Protein AF-0000000084923701 (afdb_homodimer)

InterPro domains:
  IPR006108 3-hydroxyacyl-CoA dehydrogenase, C-terminal [PF00725] (192-287)
  IPR006176 3-hydroxyacyl-CoA dehydrogenase, NAD binding [PF02737] (6-190)
  IPR008927 6-phosphogluconate dehydrogenase-like, C-terminal domain superfamily [SSF48179] (192-289)
  IPR013328 6-phosphogluconate dehydrogenase, domain 2 [G3DSA:1.10.1040.10] (195-290)
  IPR022694 3-hydroxyacyl-CoA dehydrogenase [PIRSF000105] (4-289)
  IPR036291 NAD(P)-binding domain superfamily [SSF51735] (3-190)

Solvent-accessible surface area (backbone atoms only — not comparable to full-atom values): 29026 Å² total; per-residue (Å²): 127,85,84,75,54,31,34,32,30,38,22,36,48,75,59,20,19,22,47,49,45,33,40,18,66,55,67,30,40,31,40,34,26,27,91,35,54,66,52,10,46,50,11,54,50,49,31,53,49,50,52,52,52,33,38,72,70,64,72,39,94,65,56,72,66,54,51,51,53,21,56,68,32,49,43,62,29,45,62,72,79,70,39,52,72,30,34,33,37,41,36,36,58,77,98,40,72,66,64,49,37,54,52,49,46,52,44,64,70,50,31,41,81,83,28,33,43,31,35,40,56,78,58,69,45,39,44,67,59,42,60,63,49,86,47,70,65,54,26,22,28,30,35,27,42,28,64,39,88,58,37,64,68,44,36,35,28,44,35,23,38,22,86,56,29,34,69,64,43,53,51,49,51,38,53,49,35,42,65,43,70,28,48,55,34,64,29,40,56,48,74,30,56,63,55,51,41,38,50,48,37,37,47,52,47,53,51,48,39,39,75,70,58,28,31,50,65,69,39,50,18,48,36,35,26,56,67,60,44,26,80,62,20,62,52,63,46,40,19,67,76,23,33,54,57,52,50,53,51,28,48,54,41,22,75,72,71,35,72,78,37,52,70,52,67,67,58,53,50,33,40,74,72,60,26,27,4,58,93,64,24,25,38,86,55,83,37,67,90,105,128,85,83,77,54,33,35,32,30,38,23,36,47,75,60,20,18,22,46,49,44,33,38,17,66,54,67,29,40,32,41,34,26,26,90,35,55,67,53,10,47,49,12,53,51,49,32,54,50,50,51,52,53,34,37,73,69,64,71,41,96,66,55,71,65,54,50,52,52,21,55,68,31,49,43,62,29,46,61,72,81,71,39,50,71,30,34,33,36,41,35,36,58,77,99,40,73,65,63,49,36,53,52,48,49,51,44,64,70,49,32,40,81,82,29,34,40,30,35,41,56,76,58,68,44,38,44,66,57,42,62,63,51,86,46,69,65,54,26,22,29,32,35,27,43,28,64,39,88,58,37,63,70,45,37,35,27,44,37,25,37,22,86,54,29,34,71,65,44,52,52,50,51,39,51,49,35,42,63,42,69,28,48,54,34,64,29,41,58,48,74,31,54,64,55,51,40,40,49,49,36,37,46,52,46,51,51,49,39,40,75,68,58,28,31,50,66,68,39,51,18,48,35,37,26,55,65,60,44,26,80,62,21,60,51,62,45,40,18,69,75,23,33,53,55,52,50,53,52,29,48,54,42,23,74,73,70,34,72,78,37,51,70,52,68,69,56,54,50,33,42,75,71,59,26,27,4,57,92,65,27,27,38,85,55,83,39,66,92,104

Structure (mmCIF, N/CA/C/O backbone):
data_AF-0000000084923701-model_v1
#
loop_
_entity.id
_entity.type
_entity.pdbx_description
1 polymer '3-hydroxyacyl-CoA dehydrogenase'
#
loop_
_atom_site.group_PDB
_atom_site.id
_atom_site.type_symbol
_atom_site.label_atom_id
_atom_site.label_alt_id
_atom_site.label_comp_id
_atom_site.label_asym_id
_atom_site.label_entity_id
_atom_site.label_seq_id
_atom_site.pdbx_PDB_ins_code
_atom_site.Cartn_x
_atom_site.Cartn_y
_atom_site.Cartn_z
_atom_site.occupancy
_atom_site.B_iso_or_equiv
_atom_site.auth_seq_id
_atom_site.auth_comp_id
_atom_site.auth_asym_id
_atom_site.auth_atom_id
_atom_site.pdbx_PDB_model_num
ATOM 1 N N . MET A 1 1 ? -8.086 -24.672 -26.578 1 42.72 1 MET A N 1
ATOM 2 C CA . MET A 1 1 ? -7.367 -24.641 -25.312 1 42.72 1 MET A CA 1
ATOM 3 C C . MET A 1 1 ? -7.746 -25.828 -24.453 1 42.72 1 MET A C 1
ATOM 5 O O . MET A 1 1 ? -8.93 -26.109 -24.25 1 42.72 1 MET A O 1
ATOM 9 N N . GLY A 1 2 ? -6.902 -26.875 -24.406 1 57.44 2 GLY A N 1
ATOM 10 C CA . GLY A 1 2 ? -7.383 -28.141 -23.875 1 57.44 2 GLY A CA 1
ATOM 11 C C . GLY A 1 2 ? -7.984 -28 -22.484 1 57.44 2 GLY A C 1
ATOM 12 O O . GLY A 1 2 ? -7.633 -27.094 -21.734 1 57.44 2 GLY A O 1
ATOM 13 N N . ASP A 1 3 ? -9.117 -28.562 -22.234 1 81.44 3 ASP A N 1
ATOM 14 C CA . ASP A 1 3 ? -9.922 -28.562 -21.016 1 81.44 3 ASP A CA 1
ATOM 15 C C . ASP A 1 3 ? -9.164 -29.203 -19.859 1 81.44 3 ASP A C 1
ATOM 17 O O . ASP A 1 3 ? -8.688 -30.344 -19.969 1 81.44 3 ASP A O 1
ATOM 21 N N . ILE A 1 4 ? -8.508 -28.391 -18.875 1 93.62 4 ILE A N 1
ATOM 22 C CA . ILE A 1 4 ? -7.93 -28.938 -17.641 1 93.62 4 ILE A CA 1
ATOM 23 C C . ILE A 1 4 ? -9.016 -29.609 -16.812 1 93.62 4 ILE A C 1
ATOM 25 O O . ILE A 1 4 ? -10.047 -29.016 -16.516 1 93.62 4 ILE A O 1
ATOM 29 N N . LYS A 1 5 ? -8.781 -30.859 -16.547 1 93.38 5 LYS A N 1
ATOM 30 C CA . LYS A 1 5 ? -9.75 -31.609 -15.742 1 93.38 5 LYS A CA 1
ATOM 31 C C . LYS A 1 5 ? -9.094 -32.219 -14.5 1 93.38 5 LYS A C 1
ATOM 33 O O . LYS A 1 5 ? -9.672 -32.188 -13.414 1 93.38 5 LYS A O 1
ATOM 38 N N . LYS A 1 6 ? -7.961 -32.75 -14.727 1 96.75 6 LYS A N 1
ATOM 39 C CA . LYS A 1 6 ? -7.219 -33.406 -13.641 1 96.75 6 LYS A CA 1
ATOM 40 C C . LYS A 1 6 ? -5.977 -32.594 -13.281 1 96.75 6 LYS A C 1
ATOM 42 O O . LYS A 1 6 ? -5.176 -32.25 -14.156 1 96.75 6 LYS A O 1
ATOM 47 N N . VAL A 1 7 ? -5.844 -32.312 -11.984 1 98.56 7 VAL A N 1
ATOM 48 C CA . VAL A 1 7 ? -4.758 -31.469 -11.508 1 98.56 7 VAL A CA 1
ATOM 49 C C . VAL A 1 7 ? -3.938 -32.219 -10.461 1 98.56 7 VAL A C 1
ATOM 51 O O . VAL A 1 7 ? -4.473 -33.062 -9.727 1 98.56 7 VAL A O 1
ATOM 54 N N . ALA A 1 8 ? -2.695 -32 -10.453 1 98.81 8 ALA A N 1
ATOM 55 C CA . ALA A 1 8 ? -1.834 -32.5 -9.391 1 98.81 8 ALA A CA 1
ATOM 56 C C . ALA A 1 8 ? -1.09 -31.375 -8.688 1 98.81 8 ALA A C 1
ATOM 58 O O . ALA A 1 8 ? -0.644 -30.438 -9.336 1 98.81 8 ALA A O 1
ATOM 59 N N . ILE A 1 9 ? -0.986 -31.5 -7.383 1 98.81 9 ILE A N 1
ATOM 60 C CA . ILE A 1 9 ? -0.218 -30.562 -6.57 1 98.81 9 ILE A CA 1
ATOM 61 C C . ILE A 1 9 ? 0.992 -31.266 -5.969 1 98.81 9 ILE A C 1
ATOM 63 O O . ILE A 1 9 ? 0.85 -32.312 -5.309 1 98.81 9 ILE A O 1
ATOM 67 N N . LEU A 1 10 ? 2.152 -30.75 -6.277 1 98.44 10 LEU A N 1
ATOM 68 C CA . LEU A 1 10 ? 3.369 -31.266 -5.652 1 98.44 10 LEU A CA 1
ATOM 69 C C . LEU A 1 10 ? 3.715 -30.453 -4.402 1 98.44 10 LEU A C 1
ATOM 71 O O . LEU A 1 10 ? 4.121 -29.297 -4.496 1 98.44 10 LEU A O 1
ATOM 75 N N . GLY A 1 11 ? 3.662 -31.078 -3.266 1 98.06 11 GLY A N 1
ATOM 76 C CA . GLY A 1 11 ? 3.818 -30.406 -1.983 1 98.06 11 GLY A CA 1
ATOM 77 C C . GLY A 1 11 ? 2.5 -30.172 -1.266 1 98.06 11 GLY A C 1
ATOM 78 O O . GLY A 1 11 ? 1.608 -29.5 -1.792 1 98.06 11 GLY A O 1
ATOM 79 N N . ALA A 1 12 ? 2.393 -30.719 -0.061 1 98.06 12 ALA A N 1
ATOM 80 C CA . ALA A 1 12 ? 1.148 -30.625 0.698 1 98.06 12 ALA A CA 1
ATOM 81 C C . ALA A 1 12 ? 1.329 -29.781 1.952 1 98.06 12 ALA A C 1
ATOM 83 O O . ALA A 1 12 ? 0.711 -30.047 2.986 1 98.06 12 ALA A O 1
ATOM 84 N N . GLY A 1 13 ? 2.281 -28.812 1.852 1 96.88 13 GLY A N 1
ATOM 85 C CA . GLY A 1 13 ? 2.375 -27.812 2.902 1 96.88 13 GLY A CA 1
ATOM 86 C C . GLY A 1 13 ? 1.218 -26.828 2.898 1 96.88 13 GLY A C 1
ATOM 87 O O . GLY A 1 13 ? 0.161 -27.109 2.33 1 96.88 13 GLY A O 1
ATOM 88 N N . MET A 1 14 ? 1.41 -25.719 3.566 1 95.12 14 MET A N 1
ATOM 89 C CA . MET A 1 14 ? 0.35 -24.719 3.709 1 95.12 14 MET A CA 1
ATOM 90 C C . MET A 1 14 ? -0.141 -24.25 2.344 1 95.12 14 MET A C 1
ATOM 92 O O . MET A 1 14 ? -1.344 -24.266 2.074 1 95.12 14 MET A O 1
ATOM 96 N N . MET A 1 15 ? 0.783 -23.844 1.495 1 97.19 15 MET A N 1
ATOM 97 C CA . MET A 1 15 ? 0.415 -23.328 0.177 1 97.19 15 MET A CA 1
ATOM 98 C C . MET A 1 15 ? -0.213 -24.422 -0.674 1 97.19 15 MET A C 1
ATOM 100 O O . MET A 1 15 ? -1.294 -24.25 -1.235 1 97.19 15 MET A O 1
ATOM 104 N N . GLY A 1 16 ? 0.499 -25.562 -0.741 1 98.44 16 GLY A N 1
ATOM 105 C CA . GLY A 1 16 ? 0.011 -26.656 -1.567 1 98.44 16 GLY A CA 1
ATOM 106 C C . GLY A 1 16 ? -1.369 -27.141 -1.164 1 98.44 16 GLY A C 1
ATOM 107 O O . GLY A 1 16 ? -2.223 -27.375 -2.02 1 98.44 16 GLY A O 1
ATOM 108 N N . SER A 1 17 ? -1.61 -27.266 0.105 1 98.5 17 SER A N 1
ATOM 109 C CA . SER A 1 17 ? -2.908 -27.719 0.604 1 98.5 17 SER A CA 1
ATOM 110 C C . SER A 1 17 ? -4.008 -26.719 0.246 1 98.5 17 SER A C 1
ATOM 112 O O . SER A 1 17 ? -5.098 -27.109 -0.169 1 98.5 17 SER A O 1
ATOM 114 N N . ASP A 1 18 ? -3.701 -25.469 0.389 1 98.25 18 ASP A N 1
ATOM 115 C CA . ASP A 1 18 ? -4.691 -24.438 0.089 1 98.25 18 ASP A CA 1
ATOM 116 C C . ASP A 1 18 ? -4.984 -24.375 -1.408 1 98.25 18 ASP A C 1
ATOM 118 O O . ASP A 1 18 ? -6.125 -24.141 -1.812 1 98.25 18 ASP A O 1
ATOM 122 N N . ILE A 1 19 ? -3.951 -24.516 -2.225 1 98.75 19 ILE A N 1
ATOM 123 C CA . ILE A 1 19 ? -4.152 -24.531 -3.67 1 98.75 19 ILE A CA 1
ATOM 124 C C . ILE A 1 19 ? -5 -25.75 -4.051 1 98.75 19 ILE A C 1
ATOM 126 O O . ILE A 1 19 ? -5.938 -25.625 -4.844 1 98.75 19 ILE A O 1
ATOM 130 N N . ALA A 1 20 ? -4.695 -26.906 -3.465 1 98.75 20 ALA A N 1
ATOM 131 C CA . ALA A 1 20 ? -5.477 -28.109 -3.695 1 98.75 20 ALA A CA 1
ATOM 132 C C . ALA A 1 20 ? -6.941 -27.906 -3.322 1 98.75 20 ALA A C 1
ATOM 134 O O . ALA A 1 20 ? -7.84 -28.312 -4.055 1 98.75 20 ALA A O 1
ATOM 135 N N . LEU A 1 21 ? -7.137 -27.297 -2.207 1 98.25 21 LEU A N 1
ATOM 136 C CA . LEU A 1 21 ? -8.492 -27 -1.749 1 98.25 21 LEU A CA 1
ATOM 137 C C . LEU A 1 21 ? -9.234 -26.156 -2.773 1 98.25 21 LEU A C 1
ATOM 139 O O . LEU A 1 21 ? -10.383 -26.453 -3.119 1 98.25 21 LEU A O 1
ATOM 143 N N . SER A 1 22 ? -8.602 -25.078 -3.27 1 97.88 22 SER A N 1
ATOM 144 C CA . SER A 1 22 ? -9.219 -24.203 -4.262 1 97.88 22 SER A CA 1
ATOM 145 C C . SER A 1 22 ? -9.617 -24.984 -5.516 1 97.88 22 SER A C 1
ATOM 147 O O . SER A 1 22 ? -10.703 -24.781 -6.062 1 97.88 22 SER A O 1
ATOM 149 N N . CYS A 1 23 ? -8.766 -25.844 -5.953 1 98.38 23 CYS A N 1
ATOM 150 C CA . CYS A 1 23 ? -9.039 -26.656 -7.133 1 98.38 23 CYS A CA 1
ATOM 151 C C . CYS A 1 23 ? -10.211 -27.594 -6.887 1 98.38 23 CYS A C 1
ATOM 153 O O . CYS A 1 23 ? -11.117 -27.703 -7.715 1 98.38 23 CYS A O 1
ATOM 155 N N . ALA A 1 24 ? -10.172 -28.25 -5.77 1 97.88 24 ALA A N 1
ATOM 156 C CA . ALA A 1 24 ? -11.203 -29.234 -5.441 1 97.88 24 ALA A CA 1
ATOM 157 C C . ALA A 1 24 ? -12.57 -28.578 -5.32 1 97.88 24 ALA A C 1
ATOM 159 O O . ALA A 1 24 ? -13.57 -29.109 -5.801 1 97.88 24 ALA A O 1
ATOM 160 N N . LEU A 1 25 ? -12.594 -27.438 -4.684 1 96.88 25 LEU A N 1
ATOM 161 C CA . LEU A 1 25 ? -13.852 -26.719 -4.523 1 96.88 25 LEU A CA 1
ATOM 162 C C . LEU A 1 25 ? -14.43 -26.312 -5.875 1 96.88 25 LEU A C 1
ATOM 164 O O . LEU A 1 25 ? -15.648 -26.203 -6.027 1 96.88 25 LEU A O 1
ATOM 168 N N . ALA A 1 26 ? -13.562 -26.094 -6.805 1 96.69 26 ALA A N 1
ATOM 169 C CA . ALA A 1 26 ? -13.992 -25.703 -8.148 1 96.69 26 ALA A CA 1
ATOM 170 C C . ALA A 1 26 ? -14.398 -26.922 -8.969 1 96.69 26 ALA A C 1
ATOM 172 O O . ALA A 1 26 ? -14.789 -26.797 -10.133 1 96.69 26 ALA A O 1
ATOM 173 N N . GLY A 1 27 ? -14.188 -28.141 -8.461 1 96.62 27 GLY A N 1
ATOM 174 C CA . GLY A 1 27 ? -14.703 -29.344 -9.102 1 96.62 27 GLY A CA 1
ATOM 175 C C . GLY A 1 27 ? -13.617 -30.172 -9.758 1 96.62 27 GLY A C 1
ATOM 176 O O . GLY A 1 27 ? -13.906 -31.203 -10.375 1 96.62 27 GLY A O 1
ATOM 177 N N . TYR A 1 28 ? -12.406 -29.797 -9.586 1 98 28 TYR A N 1
ATOM 178 C CA . TYR A 1 28 ? -11.312 -30.547 -10.195 1 98 28 TYR A CA 1
ATOM 179 C C . TYR A 1 28 ? -10.953 -31.766 -9.344 1 98 28 TYR A C 1
ATOM 181 O O . TYR A 1 28 ? -11.008 -31.703 -8.117 1 98 28 TYR A O 1
ATOM 189 N N . ASP A 1 29 ? -10.57 -32.875 -10.055 1 97.5 29 ASP A N 1
ATOM 190 C CA . ASP A 1 29 ? -9.891 -33.969 -9.367 1 97.5 29 ASP A CA 1
ATOM 191 C C . ASP A 1 29 ? -8.422 -33.625 -9.109 1 97.5 29 ASP A C 1
ATOM 193 O O . ASP A 1 29 ? -7.723 -33.156 -10.008 1 97.5 29 ASP A O 1
ATOM 197 N N . VAL A 1 30 ? -7.992 -33.906 -7.832 1 98.5 30 VAL A N 1
ATOM 198 C CA . VAL A 1 30 ? -6.668 -33.438 -7.461 1 98.5 30 VAL A CA 1
ATOM 199 C C . VAL A 1 30 ? -5.832 -34.594 -6.914 1 98.5 30 VAL A C 1
ATOM 201 O O . VAL A 1 30 ? -6.266 -35.281 -6.008 1 98.5 30 VAL A O 1
ATOM 204 N N . LEU A 1 31 ? -4.691 -34.844 -7.496 1 98.69 31 LEU A N 1
ATOM 205 C CA . LEU A 1 31 ? -3.654 -35.625 -6.848 1 98.69 31 LEU A CA 1
ATOM 206 C C . LEU A 1 31 ? -2.775 -34.75 -5.961 1 98.69 31 LEU A C 1
ATOM 208 O O . LEU A 1 31 ? -2.238 -33.75 -6.414 1 98.69 31 LEU A O 1
ATOM 212 N N . LEU A 1 32 ? -2.711 -35.094 -4.699 1 98.75 32 LEU A N 1
ATOM 213 C CA . LEU A 1 32 ? -1.857 -34.375 -3.752 1 98.75 32 LEU A CA 1
ATOM 214 C C . LEU A 1 32 ? -0.639 -35.219 -3.381 1 98.75 32 LEU A C 1
ATOM 216 O O . LEU A 1 32 ? -0.761 -36.219 -2.664 1 98.75 32 LEU A O 1
ATOM 220 N N . LYS A 1 33 ? 0.49 -34.75 -3.785 1 98.62 33 LYS A N 1
ATOM 221 C CA . LYS A 1 33 ? 1.67 -35.625 -3.723 1 98.62 33 LYS A CA 1
ATOM 222 C C . LYS A 1 33 ? 2.656 -35.125 -2.67 1 98.62 33 LYS A C 1
ATOM 224 O O . LYS A 1 33 ? 2.92 -33.906 -2.58 1 98.62 33 LYS A O 1
ATOM 229 N N . GLU A 1 34 ? 3.166 -36.062 -1.888 1 98.12 34 GLU A N 1
ATOM 230 C CA . GLU A 1 34 ? 4.285 -35.844 -0.97 1 98.12 34 GLU A CA 1
ATOM 231 C C . GLU A 1 34 ? 5.285 -37 -1.063 1 98.12 34 GLU A C 1
ATOM 233 O O . GLU A 1 34 ? 5.078 -37.938 -1.827 1 98.12 34 GLU A O 1
ATOM 238 N N . VAL A 1 35 ? 6.379 -36.781 -0.392 1 96.19 35 VAL A N 1
ATOM 239 C CA . VAL A 1 35 ? 7.453 -37.781 -0.427 1 96.19 35 VAL A CA 1
ATOM 240 C C . VAL A 1 35 ? 7.004 -39.062 0.292 1 96.19 35 VAL A C 1
ATOM 242 O O . VAL A 1 35 ? 7.551 -40.125 0.059 1 96.19 35 VAL A O 1
ATOM 245 N N . SER A 1 36 ? 5.945 -38.906 1.174 1 97.81 36 SER A N 1
ATOM 246 C CA . SER A 1 36 ? 5.352 -40.062 1.844 1 97.81 36 SER A CA 1
ATOM 247 C C . SER A 1 36 ? 3.838 -39.938 1.943 1 97.81 36 SER A C 1
ATOM 249 O O . SER A 1 36 ? 3.307 -38.812 1.901 1 97.81 36 SER A O 1
ATOM 251 N N . LEU A 1 37 ? 3.172 -41.094 2.049 1 97.81 37 LEU A N 1
ATOM 252 C CA . LEU A 1 37 ? 1.717 -41.062 2.15 1 97.81 37 LEU A CA 1
ATOM 253 C C . LEU A 1 37 ? 1.266 -40.375 3.434 1 97.81 37 LEU A C 1
ATOM 255 O O . LEU A 1 37 ? 0.217 -39.719 3.457 1 97.81 37 LEU A O 1
ATOM 259 N N . ASP A 1 38 ? 2.09 -40.5 4.465 1 98.25 38 ASP A N 1
ATOM 260 C CA . ASP A 1 38 ? 1.769 -39.844 5.727 1 98.25 38 ASP A CA 1
ATOM 261 C C . ASP A 1 38 ? 1.746 -38.312 5.57 1 98.25 38 ASP A C 1
ATOM 263 O O . ASP A 1 38 ? 0.843 -37.656 6.074 1 98.25 38 ASP A O 1
ATOM 267 N N . LEU A 1 39 ? 2.738 -37.844 4.922 1 97.75 39 LEU A N 1
ATOM 268 C CA . LEU A 1 39 ? 2.818 -36.406 4.703 1 97.75 39 LEU A CA 1
ATOM 269 C C . LEU A 1 39 ? 1.701 -35.938 3.781 1 97.75 39 LEU A C 1
ATOM 271 O O . LEU A 1 39 ? 1.16 -34.844 3.963 1 97.75 39 LEU A O 1
ATOM 275 N N . ALA A 1 40 ? 1.348 -36.719 2.764 1 98.31 40 ALA A N 1
ATOM 276 C CA . ALA A 1 40 ? 0.236 -36.375 1.878 1 98.31 40 ALA A CA 1
ATOM 277 C C . ALA A 1 40 ? -1.087 -36.375 2.639 1 98.31 40 ALA A C 1
ATOM 279 O O . ALA A 1 40 ? -1.916 -35.5 2.439 1 98.31 40 ALA A O 1
ATOM 280 N N . ALA A 1 41 ? -1.225 -37.344 3.492 1 98.19 41 ALA A N 1
ATOM 281 C CA . ALA A 1 41 ? -2.428 -37.406 4.316 1 98.19 41 ALA A CA 1
ATOM 282 C C . ALA A 1 41 ? -2.518 -36.219 5.273 1 98.19 41 ALA A C 1
ATOM 284 O O . ALA A 1 41 ? -3.605 -35.719 5.535 1 98.19 41 ALA A O 1
ATOM 285 N N . ALA A 1 42 ? -1.371 -35.875 5.805 1 98.31 42 ALA A N 1
ATOM 286 C CA . ALA A 1 42 ? -1.334 -34.688 6.648 1 98.31 42 ALA A CA 1
ATOM 287 C C . ALA A 1 42 ? -1.8 -33.469 5.879 1 98.31 42 ALA A C 1
ATOM 289 O O . ALA A 1 42 ? -2.426 -32.562 6.449 1 98.31 42 ALA A O 1
ATOM 290 N N . GLY A 1 43 ? -1.473 -33.406 4.609 1 98.44 43 GLY A N 1
ATOM 291 C CA . GLY A 1 43 ? -1.963 -32.344 3.748 1 98.44 43 GLY A CA 1
ATOM 292 C C . GLY A 1 43 ? -3.477 -32.312 3.646 1 98.44 43 GLY A C 1
ATOM 293 O O . GLY A 1 43 ? -4.082 -31.219 3.672 1 98.44 43 GLY A O 1
ATOM 294 N N . VAL A 1 44 ? -4.047 -33.469 3.547 1 98.5 44 VAL A N 1
ATOM 295 C CA . VAL A 1 44 ? -5.5 -33.562 3.48 1 98.5 44 VAL A CA 1
ATOM 296 C C . VAL A 1 44 ? -6.113 -33.031 4.785 1 98.5 44 VAL A C 1
ATOM 298 O O . VAL A 1 44 ? -7.141 -32.344 4.77 1 98.5 44 VAL A O 1
ATOM 301 N N . GLU A 1 45 ? -5.5 -33.344 5.844 1 98.25 45 GLU A N 1
ATOM 302 C CA . GLU A 1 45 ? -5.965 -32.844 7.129 1 98.25 45 GLU A CA 1
ATOM 303 C C . GLU A 1 45 ? -5.844 -31.312 7.207 1 98.25 45 GLU A C 1
ATOM 305 O O . GLU A 1 45 ? -6.703 -30.641 7.785 1 98.25 45 GLU A O 1
ATOM 310 N N . ARG A 1 46 ? -4.723 -30.797 6.691 1 97.88 46 ARG A N 1
ATOM 311 C CA . ARG A 1 46 ? -4.578 -29.359 6.621 1 97.88 46 ARG A CA 1
ATOM 312 C C . ARG A 1 46 ? -5.723 -28.734 5.828 1 97.88 46 ARG A C 1
ATOM 314 O O . ARG A 1 46 ? -6.227 -27.656 6.195 1 97.88 46 ARG A O 1
ATOM 321 N N . ILE A 1 47 ? -6.121 -29.344 4.832 1 98.31 47 ILE A N 1
ATOM 322 C CA . ILE A 1 47 ? -7.203 -28.875 3.977 1 98.31 47 ILE A CA 1
ATOM 323 C C . ILE A 1 47 ? -8.508 -28.844 4.773 1 98.31 47 ILE A C 1
ATOM 325 O O . ILE A 1 47 ? -9.242 -27.859 4.723 1 98.31 47 ILE A O 1
ATOM 329 N N . ARG A 1 48 ? -8.781 -29.891 5.484 1 97.12 48 ARG A N 1
ATOM 330 C CA . ARG A 1 48 ? -9.969 -29.938 6.336 1 97.12 48 ARG A CA 1
ATOM 331 C C . ARG A 1 48 ? -9.938 -28.797 7.359 1 97.12 48 ARG A C 1
ATOM 333 O O . ARG A 1 48 ? -10.961 -28.172 7.617 1 97.12 48 ARG A O 1
ATOM 340 N N . GLY A 1 49 ? -8.758 -28.672 7.902 1 96.12 49 GLY A N 1
ATOM 341 C CA . GLY A 1 49 ? -8.594 -27.578 8.844 1 96.12 49 GLY A CA 1
ATOM 342 C C . GLY A 1 49 ? -8.852 -26.219 8.234 1 96.12 49 GLY A C 1
ATOM 343 O O . GLY A 1 49 ? -9.523 -25.375 8.836 1 96.12 49 GLY A O 1
ATOM 344 N N . SER A 1 50 ? -8.289 -25.969 7.055 1 96.38 50 SER A N 1
ATOM 345 C CA . SER A 1 50 ? -8.5 -24.719 6.34 1 96.38 50 SER A CA 1
ATOM 346 C C . SER A 1 50 ? -9.977 -24.5 6.027 1 96.38 50 SER A C 1
ATOM 348 O O . SER A 1 50 ? -10.492 -23.391 6.156 1 96.38 50 SER A O 1
ATOM 350 N N . LEU A 1 51 ? -10.625 -25.5 5.59 1 95.94 51 LEU A N 1
ATOM 351 C CA . LEU A 1 51 ? -12.055 -25.453 5.289 1 95.94 51 LEU A CA 1
ATOM 352 C C . LEU A 1 51 ? -12.852 -25 6.512 1 95.94 51 LEU A C 1
ATOM 354 O O . LEU A 1 51 ? -13.695 -24.109 6.422 1 95.94 51 LEU A O 1
ATOM 358 N N . ALA A 1 52 ? -12.578 -25.625 7.582 1 93.62 52 ALA A N 1
ATOM 359 C CA . ALA A 1 52 ? -13.273 -25.297 8.828 1 93.62 52 ALA A CA 1
ATOM 360 C C . ALA A 1 52 ? -13 -23.844 9.242 1 93.62 52 ALA A C 1
ATOM 362 O O . ALA A 1 52 ? -13.938 -23.109 9.547 1 93.62 52 ALA A O 1
ATOM 363 N N . LYS A 1 53 ? -11.781 -23.531 9.203 1 94.56 53 LYS A N 1
ATOM 364 C CA . LYS A 1 53 ? -11.344 -22.203 9.633 1 94.56 53 LYS A CA 1
ATOM 365 C C . LYS A 1 53 ? -12.008 -21.109 8.805 1 94.56 53 LYS A C 1
ATOM 367 O O . LYS A 1 53 ? -12.602 -20.172 9.359 1 94.56 53 LYS A O 1
ATOM 372 N N . TRP A 1 54 ? -11.945 -21.203 7.539 1 94.88 54 TRP A N 1
ATOM 373 C CA . TRP A 1 54 ? -12.406 -20.125 6.66 1 94.88 54 TRP A CA 1
ATOM 374 C C . TRP A 1 54 ? -13.93 -20.109 6.566 1 94.88 54 TRP A C 1
ATOM 376 O O . TRP A 1 54 ? -14.531 -19.062 6.336 1 94.88 54 TRP A O 1
ATOM 386 N N . SER A 1 55 ? -14.531 -21.281 6.699 1 91.69 55 SER A N 1
ATOM 387 C CA . SER A 1 55 ? -15.984 -21.328 6.773 1 91.69 55 SER A CA 1
ATOM 388 C C . SER A 1 55 ? -16.5 -20.625 8.031 1 91.69 55 SER A C 1
ATOM 390 O O . SER A 1 55 ? -17.469 -19.875 7.977 1 91.69 55 SER A O 1
ATOM 392 N N . GLU A 1 56 ? -15.852 -20.938 9.078 1 92.12 56 GLU A N 1
ATOM 393 C CA . GLU A 1 56 ? -16.219 -20.312 10.352 1 92.12 56 GLU A CA 1
ATOM 394 C C . GLU A 1 56 ? -16.078 -18.797 10.305 1 92.12 56 GLU A C 1
ATOM 396 O O . GLU A 1 56 ? -16.906 -18.078 10.852 1 92.12 56 GLU A O 1
ATOM 401 N N . LYS A 1 57 ? -15.086 -18.359 9.609 1 93.38 57 LYS A N 1
ATOM 402 C CA . LYS A 1 57 ? -14.805 -16.938 9.523 1 93.38 57 LYS A CA 1
ATOM 403 C C . LYS A 1 57 ? -15.672 -16.266 8.453 1 93.38 57 LYS A C 1
ATOM 405 O O . LYS A 1 57 ? -15.578 -15.055 8.234 1 93.38 57 LYS A O 1
ATOM 410 N N . GLY A 1 58 ? -16.375 -17.047 7.719 1 92.75 58 GLY A N 1
ATOM 411 C CA . GLY A 1 58 ? -17.266 -16.531 6.695 1 92.75 58 GLY A CA 1
ATOM 412 C C . GLY A 1 58 ? -16.547 -16.141 5.422 1 92.75 58 GLY A C 1
ATOM 413 O O . GLY A 1 58 ? -17.078 -15.367 4.613 1 92.75 58 GLY A O 1
ATOM 414 N N . ARG A 1 59 ? -15.375 -16.641 5.246 1 91.75 59 ARG A N 1
ATOM 415 C CA . ARG A 1 59 ? -14.562 -16.266 4.09 1 91.75 59 ARG A CA 1
ATOM 416 C C . ARG A 1 59 ? -14.75 -17.25 2.947 1 91.75 59 ARG A C 1
ATOM 418 O O . ARG A 1 59 ? -14.398 -16.969 1.803 1 91.75 59 ARG A O 1
ATOM 425 N N . LEU A 1 60 ? -15.164 -18.438 3.297 1 91.12 60 LEU A N 1
ATOM 426 C CA . LEU A 1 60 ? -15.539 -19.438 2.311 1 91.12 60 LEU A CA 1
ATOM 427 C C . LEU A 1 60 ? -17 -19.828 2.463 1 91.12 60 LEU A C 1
ATOM 429 O O . LEU A 1 60 ? -17.406 -20.391 3.484 1 91.12 60 LEU A O 1
ATOM 433 N N . ALA A 1 61 ? -17.875 -19.391 1.555 1 85.56 61 ALA A N 1
ATOM 434 C CA . ALA A 1 61 ? -19.297 -19.703 1.604 1 85.56 61 ALA A CA 1
ATOM 435 C C . ALA A 1 61 ? -19.594 -21.062 0.983 1 85.56 61 ALA A C 1
ATOM 437 O O . ALA A 1 61 ? -20.109 -21.141 -0.135 1 85.56 61 ALA A O 1
ATOM 438 N N . VAL A 1 62 ? -19.25 -22.125 1.671 1 92.25 62 VAL A N 1
ATOM 439 C CA . VAL A 1 62 ? -19.484 -23.484 1.201 1 92.25 62 VAL A CA 1
ATOM 440 C C . VAL A 1 62 ? -20.219 -24.281 2.277 1 92.25 62 VAL A C 1
ATOM 442 O O . VAL A 1 62 ? -19.953 -24.125 3.469 1 92.25 62 VAL A O 1
ATOM 445 N N . ASP A 1 63 ? -21.219 -25.016 1.88 1 91.19 63 ASP A N 1
ATOM 446 C CA . ASP A 1 63 ? -21.969 -25.812 2.85 1 91.19 63 ASP A CA 1
ATOM 447 C C . ASP A 1 63 ? -21.266 -27.141 3.145 1 91.19 63 ASP A C 1
ATOM 449 O O . ASP A 1 63 ? -20.203 -27.406 2.588 1 91.19 63 ASP A O 1
ATOM 453 N N . ALA A 1 64 ? -21.828 -27.906 4.012 1 90.5 64 ALA A N 1
ATOM 454 C CA . ALA A 1 64 ? -21.203 -29.141 4.504 1 90.5 64 ALA A CA 1
ATOM 455 C C . ALA A 1 64 ? -21.031 -30.156 3.381 1 90.5 64 ALA A C 1
ATOM 457 O O . ALA A 1 64 ? -20.031 -30.875 3.334 1 90.5 64 ALA A O 1
ATOM 458 N N . GLU A 1 65 ? -21.969 -30.234 2.564 1 94 65 GLU A N 1
ATOM 459 C CA . GLU A 1 65 ? -21.906 -31.172 1.449 1 94 65 GLU A CA 1
ATOM 460 C C . GLU A 1 65 ? -20.797 -30.797 0.466 1 94 65 GLU A C 1
ATOM 462 O O . GLU A 1 65 ? -20.078 -31.672 -0.019 1 94 65 GLU A O 1
ATOM 467 N N . GLN A 1 66 ? -20.719 -29.547 0.186 1 93.81 66 GLN A N 1
ATOM 468 C CA . GLN A 1 66 ? -19.672 -29.047 -0.69 1 93.81 66 GLN A CA 1
ATOM 469 C C . GLN A 1 66 ? -18.281 -29.312 -0.094 1 93.81 66 GLN A C 1
ATOM 471 O O . GLN A 1 66 ? -17.344 -29.672 -0.816 1 93.81 66 GLN A O 1
ATOM 476 N N . GLN A 1 67 ? -18.203 -29.156 1.171 1 94 67 GLN A N 1
ATOM 477 C CA . GLN A 1 67 ? -16.953 -29.406 1.858 1 94 67 GLN A CA 1
ATOM 478 C C . GLN A 1 67 ? -16.547 -30.875 1.732 1 94 67 GLN A C 1
ATOM 480 O O . GLN A 1 67 ? -15.398 -31.188 1.394 1 94 67 GLN A O 1
ATOM 485 N N . LYS A 1 68 ? -17.469 -31.703 1.986 1 94.88 68 LYS A N 1
ATOM 486 C CA . LYS A 1 68 ? -17.219 -33.125 1.898 1 94.88 68 LYS A CA 1
ATOM 487 C C . LYS A 1 68 ? -16.828 -33.531 0.478 1 94.88 68 LYS A C 1
ATOM 489 O O . LYS A 1 68 ? -15.906 -34.344 0.28 1 94.88 68 LYS A O 1
ATOM 494 N N . SER A 1 69 ? -17.578 -33.031 -0.419 1 96.56 69 SER A N 1
ATOM 495 C CA . SER A 1 69 ? -17.312 -33.344 -1.82 1 96.56 69 SER A CA 1
ATOM 496 C C . SER A 1 69 ? -15.93 -32.875 -2.246 1 96.56 69 SER A C 1
ATOM 498 O O . SER A 1 69 ? -15.242 -33.562 -3.016 1 96.56 69 SER A O 1
ATOM 500 N N . ALA A 1 70 ? -15.555 -31.719 -1.802 1 96.56 70 ALA A N 1
ATOM 501 C CA . ALA A 1 70 ? -14.242 -31.172 -2.141 1 96.56 70 ALA A CA 1
ATOM 502 C C . ALA A 1 70 ? -13.125 -32.062 -1.609 1 96.56 70 ALA A C 1
ATOM 504 O O . ALA A 1 70 ? -12.18 -32.375 -2.334 1 96.56 70 ALA A O 1
ATOM 505 N N . VAL A 1 71 ? -13.258 -32.469 -0.389 1 97.81 71 VAL A N 1
ATOM 506 C CA . VAL A 1 71 ? -12.227 -33.312 0.227 1 97.81 71 VAL A CA 1
ATOM 507 C C . VAL A 1 71 ? -12.156 -34.656 -0.489 1 97.81 71 VAL A C 1
ATOM 509 O O . VAL A 1 71 ? -11.07 -35.219 -0.673 1 97.81 71 VAL A O 1
ATOM 512 N N . ALA A 1 72 ? -13.281 -35.125 -0.93 1 97.81 72 ALA A N 1
ATOM 513 C CA . ALA A 1 72 ? -13.367 -36.438 -1.596 1 97.81 72 ALA A CA 1
ATOM 514 C C . ALA A 1 72 ? -12.672 -36.375 -2.953 1 97.81 72 ALA A C 1
ATOM 516 O O . ALA A 1 72 ? -12.273 -37.438 -3.482 1 97.81 72 ALA A O 1
ATOM 517 N N . ARG A 1 73 ? -12.5 -35.25 -3.506 1 97.88 73 ARG A N 1
ATOM 518 C CA . ARG A 1 73 ? -11.875 -35.094 -4.816 1 97.88 73 ARG A CA 1
ATOM 519 C C . ARG A 1 73 ? -10.352 -35.125 -4.707 1 97.88 73 ARG A C 1
ATOM 521 O O . ARG A 1 73 ? -9.656 -35.219 -5.719 1 97.88 73 ARG A O 1
ATOM 528 N N . ILE A 1 74 ? -9.836 -35.094 -3.512 1 98.44 74 ILE A N 1
ATOM 529 C CA . ILE A 1 74 ? -8.398 -35.031 -3.285 1 98.44 74 ILE A CA 1
ATOM 530 C C . ILE A 1 74 ? -7.863 -36.438 -2.967 1 98.44 74 ILE A C 1
ATOM 532 O O . ILE A 1 74 ? -8.32 -37.062 -2.023 1 98.44 74 ILE A O 1
ATOM 536 N N . THR A 1 75 ? -6.957 -36.906 -3.729 1 98.31 75 THR A N 1
ATOM 537 C CA . THR A 1 75 ? -6.312 -38.188 -3.525 1 98.31 75 THR A CA 1
ATOM 538 C C . THR A 1 75 ? -4.852 -38 -3.117 1 98.31 75 THR A C 1
ATOM 540 O O . THR A 1 75 ? -4.027 -37.562 -3.924 1 98.31 75 THR A O 1
ATOM 543 N N . PRO A 1 76 ? -4.52 -38.344 -1.841 1 98.56 76 PRO A N 1
ATOM 544 C CA . PRO A 1 76 ? -3.113 -38.281 -1.429 1 98.56 76 PRO A CA 1
ATOM 545 C C . PRO A 1 76 ? -2.27 -39.406 -2.057 1 98.56 76 PRO A C 1
ATOM 547 O O . PRO A 1 76 ? -2.701 -40.562 -2.111 1 98.56 76 PRO A O 1
ATOM 550 N N . VAL A 1 77 ? -1.12 -39.031 -2.592 1 98.31 77 VAL A N 1
ATOM 551 C CA . VAL A 1 77 ? -0.239 -40 -3.211 1 98.31 77 VAL A CA 1
ATOM 552 C C . VAL A 1 77 ? 1.206 -39.75 -2.793 1 98.31 77 VAL A C 1
ATOM 554 O O . VAL A 1 77 ? 1.539 -38.656 -2.35 1 98.31 77 VAL A O 1
ATOM 557 N N . ASP A 1 78 ? 2.117 -40.75 -2.949 1 97.88 78 ASP A N 1
ATOM 558 C CA . ASP A 1 78 ? 3.514 -40.562 -2.559 1 97.88 78 ASP A CA 1
ATOM 559 C C . ASP A 1 78 ? 4.453 -40.875 -3.721 1 97.88 78 ASP A C 1
ATOM 561 O O . ASP A 1 78 ? 5.664 -41 -3.533 1 97.88 78 ASP A O 1
ATOM 565 N N . ASN A 1 79 ? 3.865 -41.062 -4.828 1 96.19 79 ASN A N 1
ATOM 566 C CA . ASN A 1 79 ? 4.641 -41.312 -6.043 1 96.19 79 ASN A CA 1
ATOM 567 C C . ASN A 1 79 ? 3.965 -40.688 -7.266 1 96.19 79 ASN A C 1
ATOM 569 O O . ASN A 1 79 ? 2.918 -40.062 -7.148 1 96.19 79 ASN A O 1
ATOM 573 N N . PHE A 1 80 ? 4.559 -40.812 -8.414 1 96.5 80 PHE A N 1
ATOM 574 C CA . PHE A 1 80 ? 4.074 -40.156 -9.609 1 96.5 80 PHE A CA 1
ATOM 575 C C . PHE A 1 80 ? 3.152 -41.062 -10.414 1 96.5 80 PHE A C 1
ATOM 577 O O . PHE A 1 80 ? 2.828 -40.75 -11.57 1 96.5 80 PHE A O 1
ATOM 584 N N . SER A 1 81 ? 2.707 -42.094 -9.656 1 90.69 81 SER A N 1
ATOM 585 C CA . SER A 1 81 ? 1.749 -42.938 -10.344 1 90.69 81 SER A CA 1
ATOM 586 C C . SER A 1 81 ? 0.463 -42.188 -10.664 1 90.69 81 SER A C 1
ATOM 588 O O . SER A 1 81 ? -0.099 -41.5 -9.805 1 90.69 81 SER A O 1
ATOM 590 N N . GLY A 1 82 ? -0.035 -42.125 -11.859 1 93.81 82 GLY A N 1
ATOM 591 C CA . GLY A 1 82 ? -1.262 -41.469 -12.266 1 93.81 82 GLY A CA 1
ATOM 592 C C . GLY A 1 82 ? -1.019 -40.125 -12.93 1 93.81 82 GLY A C 1
ATOM 593 O O . GLY A 1 82 ? -1.948 -39.5 -13.453 1 93.81 82 GLY A O 1
ATOM 594 N N . PHE A 1 83 ? 0.223 -39.656 -12.812 1 97.56 83 PHE A N 1
ATOM 595 C CA . PHE A 1 83 ? 0.541 -38.344 -13.344 1 97.56 83 PHE A CA 1
ATOM 596 C C . PHE A 1 83 ? 0.512 -38.344 -14.867 1 97.56 83 PHE A C 1
ATOM 598 O O . PHE A 1 83 ? 0.497 -37.281 -15.508 1 97.56 83 PHE A O 1
ATOM 605 N N . GLY A 1 84 ? 0.474 -39.469 -15.453 1 96.56 84 GLY A N 1
ATOM 606 C CA . GLY A 1 84 ? 0.396 -39.594 -16.891 1 96.56 84 GLY A CA 1
ATOM 607 C C . GLY A 1 84 ? -0.887 -39 -17.469 1 96.56 84 GLY A C 1
ATOM 608 O O . GLY A 1 84 ? -0.948 -38.688 -18.656 1 96.56 84 GLY A O 1
ATOM 609 N N . ASP A 1 85 ? -1.907 -38.906 -16.656 1 94.69 85 ASP A N 1
ATOM 610 C CA . ASP A 1 85 ? -3.217 -38.469 -17.109 1 94.69 85 ASP A CA 1
ATOM 611 C C . ASP A 1 85 ? -3.539 -37.062 -16.594 1 94.69 85 ASP A C 1
ATOM 613 O O . ASP A 1 85 ? -4.652 -36.562 -16.766 1 94.69 85 ASP A O 1
ATOM 617 N N . VAL A 1 86 ? -2.617 -36.469 -15.984 1 97.44 86 VAL A N 1
ATOM 618 C CA . VAL A 1 86 ? -2.824 -35.156 -15.383 1 97.44 86 VAL A CA 1
ATOM 619 C C . VAL A 1 86 ? -2.68 -34.062 -16.453 1 97.44 86 VAL A C 1
ATOM 621 O O . VAL A 1 86 ? -1.836 -34.188 -17.344 1 97.44 86 VAL A O 1
ATOM 624 N N . ASP A 1 87 ? -3.523 -33 -16.328 1 98.19 87 ASP A N 1
ATOM 625 C CA . ASP A 1 87 ? -3.523 -31.906 -17.312 1 98.19 87 ASP A CA 1
ATOM 626 C C . ASP A 1 87 ? -2.676 -30.734 -16.812 1 98.19 87 ASP A C 1
ATOM 628 O O . ASP A 1 87 ? -2.174 -29.953 -17.625 1 98.19 87 ASP A O 1
ATOM 632 N N . LEU A 1 88 ? -2.568 -30.562 -15.539 1 98.69 88 LEU A N 1
ATOM 633 C CA . LEU A 1 88 ? -1.845 -29.469 -14.906 1 98.69 88 LEU A CA 1
ATOM 634 C C . LEU A 1 88 ? -1.2 -29.922 -13.602 1 98.69 88 LEU A C 1
ATOM 636 O O . LEU A 1 88 ? -1.851 -30.562 -12.773 1 98.69 88 LEU A O 1
ATOM 640 N N . VAL A 1 89 ? 0.047 -29.656 -13.492 1 98.81 89 VAL A N 1
ATOM 641 C CA . VAL A 1 89 ? 0.753 -29.844 -12.227 1 98.81 89 VAL A CA 1
ATOM 642 C C . VAL A 1 89 ? 1.166 -28.484 -11.656 1 98.81 89 VAL A C 1
ATOM 644 O O . VAL A 1 89 ? 1.732 -27.656 -12.367 1 98.81 89 VAL A O 1
ATOM 647 N N . ILE A 1 90 ? 0.883 -28.25 -10.383 1 98.88 90 ILE A N 1
ATOM 648 C CA . ILE A 1 90 ? 1.365 -27.062 -9.672 1 98.88 90 ILE A CA 1
ATOM 649 C C . ILE A 1 90 ? 2.326 -27.484 -8.562 1 98.88 90 ILE A C 1
ATOM 651 O O . ILE A 1 90 ? 1.931 -28.156 -7.617 1 98.88 90 ILE A O 1
ATOM 655 N N . GLU A 1 91 ? 3.508 -27.109 -8.742 1 98.75 91 GLU A N 1
ATOM 656 C CA . GLU A 1 91 ? 4.539 -27.422 -7.75 1 98.75 91 GLU A CA 1
ATOM 657 C C . GLU A 1 91 ? 4.562 -26.375 -6.641 1 98.75 91 GLU A C 1
ATOM 659 O O . GLU A 1 91 ? 4.633 -25.172 -6.914 1 98.75 91 GLU A O 1
ATOM 664 N N . ALA A 1 92 ? 4.441 -26.766 -5.418 1 98.12 92 ALA A N 1
ATOM 665 C CA . ALA A 1 92 ? 4.445 -25.906 -4.234 1 98.12 92 ALA A CA 1
ATOM 666 C C . ALA A 1 92 ? 5.32 -26.5 -3.133 1 98.12 92 ALA A C 1
ATOM 668 O O . ALA A 1 92 ? 4.898 -26.594 -1.978 1 98.12 92 ALA A O 1
ATOM 669 N N . ILE A 1 93 ? 6.508 -26.953 -3.484 1 96.12 93 ILE A N 1
ATOM 670 C CA . ILE A 1 93 ? 7.43 -27.5 -2.502 1 96.12 93 ILE A CA 1
ATOM 671 C C . ILE A 1 93 ? 8.43 -26.438 -2.066 1 96.12 93 ILE A C 1
ATOM 673 O O . ILE A 1 93 ? 8.305 -25.266 -2.441 1 96.12 93 ILE A O 1
ATOM 677 N N . PHE A 1 94 ? 9.383 -26.734 -1.188 1 90.19 94 PHE A N 1
ATOM 678 C CA . PHE A 1 94 ? 10.305 -25.781 -0.597 1 90.19 94 PHE A CA 1
ATOM 679 C C . PHE A 1 94 ? 11.094 -25.062 -1.679 1 90.19 94 PHE A C 1
ATOM 681 O O . PHE A 1 94 ? 11.281 -25.578 -2.777 1 90.19 94 PHE A O 1
ATOM 688 N N . GLU A 1 95 ? 11.57 -23.875 -1.367 1 91.5 95 GLU A N 1
ATOM 689 C CA . GLU A 1 95 ? 12.172 -22.938 -2.305 1 91.5 95 GLU A CA 1
ATOM 690 C C . GLU A 1 95 ? 13.641 -23.266 -2.559 1 91.5 95 GLU A C 1
ATOM 692 O O . GLU A 1 95 ? 14.531 -22.516 -2.166 1 91.5 95 GLU A O 1
ATOM 697 N N . ASP A 1 96 ? 13.867 -24.344 -3.24 1 93.5 96 ASP A N 1
ATOM 698 C CA . ASP A 1 96 ? 15.203 -24.828 -3.58 1 93.5 96 ASP A CA 1
ATOM 699 C C . ASP A 1 96 ? 15.289 -25.203 -5.059 1 93.5 96 ASP A C 1
ATOM 701 O O . ASP A 1 96 ? 14.602 -26.109 -5.52 1 93.5 96 ASP A O 1
ATOM 705 N N . LEU A 1 97 ? 16.188 -24.578 -5.73 1 94.88 97 LEU A N 1
ATOM 706 C CA . LEU A 1 97 ? 16.297 -24.719 -7.176 1 94.88 97 LEU A CA 1
ATOM 707 C C . LEU A 1 97 ? 16.594 -26.156 -7.562 1 94.88 97 LEU A C 1
ATOM 709 O O . LEU A 1 97 ? 16 -26.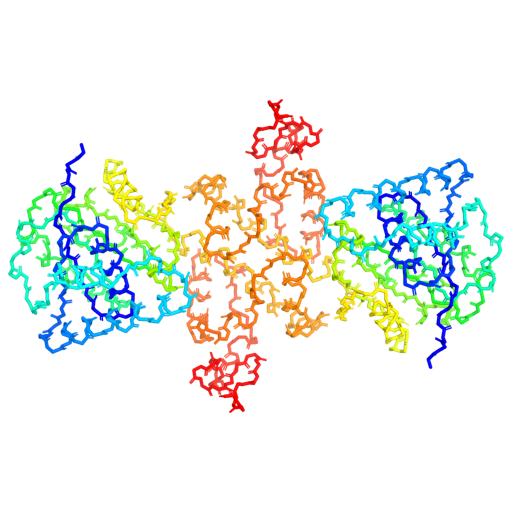688 -8.492 1 94.88 97 LEU A O 1
ATOM 713 N N . ASP A 1 98 ? 17.5 -26.781 -6.863 1 95.81 98 ASP A N 1
ATOM 714 C CA . ASP A 1 98 ? 17.922 -28.141 -7.203 1 95.81 98 ASP A CA 1
ATOM 715 C C . ASP A 1 98 ? 16.781 -29.125 -6.984 1 95.81 98 ASP A C 1
ATOM 717 O O . ASP A 1 98 ? 16.531 -29.984 -7.84 1 95.81 98 ASP A O 1
ATOM 721 N N . VAL A 1 99 ? 16.172 -29 -5.863 1 96.12 99 VAL A N 1
ATOM 722 C CA . VAL A 1 99 ? 15.086 -29.922 -5.535 1 96.12 99 VAL A CA 1
ATOM 723 C C . VAL A 1 99 ? 13.938 -29.734 -6.527 1 96.12 99 VAL A C 1
ATOM 725 O O . VAL A 1 99 ? 13.383 -30.719 -7.027 1 96.12 99 VAL A O 1
ATOM 728 N N . LYS A 1 100 ? 13.617 -28.547 -6.855 1 97.38 100 LYS A N 1
ATOM 729 C CA . LYS A 1 100 ? 12.562 -28.281 -7.824 1 97.38 100 LYS A CA 1
ATOM 730 C C . LYS A 1 100 ? 12.922 -28.844 -9.203 1 97.38 100 LYS A C 1
ATOM 732 O O . LYS A 1 100 ? 12.102 -29.5 -9.836 1 97.38 100 LYS A O 1
ATOM 737 N N . SER A 1 101 ? 14.102 -28.641 -9.609 1 97.12 101 SER A N 1
ATOM 738 C CA . SER A 1 101 ? 14.547 -29.094 -10.922 1 97.12 101 SER A CA 1
ATOM 739 C C . SER A 1 101 ? 14.484 -30.609 -11.039 1 97.12 101 SER A C 1
ATOM 741 O O . SER A 1 101 ? 14.102 -31.156 -12.078 1 97.12 101 SER A O 1
ATOM 743 N N . GLN A 1 102 ? 14.891 -31.219 -9.984 1 96.31 102 GLN A N 1
ATOM 744 C CA . GLN A 1 102 ? 14.828 -32.688 -9.969 1 96.31 102 GLN A CA 1
ATOM 745 C C . GLN A 1 102 ? 13.391 -33.156 -10.148 1 96.31 102 GLN A C 1
ATOM 747 O O . GLN A 1 102 ? 13.141 -34.094 -10.914 1 96.31 102 GLN A O 1
ATOM 752 N N . ASN A 1 103 ? 12.492 -32.594 -9.445 1 97.12 103 ASN A N 1
ATOM 753 C CA . ASN A 1 103 ? 11.086 -32.969 -9.562 1 97.12 103 ASN A CA 1
ATOM 754 C C . ASN A 1 103 ? 10.539 -32.625 -10.953 1 97.12 103 ASN A C 1
ATOM 756 O O . ASN A 1 103 ? 9.766 -33.406 -11.516 1 97.12 103 ASN A O 1
ATOM 760 N N . PHE A 1 104 ? 10.961 -31.562 -11.555 1 98 104 PHE A N 1
ATOM 761 C CA . PHE A 1 104 ? 10.5 -31.172 -12.883 1 98 104 PHE A CA 1
ATOM 762 C C . PHE A 1 104 ? 10.969 -32.156 -13.93 1 98 104 PHE A C 1
ATOM 764 O O . PHE A 1 104 ? 10.219 -32.5 -14.844 1 98 104 PHE A O 1
ATOM 771 N N . ARG A 1 105 ? 12.156 -32.656 -13.812 1 97.06 105 ARG A N 1
ATOM 772 C CA . ARG A 1 105 ? 12.656 -33.656 -14.742 1 97.06 105 ARG A CA 1
ATOM 773 C C . ARG A 1 105 ? 11.844 -34.938 -14.641 1 97.06 105 ARG A C 1
ATOM 775 O O . ARG A 1 105 ? 11.555 -35.562 -15.656 1 97.06 105 ARG A O 1
ATOM 782 N N . GLN A 1 106 ? 11.539 -35.25 -13.43 1 97.06 106 GLN A N 1
ATOM 783 C CA . GLN A 1 106 ? 10.688 -36.438 -13.234 1 97.06 106 GLN A CA 1
ATOM 784 C C . GLN A 1 106 ? 9.312 -36.219 -13.867 1 97.06 106 GLN A C 1
ATOM 786 O O . GLN A 1 106 ? 8.773 -37.125 -14.508 1 97.06 106 GLN A O 1
ATOM 791 N N . LEU A 1 107 ? 8.766 -35.094 -13.703 1 98.12 107 LEU A N 1
ATOM 792 C CA . LEU A 1 107 ? 7.461 -34.781 -14.281 1 98.12 107 LEU A CA 1
ATOM 793 C C . LEU A 1 107 ? 7.512 -34.812 -15.805 1 98.12 107 LEU A C 1
ATOM 795 O O . LEU A 1 107 ? 6.551 -35.25 -16.453 1 98.12 107 LEU A O 1
ATOM 799 N N . GLU A 1 108 ? 8.586 -34.281 -16.344 1 97.56 108 GLU A N 1
ATOM 800 C CA . GLU A 1 108 ? 8.75 -34.344 -17.797 1 97.56 108 GLU A CA 1
ATOM 801 C C . GLU A 1 108 ? 8.672 -35.75 -18.312 1 97.56 108 GLU A C 1
ATOM 803 O O . GLU A 1 108 ? 8.172 -36 -19.422 1 97.56 108 GLU A O 1
ATOM 808 N N . GLU A 1 109 ? 9.141 -36.688 -17.531 1 96.75 109 GLU A N 1
ATOM 809 C CA . GLU A 1 109 ? 9.18 -38.094 -17.938 1 96.75 109 GLU A CA 1
ATOM 810 C C . GLU A 1 109 ? 7.801 -38.75 -17.844 1 96.75 109 GLU A C 1
ATOM 812 O O . GLU A 1 109 ? 7.43 -39.562 -18.688 1 96.75 109 GLU A O 1
ATOM 817 N N . VAL A 1 110 ? 7.062 -38.375 -16.906 1 97.62 110 VAL A N 1
ATOM 818 C CA . VAL A 1 110 ? 5.891 -39.156 -16.578 1 97.62 110 VAL A CA 1
ATOM 819 C C . VAL A 1 110 ? 4.633 -38.5 -17.125 1 97.62 110 VAL A C 1
ATOM 821 O O . VAL A 1 110 ? 3.629 -39.156 -17.375 1 97.62 110 VAL A O 1
ATOM 824 N N . CYS A 1 111 ? 4.621 -37.188 -17.25 1 97.56 111 CYS A N 1
ATOM 825 C CA . CYS A 1 111 ? 3.424 -36.469 -17.688 1 97.56 111 CYS A CA 1
ATOM 826 C C . CYS A 1 111 ? 3.297 -36.531 -19.219 1 97.56 111 CYS A C 1
ATOM 828 O O . CYS A 1 111 ? 4.301 -36.594 -19.922 1 97.56 111 CYS A O 1
ATOM 830 N N . LYS A 1 112 ? 2.092 -36.531 -19.688 1 96.62 112 LYS A N 1
ATOM 831 C CA . LYS A 1 112 ? 1.855 -36.406 -21.125 1 96.62 112 LYS A CA 1
ATOM 832 C C . LYS A 1 112 ? 2.359 -35.094 -21.672 1 96.62 112 LYS A C 1
ATOM 834 O O . LYS A 1 112 ? 2.432 -34.094 -20.938 1 96.62 112 LYS A O 1
ATOM 839 N N . PRO A 1 113 ? 2.684 -34.969 -22.922 1 94.94 113 PRO A N 1
ATOM 840 C CA . PRO A 1 113 ? 3.268 -33.781 -23.516 1 94.94 113 PRO A CA 1
ATOM 841 C C . PRO A 1 113 ? 2.363 -32.562 -23.375 1 94.94 113 PRO A C 1
ATOM 843 O O . PRO A 1 113 ? 2.854 -31.422 -23.297 1 94.94 113 PRO A O 1
ATOM 846 N N . SER A 1 114 ? 1.098 -32.75 -23.328 1 95.69 114 SER A N 1
ATOM 847 C CA . SER A 1 114 ? 0.16 -31.625 -23.297 1 95.69 114 SER A CA 1
ATOM 848 C C . SER A 1 114 ? 0.004 -31.078 -21.891 1 95.69 114 SER A C 1
ATOM 850 O O . SER A 1 114 ? -0.595 -30.016 -21.688 1 95.69 114 SER A O 1
ATOM 852 N N . CYS A 1 115 ? 0.557 -31.766 -20.891 1 97.81 115 CYS A N 1
ATOM 853 C CA . CYS A 1 115 ? 0.425 -31.344 -19.5 1 97.81 115 CYS A CA 1
ATOM 854 C C . CYS A 1 115 ? 1.16 -30.031 -19.266 1 97.81 115 CYS A C 1
ATOM 856 O O . CYS A 1 115 ? 2.297 -29.859 -19.703 1 97.81 115 CYS A O 1
ATOM 858 N N . ILE A 1 116 ? 0.483 -29.094 -18.641 1 98.5 116 ILE A N 1
ATOM 859 C CA . ILE A 1 116 ? 1.129 -27.859 -18.188 1 98.5 116 ILE A CA 1
ATOM 860 C C . ILE A 1 116 ? 1.758 -28.078 -16.812 1 98.5 116 ILE A C 1
ATOM 862 O O . ILE A 1 116 ? 1.146 -28.688 -15.938 1 98.5 116 ILE A O 1
ATOM 866 N N . ILE A 1 117 ? 2.99 -27.672 -16.688 1 98.75 117 ILE A N 1
ATOM 867 C CA . ILE A 1 117 ? 3.684 -27.703 -15.414 1 98.75 117 ILE A CA 1
ATOM 868 C C . ILE A 1 117 ? 3.896 -26.281 -14.906 1 98.75 117 ILE A C 1
ATOM 870 O O . ILE A 1 117 ? 4.387 -25.422 -15.641 1 98.75 117 ILE A O 1
ATOM 874 N N . ALA A 1 118 ? 3.471 -26.047 -13.664 1 98.81 118 ALA A N 1
ATOM 875 C CA . ALA A 1 118 ? 3.57 -24.703 -13.086 1 98.81 118 ALA A CA 1
ATOM 876 C C . ALA A 1 118 ? 4.348 -24.734 -11.773 1 98.81 118 ALA A C 1
ATOM 878 O O . ALA A 1 118 ? 4.359 -25.75 -11.07 1 98.81 118 ALA A O 1
ATOM 879 N N . SER A 1 119 ? 5.02 -23.656 -11.484 1 98.81 119 SER A N 1
ATOM 880 C CA . SER A 1 119 ? 5.688 -23.469 -10.203 1 98.81 119 SER A CA 1
ATOM 881 C C . SER A 1 119 ? 5.051 -22.344 -9.406 1 98.81 119 SER A C 1
ATOM 883 O O . SER A 1 119 ? 4.801 -21.25 -9.938 1 98.81 119 SER A O 1
ATOM 885 N N . ASN A 1 120 ? 4.836 -22.594 -8.109 1 98.38 120 ASN A N 1
ATOM 886 C CA . ASN A 1 120 ? 4.312 -21.578 -7.191 1 98.38 120 ASN A CA 1
ATOM 887 C C . ASN A 1 120 ? 5.438 -20.812 -6.496 1 98.38 120 ASN A C 1
ATOM 889 O O . ASN A 1 120 ? 5.234 -20.25 -5.418 1 98.38 120 ASN A O 1
ATOM 893 N N . THR A 1 121 ? 6.621 -20.75 -7.113 1 96.81 121 THR A N 1
ATOM 894 C CA . THR A 1 121 ? 7.754 -20.031 -6.543 1 96.81 121 THR A CA 1
ATOM 895 C C . THR A 1 121 ? 7.418 -18.562 -6.352 1 96.81 121 THR A C 1
ATOM 897 O O . THR A 1 121 ? 6.664 -17.984 -7.133 1 96.81 121 THR A O 1
ATOM 900 N N . SER A 1 122 ? 8.07 -17.969 -5.242 1 92.81 122 SER A N 1
ATOM 901 C CA . SER A 1 122 ? 7.891 -16.547 -4.973 1 92.81 122 SER A CA 1
ATOM 902 C C . SER A 1 122 ? 9.133 -15.758 -5.352 1 92.81 122 SER A C 1
ATOM 904 O O . SER A 1 122 ? 9.102 -14.523 -5.371 1 92.81 122 SER A O 1
ATOM 906 N N . SER A 1 123 ? 10.195 -16.438 -5.699 1 88.12 123 SER A N 1
ATOM 907 C CA . SER A 1 123 ? 11.43 -15.664 -5.832 1 88.12 123 SER A CA 1
ATOM 908 C C . SER A 1 123 ? 12.297 -16.203 -6.965 1 88.12 123 SER A C 1
ATOM 910 O O . SER A 1 123 ? 13.117 -15.484 -7.527 1 88.12 123 SER A O 1
ATOM 912 N N . LEU A 1 124 ? 12.156 -17.531 -7.258 1 92.75 124 LEU A N 1
ATOM 913 C CA . LEU A 1 124 ? 13.008 -18.141 -8.273 1 92.75 124 LEU A CA 1
ATOM 914 C C . LEU A 1 124 ? 12.539 -17.766 -9.672 1 92.75 124 LEU A C 1
ATOM 916 O O . LEU A 1 124 ? 11.344 -17.844 -9.969 1 92.75 124 LEU A O 1
ATOM 920 N N . PRO A 1 125 ? 13.414 -17.359 -10.539 1 95.81 125 PRO A N 1
ATOM 921 C CA . PRO A 1 125 ? 13.008 -17.031 -11.906 1 95.81 125 PRO A CA 1
ATOM 922 C C . PRO A 1 125 ? 12.438 -18.234 -12.648 1 95.81 125 PRO A C 1
ATOM 924 O O . PRO A 1 125 ? 13.023 -19.328 -12.617 1 95.81 125 PRO A O 1
ATOM 927 N N . ILE A 1 126 ? 11.383 -18.016 -13.312 1 98.12 126 ILE A N 1
ATOM 928 C CA . ILE A 1 126 ? 10.703 -19.078 -14.055 1 98.12 126 ILE A CA 1
ATOM 929 C C . ILE A 1 126 ? 11.586 -19.547 -15.211 1 98.12 126 ILE A C 1
ATOM 931 O O . ILE A 1 126 ? 11.656 -20.734 -15.508 1 98.12 126 ILE A O 1
ATOM 935 N N . THR A 1 127 ? 12.258 -18.625 -15.875 1 97.88 127 THR A N 1
ATOM 936 C CA . THR A 1 127 ? 13.18 -18.938 -16.969 1 97.88 127 THR A CA 1
ATOM 937 C C . THR A 1 127 ? 14.266 -19.891 -16.5 1 97.88 127 THR A C 1
ATOM 939 O O . THR A 1 127 ? 14.57 -20.875 -17.172 1 97.88 127 THR A O 1
ATOM 942 N N . LYS A 1 128 ? 14.797 -19.609 -15.305 1 96.44 128 LYS A N 1
ATOM 943 C CA . LYS A 1 128 ? 15.852 -20.453 -14.758 1 96.44 128 LYS A CA 1
ATOM 944 C C . LYS A 1 128 ? 15.312 -21.844 -14.406 1 96.44 128 LYS A C 1
ATOM 946 O O . LYS A 1 128 ? 15.938 -22.859 -14.711 1 96.44 128 LYS A O 1
ATOM 951 N N . LEU A 1 129 ? 14.195 -21.891 -13.797 1 97.44 129 LEU A N 1
ATOM 952 C CA . LEU A 1 129 ? 13.57 -23.156 -13.43 1 97.44 129 LEU A CA 1
ATOM 953 C C . LEU A 1 129 ? 13.242 -23.984 -14.664 1 97.44 129 LEU A C 1
ATOM 955 O O . LEU A 1 129 ? 13.469 -25.203 -14.688 1 97.44 129 LEU A O 1
ATOM 959 N N . GLY A 1 130 ? 12.75 -23.344 -15.703 1 97.75 130 GLY A N 1
ATOM 960 C CA . GLY A 1 130 ? 12.32 -24.031 -16.906 1 97.75 130 GLY A CA 1
ATOM 961 C C . GLY A 1 130 ? 13.477 -24.594 -17.719 1 97.75 130 GLY A C 1
ATOM 962 O O . GLY A 1 130 ? 13.273 -25.453 -18.594 1 97.75 130 GLY A O 1
ATOM 963 N N . ALA A 1 131 ? 14.695 -24.188 -17.469 1 96.62 131 ALA A N 1
ATOM 964 C CA . ALA A 1 131 ? 15.875 -24.594 -18.219 1 96.62 131 ALA A CA 1
ATOM 965 C C . ALA A 1 131 ? 16.172 -26.078 -18.016 1 96.62 131 ALA A C 1
ATOM 967 O O . ALA A 1 131 ? 16.891 -26.688 -18.812 1 96.62 131 ALA A O 1
ATOM 968 N N . CYS A 1 132 ? 15.656 -26.594 -16.969 1 96.81 132 CYS A N 1
ATOM 969 C CA . CYS A 1 132 ? 15.961 -27.984 -16.625 1 96.81 132 CYS A CA 1
ATOM 970 C C . CYS A 1 132 ? 15.281 -28.953 -17.578 1 96.81 132 CYS A C 1
ATOM 972 O O . CYS A 1 132 ? 15.656 -30.125 -17.656 1 96.81 132 CYS A O 1
ATOM 974 N N . PHE A 1 133 ? 14.195 -28.531 -18.281 1 97.69 133 PHE A N 1
ATOM 975 C CA . PHE A 1 133 ? 13.477 -29.391 -19.203 1 97.69 133 PHE A CA 1
ATOM 976 C C . PHE A 1 133 ? 14.297 -29.641 -20.469 1 97.69 133 PHE A C 1
ATOM 978 O O . PHE A 1 133 ? 15.031 -28.75 -20.922 1 97.69 133 PHE A O 1
ATOM 985 N N . SER A 1 134 ? 14.133 -30.75 -21.062 1 95.62 134 SER A N 1
ATOM 986 C CA . SER A 1 134 ? 14.961 -31.141 -22.203 1 95.62 134 SER A CA 1
ATOM 987 C C . SER A 1 134 ? 14.297 -30.75 -23.531 1 95.62 134 SER A C 1
ATOM 989 O O . SER A 1 134 ? 14.969 -30.328 -24.469 1 95.62 134 SER A O 1
ATOM 991 N N . SER A 1 135 ? 13.016 -30.875 -23.609 1 95.31 135 SER A N 1
ATOM 992 C CA . SER A 1 135 ? 12.32 -30.656 -24.875 1 95.31 135 SER A CA 1
ATOM 993 C C . SER A 1 135 ? 11.742 -29.25 -24.953 1 95.31 135 SER A C 1
ATOM 995 O O . SER A 1 135 ? 11.266 -28.703 -23.953 1 95.31 135 SER A O 1
ATOM 997 N N . ALA A 1 136 ? 11.789 -28.719 -26.094 1 95.94 136 ALA A N 1
ATOM 998 C CA . ALA A 1 136 ? 11.211 -27.391 -26.359 1 95.94 136 ALA A CA 1
ATOM 999 C C . ALA A 1 136 ? 9.711 -27.391 -26.094 1 95.94 136 ALA A C 1
ATOM 1001 O O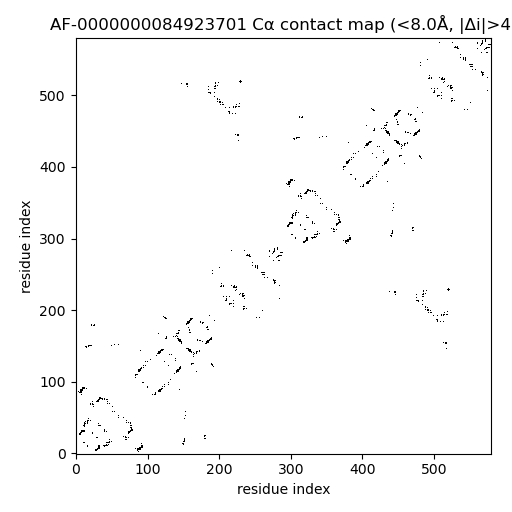 . ALA A 1 136 ? 9.156 -26.391 -25.625 1 95.94 136 ALA A O 1
ATOM 1002 N N . GLU A 1 137 ? 9.125 -28.422 -26.359 1 96.38 137 GLU A N 1
ATOM 1003 C CA . GLU A 1 137 ? 7.691 -28.547 -26.125 1 96.38 137 GLU A CA 1
ATOM 1004 C C . GLU A 1 137 ? 7.363 -28.438 -24.641 1 96.38 137 GLU A C 1
ATOM 1006 O O . GLU A 1 137 ? 6.445 -27.703 -24.25 1 96.38 137 GLU A O 1
ATOM 1011 N N . ARG A 1 138 ? 8.141 -29.141 -23.875 1 97.56 138 ARG A N 1
ATOM 1012 C CA . ARG A 1 138 ? 7.934 -29.078 -22.438 1 97.56 138 ARG A CA 1
ATOM 1013 C C . ARG A 1 138 ? 8.25 -27.688 -21.906 1 97.56 138 ARG A C 1
ATOM 1015 O O . ARG A 1 138 ? 7.527 -27.172 -21.047 1 97.56 138 ARG A O 1
ATOM 1022 N N . LYS A 1 139 ? 9.297 -27.078 -22.391 1 98.25 139 LYS A N 1
ATOM 1023 C CA . LYS A 1 139 ? 9.656 -25.719 -21.984 1 98.25 139 LYS A CA 1
ATOM 1024 C C . LYS A 1 139 ? 8.531 -24.734 -22.266 1 98.25 139 LYS A C 1
ATOM 1026 O O . LYS A 1 139 ? 8.242 -23.859 -21.469 1 98.25 139 LYS A O 1
ATOM 1031 N N . SER A 1 140 ? 7.902 -24.875 -23.391 1 98.44 140 SER A N 1
ATOM 1032 C CA . SER A 1 140 ? 6.844 -23.953 -23.797 1 98.44 140 SER A CA 1
ATOM 1033 C C . SER A 1 140 ? 5.598 -24.125 -22.938 1 98.44 140 SER A C 1
ATOM 1035 O O . SER A 1 140 ? 4.727 -23.25 -22.906 1 98.44 140 SER A O 1
ATOM 1037 N N . ARG A 1 141 ? 5.465 -25.297 -22.203 1 98.12 141 ARG A N 1
ATOM 1038 C CA . ARG A 1 141 ? 4.309 -25.609 -21.375 1 98.12 141 ARG A CA 1
ATOM 1039 C C . ARG A 1 141 ? 4.641 -25.469 -19.891 1 98.12 141 ARG A C 1
ATOM 1041 O O . ARG A 1 141 ? 3.943 -26 -19.031 1 98.12 141 ARG A O 1
ATOM 1048 N N . PHE A 1 142 ? 5.754 -24.781 -19.578 1 98.75 142 PHE A N 1
ATOM 1049 C CA . PHE A 1 142 ? 6.148 -24.453 -18.219 1 98.75 142 PHE A CA 1
ATOM 1050 C C . PHE A 1 142 ? 5.836 -23 -17.891 1 98.75 142 PHE A C 1
ATOM 1052 O O . PHE A 1 142 ? 6.133 -22.094 -18.688 1 98.75 142 PHE A O 1
ATOM 1059 N N . VAL A 1 143 ? 5.215 -22.734 -16.688 1 98.75 143 VAL A N 1
ATOM 1060 C CA . VAL A 1 143 ? 4.754 -21.391 -16.344 1 98.75 143 VAL A CA 1
ATOM 1061 C C . VAL A 1 143 ? 4.844 -21.188 -14.844 1 98.75 143 VAL A C 1
ATOM 1063 O O . VAL A 1 143 ? 4.902 -22.156 -14.078 1 98.75 143 VAL A O 1
ATOM 1066 N N . GLY A 1 144 ? 5.055 -19.953 -14.453 1 98.75 144 GLY A N 1
ATOM 1067 C CA . GLY A 1 144 ? 4.879 -19.625 -13.047 1 98.75 144 GLY A CA 1
ATOM 1068 C C . GLY A 1 144 ? 3.436 -19.359 -12.672 1 98.75 144 GLY A C 1
ATOM 1069 O O . GLY A 1 144 ? 2.689 -18.75 -13.43 1 98.75 144 GLY A O 1
ATOM 1070 N N . MET A 1 145 ? 3.018 -19.812 -11.531 1 98.75 145 MET A N 1
ATOM 1071 C CA . MET A 1 145 ? 1.753 -19.484 -10.883 1 98.75 145 MET A CA 1
ATOM 1072 C C . MET A 1 145 ? 1.973 -19.141 -9.406 1 98.75 145 MET A C 1
ATOM 1074 O O . MET A 1 145 ? 1.923 -20.031 -8.555 1 98.75 145 MET A O 1
ATOM 1078 N N . HIS A 1 146 ? 2.141 -17.875 -9.156 1 98.69 146 HIS A N 1
ATOM 1079 C CA . HIS A 1 146 ? 2.459 -17.422 -7.805 1 98.69 146 HIS A CA 1
ATOM 1080 C C . HIS A 1 146 ? 1.196 -17.047 -7.043 1 98.69 146 HIS A C 1
ATOM 1082 O O . HIS A 1 146 ? 0.617 -15.977 -7.285 1 98.69 146 HIS A O 1
ATOM 1088 N N . PHE A 1 147 ? 0.768 -17.938 -6.141 1 98.56 147 PHE A N 1
ATOM 1089 C CA . PHE A 1 147 ? -0.366 -17.688 -5.258 1 98.56 147 PHE A CA 1
ATOM 1090 C C . PHE A 1 147 ? 0.069 -16.922 -4.02 1 98.56 147 PHE A C 1
ATOM 1092 O O . PHE A 1 147 ? 1.265 -16.797 -3.744 1 98.56 147 PHE A O 1
ATOM 1099 N N . PHE A 1 148 ? -0.869 -16.391 -3.359 1 97.44 148 PHE A N 1
ATOM 1100 C CA . PHE A 1 148 ? -0.578 -15.609 -2.16 1 97.44 148 PHE A CA 1
ATOM 1101 C C . PHE A 1 148 ? -1.263 -16.219 -0.942 1 97.44 148 PHE A C 1
ATOM 1103 O O . PHE A 1 148 ? -2.414 -16.656 -1.021 1 97.44 148 PHE A O 1
ATOM 1110 N N . SER A 1 149 ? -0.619 -16.375 0.171 1 95.06 149 SER A N 1
ATOM 1111 C CA . SER A 1 149 ? -1.137 -16.953 1.402 1 95.06 149 SER A CA 1
ATOM 1112 C C . SER A 1 149 ? -2.119 -16.016 2.094 1 95.06 149 SER A C 1
ATOM 1114 O O . SER A 1 149 ? -1.88 -14.812 2.178 1 95.06 149 SER A O 1
ATOM 1116 N N . PRO A 1 150 ? -3.145 -16.547 2.574 1 95.81 150 PRO A N 1
ATOM 1117 C CA . PRO A 1 150 ? -3.623 -17.922 2.441 1 95.81 150 PRO A CA 1
ATOM 1118 C C . PRO A 1 150 ? -4.234 -18.203 1.07 1 95.81 150 PRO A C 1
ATOM 1120 O O . PRO A 1 150 ? -5.211 -17.562 0.682 1 95.81 150 PRO A O 1
ATOM 1123 N N . ALA A 1 151 ? -3.748 -19.141 0.424 1 97.38 151 ALA A N 1
ATOM 1124 C CA . ALA A 1 151 ? -4.055 -19.344 -0.991 1 97.38 151 ALA A CA 1
ATOM 1125 C C . ALA A 1 151 ? -5.523 -19.703 -1.188 1 97.38 151 ALA A C 1
ATOM 1127 O O . ALA A 1 151 ? -6.07 -19.547 -2.283 1 97.38 151 ALA A O 1
ATOM 1128 N N . ALA A 1 152 ? -6.184 -20.203 -0.119 1 96.69 152 ALA A N 1
ATOM 1129 C CA . ALA A 1 152 ? -7.59 -20.562 -0.239 1 96.69 152 ALA A CA 1
ATOM 1130 C C . ALA A 1 152 ? -8.477 -19.328 -0.34 1 96.69 152 ALA A C 1
ATOM 1132 O O . ALA A 1 152 ? -9.586 -19.391 -0.873 1 96.69 152 ALA A O 1
ATOM 1133 N N . ILE A 1 153 ? -7.953 -18.203 0.139 1 96.38 153 ILE A N 1
ATOM 1134 C CA . ILE A 1 153 ? -8.852 -17.062 0.248 1 96.38 153 ILE A CA 1
ATOM 1135 C C . ILE A 1 153 ? -8.344 -15.93 -0.637 1 96.38 153 ILE A C 1
ATOM 1137 O O . ILE A 1 153 ? -9.133 -15.133 -1.146 1 96.38 153 ILE A O 1
ATOM 1141 N N . MET A 1 154 ? -7.047 -15.805 -0.787 1 97.25 154 MET A N 1
ATOM 1142 C CA . MET A 1 154 ? -6.5 -14.719 -1.597 1 97.25 154 MET A CA 1
ATOM 1143 C C . MET A 1 154 ? -6.848 -14.914 -3.068 1 97.25 154 MET A C 1
ATOM 1145 O O . MET A 1 154 ? -6.812 -16.031 -3.58 1 97.25 154 MET A O 1
ATOM 1149 N N . LYS A 1 155 ? -7.145 -13.898 -3.732 1 98.06 155 LYS A N 1
ATOM 1150 C CA . LYS A 1 155 ? -7.688 -13.992 -5.082 1 98.06 155 LYS A CA 1
ATOM 1151 C C . LYS A 1 155 ? -6.582 -13.898 -6.133 1 98.06 155 LYS A C 1
ATOM 1153 O O . LYS A 1 155 ? -6.676 -14.508 -7.199 1 98.06 155 LYS A O 1
ATOM 1158 N N . LEU A 1 156 ? -5.543 -13.188 -5.855 1 98.75 156 LEU A N 1
ATOM 1159 C CA . LEU A 1 156 ? -4.547 -12.852 -6.867 1 98.75 156 LEU A CA 1
ATOM 1160 C C . LEU A 1 156 ? -3.67 -14.055 -7.188 1 98.75 156 LEU A C 1
ATOM 1162 O O . LEU A 1 156 ? -3.238 -14.773 -6.281 1 98.75 156 LEU A O 1
ATOM 1166 N N . VAL A 1 157 ? -3.402 -14.234 -8.398 1 98.88 157 VAL A N 1
ATOM 1167 C CA . VAL A 1 157 ? -2.342 -15.125 -8.852 1 98.88 157 VAL A CA 1
ATOM 1168 C C . VAL A 1 157 ? -1.494 -14.43 -9.914 1 98.88 157 VAL A C 1
ATOM 1170 O O . VAL A 1 157 ? -2.025 -13.891 -10.891 1 98.88 157 VAL A O 1
ATOM 1173 N N . GLU A 1 158 ? -0.237 -14.344 -9.742 1 98.88 158 GLU A N 1
ATOM 1174 C CA . GLU A 1 158 ? 0.671 -13.898 -10.797 1 98.88 158 GLU A CA 1
ATOM 1175 C C . GLU A 1 158 ? 1.042 -15.047 -11.734 1 98.88 158 GLU A C 1
ATOM 1177 O O . GLU A 1 158 ? 1.716 -15.992 -11.32 1 98.88 158 GLU A O 1
ATOM 1182 N N . VAL A 1 159 ? 0.561 -15.008 -12.938 1 98.88 159 VAL A N 1
ATOM 1183 C CA . VAL A 1 159 ? 0.94 -15.969 -13.969 1 98.88 159 VAL A CA 1
ATOM 1184 C C . VAL A 1 159 ? 2.17 -15.469 -14.719 1 98.88 159 VAL A C 1
ATOM 1186 O O . VAL A 1 159 ? 2.092 -14.492 -15.469 1 98.88 159 VAL A O 1
ATOM 1189 N N . VAL A 1 160 ? 3.291 -16.172 -14.539 1 98.81 160 VAL A N 1
ATOM 1190 C CA . VAL A 1 160 ? 4.594 -15.633 -14.93 1 98.81 160 VAL A CA 1
ATOM 1191 C C . VAL A 1 160 ? 5.137 -16.422 -16.125 1 98.81 160 VAL A C 1
ATOM 1193 O O . VAL A 1 160 ? 5.363 -17.625 -16.031 1 98.81 160 VAL A O 1
ATOM 1196 N N . ASN A 1 161 ? 5.305 -15.75 -17.203 1 98.25 161 ASN A N 1
ATOM 1197 C CA . ASN A 1 161 ? 5.875 -16.438 -18.359 1 98.25 161 ASN A CA 1
ATOM 1198 C C . ASN A 1 161 ? 7.402 -16.344 -18.359 1 98.25 161 ASN A C 1
ATOM 1200 O O . ASN A 1 161 ? 7.969 -15.266 -18.219 1 98.25 161 ASN A O 1
ATOM 1204 N N . GLY A 1 162 ? 8.039 -17.469 -18.453 1 97.81 162 GLY A N 1
ATOM 1205 C CA . GLY A 1 162 ? 9.469 -17.531 -18.719 1 97.81 162 GLY A CA 1
ATOM 1206 C C . GLY A 1 162 ? 9.828 -17.312 -20.172 1 97.81 162 GLY A C 1
ATOM 1207 O O . GLY A 1 162 ? 8.953 -17.062 -21 1 97.81 162 GLY A O 1
ATOM 1208 N N . GLU A 1 163 ? 11.055 -17.391 -20.469 1 97.5 163 GLU A N 1
ATOM 1209 C CA . GLU A 1 163 ? 11.586 -17.109 -21.797 1 97.5 163 GLU A CA 1
ATOM 1210 C C . GLU A 1 163 ? 10.961 -18.031 -22.844 1 97.5 163 GLU A C 1
ATOM 1212 O O . GLU A 1 163 ? 10.695 -17.594 -23.969 1 97.5 163 GLU A O 1
ATOM 1217 N N . ASP A 1 164 ? 10.648 -19.266 -22.469 1 98 164 ASP A N 1
ATOM 1218 C CA . ASP A 1 164 ? 10.219 -20.25 -23.453 1 98 164 ASP A CA 1
ATOM 1219 C C . ASP A 1 164 ? 8.727 -20.562 -23.297 1 98 164 ASP A C 1
ATOM 1221 O O . ASP A 1 164 ? 8.172 -21.344 -24.062 1 98 164 ASP A O 1
ATOM 1225 N N . THR A 1 165 ? 8.102 -19.984 -22.281 1 98.5 165 THR A N 1
ATOM 1226 C CA . THR A 1 165 ? 6.68 -20.234 -22.078 1 98.5 165 THR A CA 1
ATOM 1227 C C . THR A 1 165 ? 5.863 -19.734 -23.266 1 98.5 165 THR A C 1
ATOM 1229 O O . THR A 1 165 ? 6.07 -18.609 -23.734 1 98.5 165 THR A O 1
ATOM 1232 N N . SER A 1 166 ? 4.98 -20.531 -23.766 1 98.12 166 SER A N 1
ATOM 1233 C CA . SER A 1 166 ? 4.172 -20.094 -24.906 1 98.12 166 SER A CA 1
ATOM 1234 C C . SER A 1 166 ? 3.023 -19.203 -24.453 1 98.12 166 SER A C 1
ATOM 1236 O O . SER A 1 166 ? 2.572 -19.281 -23.312 1 98.12 166 SER A O 1
ATOM 1238 N N . ALA A 1 167 ? 2.588 -18.391 -25.375 1 97.75 167 ALA A N 1
ATOM 1239 C CA . ALA A 1 167 ? 1.423 -17.547 -25.094 1 97.75 167 ALA A CA 1
ATOM 1240 C C . ALA A 1 167 ? 0.197 -18.391 -24.781 1 97.75 167 ALA A C 1
ATOM 1242 O O . ALA A 1 167 ? -0.617 -18.031 -23.922 1 97.75 167 ALA A O 1
ATOM 1243 N N . GLU A 1 168 ? 0.068 -19.453 -25.453 1 97.56 168 GLU A N 1
ATOM 1244 C CA . GLU A 1 168 ? -1.048 -20.359 -25.234 1 97.56 168 GLU A CA 1
ATOM 1245 C C . GLU A 1 168 ? -1.035 -20.906 -23.797 1 97.56 168 GLU A C 1
ATOM 1247 O O . GLU A 1 168 ? -2.084 -21.031 -23.172 1 97.56 168 GLU A O 1
ATOM 1252 N N . THR A 1 169 ? 0.141 -21.266 -23.344 1 98.19 169 THR A N 1
ATOM 1253 C CA . THR A 1 169 ? 0.285 -21.766 -21.984 1 98.19 169 THR A CA 1
ATOM 1254 C C . THR A 1 169 ? -0.152 -20.719 -20.969 1 98.19 169 THR A C 1
ATOM 1256 O O . THR A 1 169 ? -0.884 -21.016 -20.016 1 98.19 169 THR A O 1
ATOM 1259 N N . VAL A 1 170 ? 0.249 -19.5 -21.188 1 98.5 170 VAL A N 1
ATOM 1260 C CA . VAL A 1 170 ? -0.115 -18.391 -20.297 1 98.5 170 VAL A CA 1
ATOM 1261 C C . VAL A 1 170 ? -1.631 -18.219 -20.297 1 98.5 170 VAL A C 1
ATOM 1263 O O . VAL A 1 170 ? -2.248 -18.094 -19.234 1 98.5 170 VAL A O 1
ATOM 1266 N N . GLU A 1 171 ? -2.221 -18.234 -21.438 1 98.25 171 GLU A N 1
ATOM 1267 C CA . GLU A 1 171 ? -3.664 -18.062 -21.562 1 98.25 171 GLU A CA 1
ATOM 1268 C C . GLU A 1 171 ? -4.418 -19.188 -20.844 1 98.25 171 GLU A C 1
ATOM 1270 O O . GLU A 1 171 ? -5.402 -18.938 -20.141 1 98.25 171 GLU A O 1
ATOM 1275 N N . THR A 1 172 ? -3.949 -20.359 -21.047 1 98.19 172 THR A N 1
ATOM 1276 C CA . THR A 1 172 ? -4.574 -21.516 -20.422 1 98.19 172 THR A CA 1
ATOM 1277 C C . THR A 1 172 ? -4.445 -21.438 -18.906 1 98.19 172 THR A C 1
ATOM 1279 O O . THR A 1 172 ? -5.402 -21.719 -18.172 1 98.19 172 THR A O 1
ATOM 1282 N N . ALA A 1 173 ? -3.266 -21.062 -18.469 1 98.44 173 ALA A N 1
ATOM 1283 C CA . ALA A 1 173 ? -3.041 -20.906 -17.031 1 98.44 173 ALA A CA 1
ATOM 1284 C C . ALA A 1 173 ? -3.963 -19.844 -16.438 1 98.44 173 ALA A C 1
ATOM 1286 O O . ALA A 1 173 ? -4.531 -20.031 -15.367 1 98.44 173 ALA A O 1
ATOM 1287 N N . CYS A 1 174 ? -4.098 -18.75 -17.141 1 98.5 174 CYS A N 1
ATOM 1288 C CA . CYS A 1 174 ? -4.984 -17.688 -16.688 1 98.5 174 CYS A CA 1
ATOM 1289 C C . CYS A 1 174 ? -6.43 -18.172 -16.625 1 98.5 174 CYS A C 1
ATOM 1291 O O . CYS A 1 174 ? -7.133 -17.906 -15.648 1 98.5 174 CYS A O 1
ATOM 1293 N N . ALA A 1 175 ? -6.867 -18.828 -17.625 1 98.44 175 ALA A N 1
ATOM 1294 C CA . ALA A 1 175 ? -8.227 -19.359 -17.656 1 98.44 175 ALA A CA 1
ATOM 1295 C C . ALA A 1 175 ? -8.445 -20.328 -16.5 1 98.44 175 ALA A C 1
ATOM 1297 O O . ALA A 1 175 ? -9.508 -20.328 -15.867 1 98.44 175 ALA A O 1
ATOM 1298 N N . PHE A 1 176 ? -7.484 -21.141 -16.266 1 98.38 176 PHE A N 1
ATOM 1299 C CA . PHE A 1 176 ? -7.551 -22.062 -15.141 1 98.38 176 PHE A CA 1
ATOM 1300 C C . PHE A 1 176 ? -7.707 -21.297 -13.828 1 98.38 176 PHE A C 1
ATOM 1302 O O . PHE A 1 176 ? -8.57 -21.625 -13.016 1 98.38 176 PHE A O 1
ATOM 1309 N N . CYS A 1 177 ? -6.844 -20.281 -13.602 1 98.62 177 CYS A N 1
ATOM 1310 C CA . CYS A 1 177 ? -6.93 -19.469 -12.391 1 98.62 177 CYS A CA 1
ATOM 1311 C C . CYS A 1 177 ? -8.336 -18.906 -12.211 1 98.62 177 CYS A C 1
ATOM 1313 O O . CYS A 1 177 ? -8.898 -18.969 -11.117 1 98.62 177 CYS A O 1
ATOM 1315 N N . THR A 1 178 ? -8.875 -18.422 -13.25 1 98.44 178 THR A N 1
ATOM 1316 C CA . THR A 1 178 ? -10.227 -17.859 -13.203 1 98.44 178 THR A CA 1
ATOM 1317 C C . THR A 1 178 ? -11.242 -18.938 -12.82 1 98.44 178 THR A C 1
ATOM 1319 O O . THR A 1 178 ? -12.156 -18.688 -12.039 1 98.44 178 THR A O 1
ATOM 1322 N N . SER A 1 179 ? -11.102 -20.125 -13.336 1 98.06 179 SER A N 1
ATOM 1323 C CA . SER A 1 179 ? -12.047 -21.219 -13.109 1 98.06 179 SER A CA 1
ATOM 1324 C C . SER A 1 179 ? -12.055 -21.641 -11.641 1 98.06 179 SER A C 1
ATOM 1326 O O . SER A 1 179 ? -13.039 -22.219 -11.164 1 98.06 179 SER A O 1
ATOM 1328 N N . ILE A 1 180 ? -10.984 -21.359 -10.938 1 97.69 180 ILE A N 1
ATOM 1329 C CA . ILE A 1 180 ? -10.953 -21.766 -9.539 1 97.69 180 ILE A CA 1
ATOM 1330 C C . ILE A 1 180 ? -11.188 -20.547 -8.648 1 97.69 180 ILE A C 1
ATOM 1332 O O . ILE A 1 180 ? -10.836 -20.562 -7.469 1 97.69 180 ILE A O 1
ATOM 1336 N N . GLY A 1 181 ? -11.656 -19.5 -9.195 1 97.06 181 GLY A N 1
ATOM 1337 C CA . GLY A 1 181 ? -12.109 -18.359 -8.43 1 97.06 181 GLY A CA 1
ATOM 1338 C C . GLY A 1 181 ? -11.008 -17.344 -8.164 1 97.06 181 GLY A C 1
ATOM 1339 O O . GLY A 1 181 ? -11.133 -16.5 -7.273 1 97.06 181 GLY A O 1
ATOM 1340 N N . LYS A 1 182 ? -9.906 -17.5 -8.852 1 98.56 182 LYS A N 1
ATOM 1341 C CA . LYS A 1 182 ? -8.797 -16.562 -8.695 1 98.56 182 LYS A CA 1
ATOM 1342 C C . LYS A 1 182 ? -8.836 -15.469 -9.766 1 98.56 182 LYS A C 1
ATOM 1344 O O . LYS A 1 182 ? -9.617 -15.562 -10.719 1 98.56 182 LYS A O 1
ATOM 1349 N N . GLU A 1 183 ? -8.094 -14.445 -9.539 1 98.75 183 GLU A N 1
ATOM 1350 C CA . GLU A 1 183 ? -7.898 -13.344 -10.484 1 98.75 183 GLU A CA 1
ATOM 1351 C C . GLU A 1 183 ? -6.449 -13.266 -10.945 1 98.75 183 GLU A C 1
ATOM 1353 O O . GLU A 1 183 ? -5.602 -12.695 -10.258 1 98.75 183 GLU A O 1
ATOM 1358 N N . PRO A 1 184 ? -6.234 -13.797 -12.125 1 98.81 184 PRO A N 1
ATOM 1359 C CA . PRO A 1 184 ? -4.852 -13.828 -12.602 1 98.81 184 PRO A CA 1
ATOM 1360 C C . PRO A 1 184 ? -4.414 -12.508 -13.234 1 98.81 184 PRO A C 1
ATOM 1362 O O . PRO A 1 184 ? -5.25 -11.766 -13.758 1 98.81 184 PRO A O 1
ATOM 1365 N N . ILE A 1 185 ? -3.154 -12.211 -13.102 1 98.81 185 ILE A N 1
ATOM 1366 C CA . ILE A 1 185 ? -2.494 -11.195 -13.914 1 98.81 185 ILE A CA 1
ATOM 1367 C C . ILE A 1 185 ? -1.33 -11.812 -14.68 1 98.81 185 ILE A C 1
ATOM 1369 O O . ILE A 1 185 ? -0.781 -12.836 -14.266 1 98.81 185 ILE A O 1
ATOM 1373 N N . LYS A 1 186 ? -1 -11.242 -15.797 1 98.75 186 LYS A N 1
ATOM 1374 C CA . LYS A 1 186 ? 0.122 -11.711 -16.609 1 98.75 186 LYS A CA 1
ATOM 1375 C C . LYS A 1 186 ? 1.401 -10.953 -16.266 1 98.75 186 LYS A C 1
ATOM 1377 O O . LYS A 1 186 ? 1.408 -9.719 -16.203 1 98.75 186 LYS A O 1
ATOM 1382 N N . VAL A 1 187 ? 2.441 -11.688 -16.016 1 98.75 187 VAL A N 1
ATOM 1383 C CA . VAL A 1 187 ? 3.711 -11.117 -15.586 1 98.75 187 VAL A CA 1
ATOM 1384 C C . VAL A 1 187 ? 4.852 -11.703 -16.422 1 98.75 187 VAL A C 1
ATOM 1386 O O . VAL A 1 187 ? 4.941 -12.922 -16.594 1 98.75 187 VAL A O 1
ATOM 1389 N N . ASN A 1 188 ? 5.688 -10.867 -16.969 1 98.5 188 ASN A N 1
ATOM 1390 C CA . ASN A 1 188 ? 6.941 -11.336 -17.531 1 98.5 188 ASN A CA 1
ATOM 1391 C C . ASN A 1 188 ? 7.98 -11.617 -16.453 1 98.5 188 ASN A C 1
ATOM 1393 O O . ASN A 1 188 ? 8.148 -10.828 -15.523 1 98.5 188 ASN A O 1
ATOM 1397 N N . ASP A 1 189 ? 8.609 -12.656 -16.641 1 97.81 189 ASP A N 1
ATOM 1398 C CA . ASP A 1 189 ? 9.5 -13.203 -15.617 1 97.81 189 ASP A CA 1
ATOM 1399 C C . ASP A 1 189 ? 10.531 -12.172 -15.172 1 97.81 189 ASP A C 1
ATOM 1401 O O . ASP A 1 189 ? 11.195 -11.555 -16 1 97.81 189 ASP A O 1
ATOM 1405 N N . CYS A 1 190 ? 10.625 -11.945 -13.852 1 96.31 190 CYS A N 1
ATOM 1406 C CA . CYS A 1 190 ? 11.641 -11.117 -13.203 1 96.31 190 CYS A CA 1
ATOM 1407 C C . CYS A 1 190 ? 11.703 -11.414 -11.711 1 96.31 190 CYS A C 1
ATOM 1409 O O . CYS A 1 190 ? 10.797 -12.031 -11.148 1 96.31 190 CYS A O 1
ATOM 1411 N N . ALA A 1 191 ? 12.773 -10.984 -11.055 1 94.38 191 ALA A N 1
ATOM 1412 C CA . ALA A 1 191 ? 12.922 -11.195 -9.617 1 94.38 191 ALA A CA 1
ATOM 1413 C C . ALA A 1 191 ? 11.867 -10.414 -8.836 1 94.38 191 ALA A C 1
ATOM 1415 O O . ALA A 1 191 ? 11.75 -9.195 -8.992 1 94.38 191 ALA A O 1
ATOM 1416 N N . GLY A 1 192 ? 11.117 -11.141 -8.078 1 95.5 192 GLY A N 1
ATOM 1417 C CA . GLY A 1 192 ? 10.125 -10.508 -7.223 1 95.5 192 GLY A CA 1
ATOM 1418 C C . GLY A 1 192 ? 8.789 -10.297 -7.91 1 95.5 192 GLY A C 1
ATOM 1419 O O . GLY A 1 192 ? 7.805 -9.93 -7.266 1 95.5 192 GLY A O 1
ATOM 1420 N N . PHE A 1 193 ? 8.75 -10.477 -9.227 1 98.06 193 PHE A N 1
ATOM 1421 C CA . PHE A 1 193 ? 7.535 -10.273 -10.008 1 98.06 193 PHE A CA 1
ATOM 1422 C C . PHE A 1 193 ? 6.961 -8.883 -9.766 1 98.06 193 PHE A C 1
ATOM 1424 O O . PHE A 1 193 ? 7.668 -7.883 -9.898 1 98.06 193 PHE A O 1
ATOM 1431 N N . VAL A 1 194 ? 5.641 -8.82 -9.523 1 98.5 194 VAL A N 1
ATOM 1432 C CA . VAL A 1 194 ? 5.07 -7.484 -9.344 1 98.5 194 VAL A CA 1
ATOM 1433 C C . VAL A 1 194 ? 4.91 -7.184 -7.859 1 98.5 194 VAL A C 1
ATOM 1435 O O . VAL A 1 194 ? 5.492 -6.223 -7.348 1 98.5 194 VAL A O 1
ATOM 1438 N N . VAL A 1 195 ? 4.199 -8.031 -7.117 1 98.5 195 VAL A N 1
ATOM 1439 C CA . VAL A 1 195 ? 3.771 -7.754 -5.746 1 98.5 195 VAL A CA 1
ATOM 1440 C C . VAL A 1 195 ? 4.992 -7.637 -4.836 1 98.5 195 VAL A C 1
ATOM 1442 O O . VAL A 1 195 ? 5.133 -6.66 -4.098 1 98.5 195 VAL A O 1
ATOM 1445 N N . ASN A 1 196 ? 5.922 -8.57 -4.941 1 97.75 196 ASN A N 1
ATOM 1446 C CA . ASN A 1 196 ? 7.062 -8.57 -4.031 1 97.75 196 ASN A CA 1
ATOM 1447 C C . ASN A 1 196 ? 8.016 -7.422 -4.324 1 97.75 196 ASN A C 1
ATOM 1449 O O . ASN A 1 196 ? 8.648 -6.883 -3.414 1 97.75 196 ASN A O 1
ATOM 1453 N N . ARG A 1 197 ? 8.125 -7.117 -5.555 1 97.31 197 ARG A N 1
ATOM 1454 C CA . ARG A 1 197 ? 8.977 -5.98 -5.898 1 97.31 197 ARG A CA 1
ATOM 1455 C C . ARG A 1 197 ? 8.414 -4.684 -5.332 1 97.31 197 ARG A C 1
ATOM 1457 O O . ARG A 1 197 ? 9.156 -3.857 -4.801 1 97.31 197 ARG A O 1
ATOM 1464 N N . ILE A 1 198 ? 7.105 -4.449 -5.469 1 98.5 198 ILE A N 1
ATOM 1465 C CA . ILE A 1 198 ? 6.465 -3.273 -4.887 1 98.5 198 ILE A CA 1
ATOM 1466 C C . ILE A 1 198 ? 6.609 -3.305 -3.369 1 98.5 198 ILE A C 1
ATOM 1468 O O . ILE A 1 198 ? 6.941 -2.291 -2.748 1 98.5 198 ILE A O 1
ATOM 1472 N N . LEU A 1 199 ? 6.344 -4.477 -2.764 1 98.31 199 LEU A N 1
ATOM 1473 C CA . LEU A 1 199 ? 6.48 -4.629 -1.319 1 98.31 199 LEU A CA 1
ATOM 1474 C C . LEU A 1 199 ? 7.906 -4.32 -0.873 1 98.31 199 LEU A C 1
ATOM 1476 O O . LEU A 1 199 ? 8.117 -3.68 0.159 1 98.31 199 LEU A O 1
ATOM 1480 N N . GLY A 1 200 ? 8.883 -4.789 -1.654 1 97.88 200 GLY A N 1
ATOM 1481 C CA . GLY A 1 200 ? 10.266 -4.48 -1.356 1 97.88 200 GLY A CA 1
ATOM 1482 C C . GLY A 1 200 ? 10.555 -2.99 -1.307 1 97.88 200 GLY A C 1
ATOM 1483 O O . GLY A 1 200 ? 11.258 -2.516 -0.414 1 97.88 200 GLY A O 1
ATOM 1484 N N . ALA A 1 201 ? 10.008 -2.244 -2.254 1 98 201 ALA A N 1
ATOM 1485 C CA . ALA A 1 201 ? 10.188 -0.795 -2.287 1 98 201 ALA A CA 1
ATOM 1486 C C . ALA A 1 201 ? 9.578 -0.139 -1.053 1 98 201 ALA A C 1
ATOM 1488 O O . ALA A 1 201 ? 10.18 0.757 -0.457 1 98 201 ALA A O 1
ATOM 1489 N N . ILE A 1 202 ? 8.406 -0.57 -0.676 1 98.62 202 ILE A N 1
ATOM 1490 C CA . ILE A 1 202 ? 7.723 -0.044 0.502 1 98.62 202 ILE A CA 1
ATOM 1491 C C . ILE A 1 202 ? 8.57 -0.309 1.747 1 98.62 202 ILE A C 1
ATOM 1493 O O . ILE A 1 202 ? 8.828 0.605 2.533 1 98.62 202 ILE A O 1
ATOM 1497 N N . ASN A 1 203 ? 8.977 -1.59 1.922 1 98.62 203 ASN A N 1
ATOM 1498 C CA . ASN A 1 203 ? 9.758 -1.979 3.094 1 98.62 203 ASN A CA 1
ATOM 1499 C C . ASN A 1 203 ? 11.047 -1.17 3.203 1 98.62 203 ASN A C 1
ATOM 1501 O O . ASN A 1 203 ? 11.375 -0.666 4.277 1 98.62 203 ASN A O 1
ATOM 1505 N N . ASP A 1 204 ? 11.703 -1.055 2.102 1 98.25 204 ASP A N 1
ATOM 1506 C CA . ASP A 1 204 ? 12.969 -0.327 2.084 1 98.25 204 ASP A CA 1
ATOM 1507 C C . ASP A 1 204 ? 12.773 1.123 2.52 1 98.25 204 ASP A C 1
ATOM 1509 O O . ASP A 1 204 ? 13.516 1.629 3.361 1 98.25 204 ASP A O 1
ATOM 1513 N N . GLU A 1 205 ? 11.789 1.767 1.97 1 98.31 205 GLU A N 1
ATOM 1514 C CA . GLU A 1 205 ? 11.555 3.172 2.293 1 98.31 205 GLU A CA 1
ATOM 1515 C C . GLU A 1 205 ? 11.094 3.336 3.738 1 98.31 205 GLU A C 1
ATOM 1517 O O . GLU A 1 205 ? 11.492 4.281 4.422 1 98.31 205 GLU A O 1
ATOM 1522 N N . ALA A 1 206 ? 10.25 2.447 4.188 1 98.81 206 ALA A N 1
ATOM 1523 C CA . ALA A 1 206 ? 9.789 2.486 5.574 1 98.81 206 ALA A CA 1
ATOM 1524 C C . ALA A 1 206 ? 10.969 2.387 6.543 1 98.81 206 ALA A C 1
ATOM 1526 O O . ALA A 1 206 ? 11.047 3.152 7.508 1 98.81 206 ALA A O 1
ATOM 1527 N N . ILE A 1 207 ? 11.867 1.466 6.285 1 98.81 207 ILE A N 1
ATOM 1528 C CA . ILE A 1 207 ? 13.008 1.276 7.172 1 98.81 207 ILE A CA 1
ATOM 1529 C C . ILE A 1 207 ? 13.922 2.498 7.105 1 98.81 207 ILE A C 1
ATOM 1531 O O . ILE A 1 207 ? 14.492 2.912 8.117 1 98.81 207 ILE A O 1
ATOM 1535 N N . ARG A 1 208 ? 14.102 3.105 5.926 1 98.19 208 ARG A N 1
ATOM 1536 C CA . ARG A 1 208 ? 14.883 4.332 5.812 1 98.19 208 ARG A CA 1
ATOM 1537 C C . ARG A 1 208 ? 14.297 5.438 6.684 1 98.19 208 ARG A C 1
ATOM 1539 O O . ARG A 1 208 ? 15.039 6.16 7.355 1 98.19 208 ARG A O 1
ATOM 1546 N N . LEU A 1 209 ? 12.992 5.59 6.594 1 98.62 209 LEU A N 1
ATOM 1547 C CA . LEU A 1 209 ? 12.32 6.594 7.41 1 98.62 209 LEU A CA 1
ATOM 1548 C C . LEU A 1 209 ? 12.617 6.379 8.891 1 98.62 209 LEU A C 1
ATOM 1550 O O . LEU A 1 209 ? 12.883 7.336 9.617 1 98.62 209 LEU A O 1
ATOM 1554 N N . LEU A 1 210 ? 12.555 5.129 9.297 1 98.75 210 LEU A N 1
ATOM 1555 C CA . LEU A 1 210 ? 12.867 4.777 10.672 1 98.75 210 LEU A CA 1
ATOM 1556 C C . LEU A 1 210 ? 14.312 5.105 11.008 1 98.75 210 LEU A C 1
ATOM 1558 O O . LEU A 1 210 ? 14.594 5.75 12.023 1 98.75 210 LEU A O 1
ATOM 1562 N N . GLU A 1 211 ? 15.234 4.711 10.18 1 98.5 211 GLU A N 1
ATOM 1563 C CA . GLU A 1 211 ? 16.656 4.914 10.398 1 98.5 211 GLU A CA 1
ATOM 1564 C C . GLU A 1 211 ? 17 6.398 10.453 1 98.5 211 GLU A C 1
ATOM 1566 O O . GLU A 1 211 ? 17.922 6.805 11.164 1 98.5 211 GLU A O 1
ATOM 1571 N N . GLU A 1 212 ? 16.281 7.164 9.672 1 97.75 212 GLU A N 1
ATOM 1572 C CA . GLU A 1 212 ? 16.5 8.609 9.609 1 97.75 212 GLU A CA 1
ATOM 1573 C C . GLU A 1 212 ? 15.797 9.328 10.758 1 97.75 212 GLU A C 1
ATOM 1575 O O . GLU A 1 212 ? 15.82 10.555 10.828 1 97.75 212 GLU A O 1
ATOM 1580 N N . ASN A 1 213 ? 15.102 8.57 11.625 1 98 213 ASN A N 1
ATOM 1581 C CA . ASN A 1 213 ? 14.391 9.102 12.781 1 98 213 ASN A CA 1
ATOM 1582 C C . ASN A 1 213 ? 13.266 10.047 12.375 1 98 213 ASN A C 1
ATOM 1584 O O . ASN A 1 213 ? 13.031 11.055 13.031 1 98 213 ASN A O 1
ATOM 1588 N N . VAL A 1 214 ? 12.711 9.766 11.273 1 98.25 214 VAL A N 1
ATOM 1589 C CA . VAL A 1 214 ? 11.602 10.594 10.797 1 98.25 214 VAL A CA 1
ATOM 1590 C C . VAL A 1 214 ? 10.359 10.336 11.641 1 98.25 214 VAL A C 1
ATOM 1592 O O . VAL A 1 214 ? 9.641 11.266 12 1 98.25 214 VAL A O 1
ATOM 1595 N N . ALA A 1 215 ? 10.086 9.141 11.93 1 98.69 215 ALA A N 1
ATOM 1596 C CA . ALA A 1 215 ? 8.945 8.711 12.742 1 98.69 215 ALA A CA 1
ATOM 1597 C C . ALA A 1 215 ? 9.188 7.312 13.312 1 98.69 215 ALA A C 1
ATOM 1599 O O . ALA A 1 215 ? 10.062 6.586 12.852 1 98.69 215 ALA A O 1
ATOM 1600 N N . SER A 1 216 ? 8.406 6.98 14.359 1 98.69 216 SER A N 1
ATOM 1601 C CA . SER A 1 216 ? 8.5 5.645 14.938 1 98.69 216 SER A CA 1
ATOM 1602 C C . SER A 1 216 ? 7.922 4.594 14 1 98.69 216 SER A C 1
ATOM 1604 O O . SER A 1 216 ? 7.164 4.922 13.086 1 98.69 216 SER A O 1
ATOM 1606 N N . ALA A 1 217 ? 8.344 3.281 14.258 1 98.75 217 ALA A N 1
ATOM 1607 C CA . ALA A 1 217 ? 7.785 2.186 13.469 1 98.75 217 ALA A CA 1
ATOM 1608 C C . ALA A 1 217 ? 6.262 2.176 13.555 1 98.75 217 ALA A C 1
ATOM 1610 O O . ALA A 1 217 ? 5.578 1.994 12.539 1 98.75 217 ALA A O 1
ATOM 1611 N N . ALA A 1 218 ? 5.754 2.369 14.742 1 98.75 218 ALA A N 1
ATOM 1612 C CA . ALA A 1 218 ? 4.312 2.385 14.961 1 98.75 218 ALA A CA 1
ATOM 1613 C C . ALA A 1 218 ? 3.652 3.533 14.203 1 98.75 218 ALA A C 1
ATOM 1615 O O . ALA A 1 218 ? 2.582 3.363 13.617 1 98.75 218 ALA A O 1
ATOM 1616 N N . ASP A 1 219 ? 4.266 4.703 14.188 1 98.81 219 ASP A N 1
ATOM 1617 C CA . ASP A 1 219 ? 3.721 5.867 13.492 1 98.81 219 ASP A CA 1
ATOM 1618 C C . ASP A 1 219 ? 3.76 5.668 11.977 1 98.81 219 ASP A C 1
ATOM 1620 O O . ASP A 1 219 ? 2.822 6.051 11.273 1 98.81 219 ASP A O 1
ATOM 1624 N N . ILE A 1 220 ? 4.852 5.09 11.484 1 98.88 220 ILE A N 1
ATOM 1625 C CA . ILE A 1 220 ? 4.961 4.816 10.062 1 98.88 220 ILE A CA 1
ATOM 1626 C C . ILE A 1 220 ? 3.875 3.824 9.641 1 98.88 220 ILE A C 1
ATOM 1628 O O . ILE A 1 220 ? 3.227 4.004 8.609 1 98.88 220 ILE A O 1
ATOM 1632 N N . ASP A 1 221 ? 3.695 2.773 10.461 1 98.88 221 ASP A N 1
ATOM 1633 C CA . ASP A 1 221 ? 2.623 1.822 10.195 1 98.88 221 ASP A CA 1
ATOM 1634 C C . ASP A 1 221 ? 1.265 2.521 10.156 1 98.88 221 ASP A C 1
ATOM 1636 O O . ASP A 1 221 ? 0.484 2.32 9.219 1 98.88 221 ASP A O 1
ATOM 1640 N N . LYS A 1 222 ? 1.016 3.316 11.117 1 98.69 222 LYS A N 1
ATOM 1641 C CA . LYS A 1 222 ? -0.242 4.055 11.203 1 98.69 222 LYS A CA 1
ATOM 1642 C C . LYS A 1 222 ? -0.425 4.969 9.992 1 98.69 222 LYS A C 1
ATOM 1644 O O . LYS A 1 222 ? -1.526 5.074 9.453 1 98.69 222 LYS A O 1
ATOM 1649 N N . ALA A 1 223 ? 0.593 5.633 9.594 1 98.69 223 ALA A N 1
ATOM 1650 C CA . ALA A 1 223 ? 0.555 6.523 8.438 1 98.69 223 ALA A CA 1
ATOM 1651 C C . ALA A 1 223 ? 0.125 5.77 7.18 1 98.69 223 ALA A C 1
ATOM 1653 O O . ALA A 1 223 ? -0.707 6.258 6.41 1 98.69 223 ALA A O 1
ATOM 1654 N N . CYS A 1 224 ? 0.655 4.598 7.008 1 98.56 224 CYS A N 1
ATOM 1655 C CA . CYS A 1 224 ? 0.337 3.816 5.816 1 98.56 224 CYS A CA 1
ATOM 1656 C C . CYS A 1 224 ? -1.093 3.293 5.875 1 98.56 224 CYS A C 1
ATOM 1658 O O . CYS A 1 224 ? -1.788 3.258 4.855 1 98.56 224 CYS A O 1
ATOM 1660 N N . GLN A 1 225 ? -1.502 2.873 7.008 1 98.5 225 GLN A N 1
ATOM 1661 C CA . GLN A 1 225 ? -2.855 2.348 7.152 1 98.5 225 GLN A CA 1
ATOM 1662 C C . GLN A 1 225 ? -3.896 3.443 6.945 1 98.5 225 GLN A C 1
ATOM 1664 O O . GLN A 1 225 ? -4.836 3.273 6.164 1 98.5 225 GLN A O 1
ATOM 1669 N N . LEU A 1 226 ? -3.703 4.57 7.555 1 98.25 226 LEU A N 1
ATOM 1670 C CA . LEU A 1 226 ? -4.73 5.605 7.551 1 98.25 226 LEU A CA 1
ATOM 1671 C C . LEU A 1 226 ? -4.559 6.539 6.355 1 98.25 226 LEU A C 1
ATOM 1673 O O . LEU A 1 226 ? -5.539 7.07 5.832 1 98.25 226 LEU A O 1
ATOM 1677 N N . GLY A 1 227 ? -3.314 6.766 5.957 1 97.69 227 GLY A N 1
ATOM 1678 C CA . GLY A 1 227 ? -3.035 7.695 4.875 1 97.69 227 GLY A CA 1
ATOM 1679 C C . GLY A 1 227 ? -3.117 7.055 3.502 1 97.69 227 GLY A C 1
ATOM 1680 O O . GLY A 1 227 ? -3.529 7.699 2.535 1 97.69 227 GLY A O 1
ATOM 1681 N N . LEU A 1 228 ? -2.746 5.773 3.463 1 97.06 228 LEU A N 1
ATOM 1682 C CA . LEU A 1 228 ? -2.693 5.102 2.17 1 97.06 228 LEU A CA 1
ATOM 1683 C C . LEU A 1 228 ? -3.721 3.975 2.104 1 97.06 228 LEU A C 1
ATOM 1685 O O . LEU A 1 228 ? -3.889 3.344 1.058 1 97.06 228 LEU A O 1
ATOM 1689 N N . GLY A 1 229 ? -4.348 3.723 3.174 1 97.06 229 GLY A N 1
ATOM 1690 C CA . GLY A 1 229 ? -5.402 2.723 3.199 1 97.06 229 GLY A CA 1
ATOM 1691 C C . GLY A 1 229 ? -4.875 1.3 3.223 1 97.06 229 GLY A C 1
ATOM 1692 O O . GLY A 1 229 ? -5.59 0.361 2.863 1 97.06 229 GLY A O 1
ATOM 1693 N N . HIS A 1 230 ? -3.594 1.105 3.602 1 97.31 230 HIS A N 1
ATOM 1694 C CA . HIS A 1 230 ? -3.059 -0.248 3.697 1 97.31 230 HIS A CA 1
ATOM 1695 C C . HIS A 1 230 ? -3.729 -1.028 4.824 1 97.31 230 HIS A C 1
ATOM 1697 O O . HIS A 1 230 ? -3.947 -0.492 5.91 1 97.31 230 HIS A O 1
ATOM 1703 N N . PRO A 1 231 ? -4.066 -2.275 4.574 1 97.12 231 PRO A N 1
ATOM 1704 C CA . PRO A 1 231 ? -4.699 -3.059 5.637 1 97.12 231 PRO A CA 1
ATOM 1705 C C . PRO A 1 231 ? -3.77 -3.303 6.824 1 97.12 231 PRO A C 1
ATOM 1707 O O . PRO A 1 231 ? -4.23 -3.385 7.965 1 97.12 231 PRO A O 1
ATOM 1710 N N . VAL A 1 232 ? -2.471 -3.443 6.508 1 97.5 232 VAL A N 1
ATOM 1711 C CA . VAL A 1 232 ? -1.443 -3.656 7.52 1 97.5 232 VAL A CA 1
ATOM 1712 C C . VAL A 1 232 ? -0.254 -2.736 7.254 1 97.5 232 VAL A C 1
ATOM 1714 O O . VAL A 1 232 ? 0.109 -2.502 6.098 1 97.5 232 VAL A O 1
ATOM 1717 N N . GLY A 1 233 ? 0.307 -2.201 8.344 1 98.44 233 GLY A N 1
ATOM 1718 C CA . GLY A 1 233 ? 1.494 -1.376 8.18 1 98.44 233 GLY A CA 1
ATOM 1719 C C . GLY A 1 233 ? 2.717 -2.166 7.754 1 98.44 233 GLY A C 1
ATOM 1720 O O . GLY A 1 233 ? 2.797 -3.373 7.996 1 98.44 233 GLY A O 1
ATOM 1721 N N . PRO A 1 234 ? 3.699 -1.514 7.191 1 98.75 234 PRO A N 1
ATOM 1722 C CA . PRO A 1 234 ? 4.871 -2.209 6.656 1 98.75 234 PRO A CA 1
ATOM 1723 C C . PRO A 1 234 ? 5.656 -2.957 7.73 1 98.75 234 PRO A C 1
ATOM 1725 O O . PRO A 1 234 ? 6.125 -4.074 7.492 1 98.75 234 PRO A O 1
ATOM 1728 N N . PHE A 1 235 ? 5.828 -2.385 8.906 1 98.88 235 PHE A N 1
ATOM 1729 C CA . PHE A 1 235 ? 6.629 -3.035 9.938 1 98.88 235 PHE A CA 1
ATOM 1730 C C . PHE A 1 235 ? 5.891 -4.238 10.508 1 98.88 235 PHE A C 1
ATOM 1732 O O . PHE A 1 235 ? 6.492 -5.293 10.727 1 98.88 235 PHE A O 1
ATOM 1739 N N . ALA A 1 236 ? 4.648 -4.035 10.781 1 98.69 236 ALA A N 1
ATOM 1740 C CA . ALA A 1 236 ? 3.85 -5.168 11.242 1 98.69 236 ALA A CA 1
ATOM 1741 C C . ALA A 1 236 ? 3.834 -6.289 10.211 1 98.69 236 ALA A C 1
ATOM 1743 O O . ALA A 1 236 ? 3.906 -7.469 10.562 1 98.69 236 ALA A O 1
ATOM 1744 N N . LEU A 1 237 ? 3.729 -5.934 8.969 1 98.25 237 LEU A N 1
ATOM 1745 C CA . LEU A 1 237 ? 3.719 -6.926 7.895 1 98.25 237 LEU A CA 1
ATOM 1746 C C . LEU A 1 237 ? 5.059 -7.648 7.812 1 98.25 237 LEU A C 1
ATOM 1748 O O . LEU A 1 237 ? 5.102 -8.867 7.641 1 98.25 237 LEU A O 1
ATOM 1752 N N . MET A 1 238 ? 6.105 -6.906 7.906 1 98.56 238 MET A N 1
ATOM 1753 C CA . MET A 1 238 ? 7.426 -7.531 7.918 1 98.56 238 MET A CA 1
ATOM 1754 C C . MET A 1 238 ? 7.543 -8.539 9.055 1 98.56 238 MET A C 1
ATOM 1756 O O . MET A 1 238 ? 8.086 -9.633 8.867 1 98.56 238 MET A O 1
ATOM 1760 N N . ASP A 1 239 ? 7.035 -8.156 10.242 1 98.44 239 ASP A N 1
ATOM 1761 C CA . ASP A 1 239 ? 7.062 -9.055 11.391 1 98.44 239 ASP A CA 1
ATOM 1762 C C . ASP A 1 239 ? 6.23 -10.312 11.125 1 98.44 239 ASP A C 1
ATOM 1764 O O . ASP A 1 239 ? 6.535 -11.383 11.641 1 98.44 239 ASP A O 1
ATOM 1768 N N . GLN A 1 240 ? 5.195 -10.172 10.391 1 96.94 240 GLN A N 1
ATOM 1769 C CA . GLN A 1 240 ? 4.324 -11.297 10.07 1 96.94 240 GLN A CA 1
ATOM 1770 C C . GLN A 1 240 ? 4.988 -12.242 9.078 1 96.94 240 GLN A C 1
ATOM 1772 O O . GLN A 1 240 ? 4.867 -13.461 9.195 1 96.94 240 GLN A O 1
ATOM 1777 N N . ILE A 1 241 ? 5.637 -11.797 8.031 1 95.44 241 ILE A N 1
ATOM 1778 C CA . ILE A 1 241 ? 6.289 -12.57 6.984 1 95.44 241 ILE A CA 1
ATOM 1779 C C . ILE A 1 241 ? 7.559 -13.219 7.535 1 95.44 241 ILE A C 1
ATOM 1781 O O . ILE A 1 241 ? 7.91 -14.336 7.145 1 95.44 241 ILE A O 1
ATOM 1785 N N . SER A 1 242 ? 8.242 -12.594 8.484 1 96.62 242 SER A N 1
ATOM 1786 C CA . SER A 1 242 ? 9.516 -12.93 9.102 1 96.62 242 SER A CA 1
ATOM 1787 C C . SER A 1 242 ? 10.633 -12.031 8.578 1 96.62 242 SER A C 1
ATOM 1789 O O . SER A 1 242 ? 10.883 -11.977 7.375 1 96.62 242 SER A O 1
ATOM 1791 N N . ASN A 1 243 ? 11.398 -11.445 9.484 1 98.12 243 ASN A N 1
ATOM 1792 C CA . ASN A 1 243 ? 12.477 -10.531 9.117 1 98.12 243 ASN A CA 1
ATOM 1793 C C . ASN A 1 243 ? 13.648 -11.273 8.477 1 98.12 243 ASN A C 1
ATOM 1795 O O . ASN A 1 243 ? 14.391 -10.703 7.684 1 98.12 243 ASN A O 1
ATOM 1799 N N . GLU A 1 244 ? 13.75 -12.547 8.781 1 97.25 244 GLU A N 1
ATOM 1800 C CA . GLU A 1 244 ? 14.75 -13.359 8.109 1 97.25 244 GLU A CA 1
ATOM 1801 C C . GLU A 1 244 ? 14.461 -13.461 6.613 1 97.25 244 GLU A C 1
ATOM 1803 O O . GLU A 1 244 ? 15.359 -13.312 5.785 1 97.25 244 GLU A O 1
ATOM 1808 N N . LEU A 1 245 ? 13.266 -13.789 6.305 1 95.31 245 LEU A N 1
ATOM 1809 C CA . LEU A 1 245 ? 12.859 -13.898 4.906 1 95.31 245 LEU A CA 1
ATOM 1810 C C . LEU A 1 245 ? 12.953 -12.547 4.207 1 95.31 245 LEU A C 1
ATOM 1812 O O . LEU A 1 245 ? 13.414 -12.461 3.066 1 95.31 245 LEU A O 1
ATOM 1816 N N . ASN A 1 246 ? 12.492 -11.484 4.898 1 97.75 246 ASN A N 1
ATOM 1817 C CA . ASN A 1 246 ? 12.578 -10.141 4.324 1 97.75 246 ASN A CA 1
ATOM 1818 C C . ASN A 1 246 ? 14.023 -9.789 3.957 1 97.75 246 ASN A C 1
ATOM 1820 O O . ASN A 1 246 ? 14.273 -9.211 2.896 1 97.75 246 ASN A O 1
ATOM 1824 N N . LEU A 1 247 ? 14.938 -10.102 4.844 1 98.12 247 LEU A N 1
ATOM 1825 C CA . LEU A 1 247 ? 16.344 -9.812 4.578 1 98.12 247 LEU A CA 1
ATOM 1826 C C . LEU A 1 247 ? 16.844 -10.625 3.391 1 98.12 247 LEU A C 1
ATOM 1828 O O . LEU A 1 247 ? 17.578 -10.102 2.543 1 98.12 247 LEU A O 1
ATOM 1832 N N . LYS A 1 248 ? 16.5 -11.875 3.334 1 96 248 LYS A N 1
ATOM 1833 C CA . LYS A 1 248 ? 16.875 -12.719 2.205 1 96 248 LYS A CA 1
ATOM 1834 C C . LYS A 1 248 ? 16.406 -12.117 0.885 1 96 248 LYS A C 1
ATOM 1836 O O . LYS A 1 248 ? 17.188 -12.023 -0.072 1 96 248 LYS A O 1
ATOM 1841 N N . ILE A 1 249 ? 15.203 -11.734 0.807 1 95.88 249 ILE A N 1
ATOM 1842 C CA . ILE A 1 249 ? 14.625 -11.141 -0.393 1 95.88 249 ILE A CA 1
ATOM 1843 C C . ILE A 1 249 ? 15.344 -9.844 -0.731 1 95.88 249 ILE A C 1
ATOM 1845 O O . ILE A 1 249 ? 15.672 -9.586 -1.895 1 95.88 249 ILE A O 1
ATOM 1849 N N . ALA A 1 250 ? 15.602 -9 0.308 1 97.56 250 ALA A N 1
ATOM 1850 C CA . ALA A 1 250 ? 16.312 -7.746 0.096 1 97.56 250 ALA A CA 1
ATOM 1851 C C . ALA A 1 250 ? 17.688 -7.996 -0.545 1 97.56 250 ALA A C 1
ATOM 1853 O O . ALA A 1 250 ? 18.094 -7.262 -1.442 1 97.56 250 ALA A O 1
ATOM 1854 N N . ARG A 1 251 ? 18.328 -8.992 -0.12 1 97.25 251 ARG A N 1
ATOM 1855 C CA . ARG A 1 251 ? 19.641 -9.328 -0.666 1 97.25 251 ARG A CA 1
ATOM 1856 C C . ARG A 1 251 ? 19.531 -9.789 -2.115 1 97.25 251 ARG A C 1
ATOM 1858 O O . ARG A 1 251 ? 20.375 -9.438 -2.949 1 97.25 251 ARG A O 1
ATOM 1865 N N . ILE A 1 252 ? 18.562 -10.578 -2.385 1 95.25 252 ILE A N 1
ATOM 1866 C CA . ILE A 1 252 ? 18.312 -11 -3.762 1 95.25 252 ILE A CA 1
ATOM 1867 C C . ILE A 1 252 ? 18.078 -9.766 -4.637 1 95.25 252 ILE A C 1
ATOM 1869 O O . ILE A 1 252 ? 18.703 -9.625 -5.695 1 95.25 252 ILE A O 1
ATOM 1873 N N . PHE A 1 253 ? 17.234 -8.844 -4.203 1 96.88 253 PHE A N 1
ATOM 1874 C CA . PHE A 1 253 ? 16.922 -7.637 -4.961 1 96.88 253 PHE A CA 1
ATOM 1875 C C . PHE A 1 253 ? 18.172 -6.773 -5.145 1 96.88 253 PHE A C 1
ATOM 1877 O O . PHE A 1 253 ? 18.391 -6.234 -6.23 1 96.88 253 PHE A O 1
ATOM 1884 N N . HIS A 1 254 ? 18.938 -6.629 -4.07 1 97.44 254 HIS A N 1
ATOM 1885 C CA . HIS A 1 254 ? 20.156 -5.848 -4.172 1 97.44 254 HIS A CA 1
ATOM 1886 C C . HIS A 1 254 ? 21.078 -6.41 -5.254 1 97.44 254 HIS A C 1
ATOM 1888 O O . HIS A 1 254 ? 21.656 -5.652 -6.035 1 97.44 254 HIS A O 1
ATOM 1894 N N . GLY A 1 255 ? 21.234 -7.676 -5.27 1 96.31 255 GLY A N 1
ATOM 1895 C CA . GLY A 1 255 ? 22.062 -8.328 -6.266 1 96.31 255 GLY A CA 1
ATOM 1896 C C . GLY A 1 255 ? 21.594 -8.094 -7.688 1 96.31 255 GLY A C 1
ATOM 1897 O O . GLY A 1 255 ? 22.406 -8 -8.609 1 96.31 255 GLY A O 1
ATOM 1898 N N . ILE A 1 256 ? 20.297 -7.949 -7.891 1 95.25 256 ILE A N 1
ATOM 1899 C CA . ILE A 1 256 ? 19.719 -7.891 -9.227 1 95.25 256 ILE A CA 1
ATOM 1900 C C . ILE A 1 256 ? 19.453 -6.434 -9.609 1 95.25 256 ILE A C 1
ATOM 1902 O O . ILE A 1 256 ? 19.719 -6.031 -10.75 1 95.25 256 ILE A O 1
ATOM 1906 N N . TYR A 1 257 ? 18.969 -5.633 -8.695 1 94.75 257 TYR A N 1
ATOM 1907 C CA . TYR A 1 257 ? 18.469 -4.301 -9.031 1 94.75 257 TYR A CA 1
ATOM 1908 C C . TYR A 1 257 ? 19.406 -3.223 -8.484 1 94.75 257 TYR A C 1
ATOM 1910 O O . TYR A 1 257 ? 19.188 -2.031 -8.711 1 94.75 257 TYR A O 1
ATOM 1918 N N . GLY A 1 258 ? 20.391 -3.578 -7.719 1 94.62 258 GLY A N 1
ATOM 1919 C CA . GLY A 1 258 ? 21.422 -2.645 -7.293 1 94.62 258 GLY A CA 1
ATOM 1920 C C . GLY A 1 258 ? 21.062 -1.918 -6.008 1 94.62 258 GLY A C 1
ATOM 1921 O O . GLY A 1 258 ? 20.281 -2.422 -5.195 1 94.62 258 GLY A O 1
ATOM 1922 N N . ASP A 1 259 ? 21.562 -0.735 -5.801 1 92.75 259 ASP A N 1
ATOM 1923 C CA . ASP A 1 259 ? 21.641 -0.057 -4.512 1 92.75 259 ASP A CA 1
ATOM 1924 C C . ASP A 1 259 ? 20.281 0.488 -4.098 1 92.75 259 ASP A C 1
ATOM 1926 O O . ASP A 1 259 ? 20.062 0.813 -2.928 1 92.75 259 ASP A O 1
ATOM 1930 N N . ARG A 1 260 ? 19.453 0.633 -5.016 1 90.38 260 ARG A N 1
ATOM 1931 C CA . ARG A 1 260 ? 18.141 1.132 -4.613 1 90.38 260 ARG A CA 1
ATOM 1932 C C . ARG A 1 260 ? 17.469 0.173 -3.641 1 90.38 260 ARG A C 1
ATOM 1934 O O . ARG A 1 260 ? 16.562 0.569 -2.895 1 90.38 260 ARG A O 1
ATOM 1941 N N . PHE A 1 261 ? 17.938 -1.146 -3.646 1 95.44 261 PHE A N 1
ATOM 1942 C CA . PHE A 1 261 ? 17.438 -2.137 -2.705 1 95.44 261 PHE A CA 1
ATOM 1943 C C . PHE A 1 261 ? 18.531 -2.564 -1.731 1 95.44 261 PHE A C 1
ATOM 1945 O O . PHE A 1 261 ? 18.578 -3.725 -1.314 1 95.44 261 PHE A O 1
ATOM 1952 N N . LEU A 1 262 ? 19.406 -1.685 -1.458 1 95.62 262 LEU A N 1
ATOM 1953 C CA . LEU A 1 262 ? 20.438 -1.999 -0.48 1 95.62 262 LEU A CA 1
ATOM 1954 C C . LEU A 1 262 ? 19.828 -2.412 0.852 1 95.62 262 LEU A C 1
ATOM 1956 O O . LEU A 1 262 ? 19 -1.68 1.418 1 95.62 262 LEU A O 1
ATOM 1960 N N . PRO A 1 263 ? 20.172 -3.693 1.307 1 97.62 263 PRO A N 1
ATOM 1961 C CA . PRO A 1 263 ? 19.609 -4.105 2.596 1 97.62 263 PRO A CA 1
ATOM 1962 C C . PRO A 1 263 ? 19.859 -3.08 3.701 1 97.62 263 PRO A C 1
ATOM 1964 O O . PRO A 1 263 ? 21 -2.637 3.898 1 97.62 263 PRO A O 1
ATOM 1967 N N . ARG A 1 264 ? 18.859 -2.73 4.414 1 98.06 264 ARG A N 1
ATOM 1968 C CA . ARG A 1 264 ? 18.938 -1.673 5.418 1 98.06 264 ARG A CA 1
ATOM 1969 C C . ARG A 1 264 ? 19.594 -2.176 6.695 1 98.06 264 ARG A C 1
ATOM 1971 O O . ARG A 1 264 ? 19.297 -3.27 7.172 1 98.06 264 ARG A O 1
ATOM 1978 N N . PRO A 1 265 ? 20.5 -1.4 7.336 1 98.19 265 PRO A N 1
ATOM 1979 C CA . PRO A 1 265 ? 21.219 -1.828 8.539 1 98.19 265 PRO A CA 1
ATOM 1980 C C . PRO A 1 265 ? 20.281 -2.236 9.672 1 98.19 265 PRO A C 1
ATOM 1982 O O . PRO A 1 265 ? 20.547 -3.209 10.383 1 98.19 265 PRO A O 1
ATOM 1985 N N . ALA A 1 266 ? 19.234 -1.542 9.789 1 98.56 266 ALA A N 1
ATOM 1986 C CA . ALA A 1 266 ? 18.297 -1.85 10.875 1 98.56 266 ALA A CA 1
ATOM 1987 C C . ALA A 1 266 ? 17.703 -3.24 10.703 1 98.56 266 ALA A C 1
ATOM 1989 O O . ALA A 1 266 ? 17.5 -3.961 11.688 1 98.56 266 ALA A O 1
ATOM 1990 N N . LEU A 1 267 ? 17.375 -3.623 9.492 1 98.75 267 LEU A N 1
ATOM 1991 C CA . LEU A 1 267 ? 16.844 -4.953 9.227 1 98.75 267 LEU A CA 1
ATOM 1992 C C . LEU A 1 267 ? 17.891 -6.027 9.508 1 98.75 267 LEU A C 1
ATOM 1994 O O . LEU A 1 267 ? 17.578 -7.055 10.117 1 98.75 267 LEU A O 1
ATOM 1998 N N . VAL A 1 268 ? 19.094 -5.797 9.086 1 98.56 268 VAL A N 1
ATOM 1999 C CA . VAL A 1 268 ? 20.188 -6.719 9.328 1 98.56 268 VAL A CA 1
ATOM 2000 C C . VAL A 1 268 ? 20.359 -6.938 10.828 1 98.56 268 VAL A C 1
ATOM 2002 O O . VAL A 1 268 ? 20.5 -8.078 11.281 1 98.56 268 VAL A O 1
ATOM 2005 N N . ARG A 1 269 ? 20.281 -5.848 11.57 1 98.38 269 ARG A N 1
ATOM 2006 C CA . ARG A 1 269 ? 20.453 -5.938 13.023 1 98.38 269 ARG A CA 1
ATOM 2007 C C . ARG A 1 269 ? 19.328 -6.754 13.656 1 98.38 269 ARG A C 1
ATOM 2009 O O . ARG A 1 269 ? 19.562 -7.52 14.594 1 98.38 269 ARG A O 1
ATOM 2016 N N . LYS A 1 270 ? 18.078 -6.531 13.18 1 98.25 270 LYS A N 1
ATOM 2017 C CA . LYS A 1 270 ? 16.969 -7.336 13.672 1 98.25 270 LYS A CA 1
ATOM 2018 C C . LYS A 1 270 ? 17.234 -8.82 13.484 1 98.25 270 LYS A C 1
ATOM 2020 O O . LYS A 1 270 ? 17.016 -9.625 14.398 1 98.25 270 LYS A O 1
ATOM 2025 N N . VAL A 1 271 ? 17.719 -9.18 12.312 1 98.25 271 VAL A N 1
ATOM 2026 C CA . VAL A 1 271 ? 17.953 -10.578 11.961 1 98.25 271 VAL A CA 1
ATOM 2027 C C . VAL A 1 271 ? 19.125 -11.125 12.781 1 98.25 271 VAL A C 1
ATOM 2029 O O . VAL A 1 271 ? 19.047 -12.242 13.312 1 98.25 271 VAL A O 1
ATOM 2032 N N . ASP A 1 272 ? 20.188 -10.344 12.953 1 98.12 272 ASP A N 1
ATOM 2033 C CA . ASP A 1 272 ? 21.344 -10.758 13.742 1 98.12 272 ASP A CA 1
ATOM 2034 C C . ASP A 1 272 ? 20.938 -11.023 15.195 1 98.12 272 ASP A C 1
ATOM 2036 O O . ASP A 1 272 ? 21.5 -11.922 15.836 1 98.12 272 ASP A O 1
ATOM 2040 N N . ALA A 1 273 ? 20 -10.297 15.695 1 98.06 273 ALA A N 1
ATOM 2041 C CA . ALA A 1 273 ? 19.578 -10.398 17.078 1 98.06 273 ALA A CA 1
ATOM 2042 C C . ALA A 1 273 ? 18.547 -11.516 17.266 1 98.06 273 ALA A C 1
ATOM 2044 O O . ALA A 1 273 ? 18.125 -11.797 18.391 1 98.06 273 ALA A O 1
ATOM 2045 N N . GLY A 1 274 ? 18.125 -12.102 16.172 1 97.5 274 GLY A N 1
ATOM 2046 C CA . GLY A 1 274 ? 17.125 -13.148 16.25 1 97.5 274 GLY A CA 1
ATOM 2047 C C . GLY A 1 274 ? 15.703 -12.617 16.375 1 97.5 274 GLY A C 1
ATOM 2048 O O . GLY A 1 274 ? 14.805 -13.336 16.812 1 97.5 274 GLY A O 1
ATOM 2049 N N . HIS A 1 275 ? 15.492 -11.344 16.078 1 98 275 HIS A N 1
ATOM 2050 C CA . HIS A 1 275 ? 14.18 -10.711 16.109 1 98 275 HIS A CA 1
ATOM 2051 C C . HIS A 1 275 ? 13.453 -10.883 14.773 1 98 275 HIS A C 1
ATOM 2053 O O . HIS A 1 275 ? 13.297 -9.922 14.016 1 98 275 HIS A O 1
ATOM 2059 N N . PHE A 1 276 ? 12.891 -12.023 14.617 1 97.62 276 PHE A N 1
ATOM 2060 C CA . PHE A 1 276 ? 12.352 -12.398 13.312 1 97.62 276 PHE A CA 1
ATOM 2061 C C . PHE A 1 276 ? 10.891 -11.984 13.195 1 97.62 276 PHE A C 1
ATOM 2063 O O . PHE A 1 276 ? 10.312 -12.031 12.102 1 97.62 276 PHE A O 1
ATOM 2070 N N . GLY A 1 277 ? 10.266 -11.5 14.219 1 97.81 277 GLY A N 1
ATOM 2071 C CA . GLY A 1 277 ? 8.867 -11.086 14.195 1 97.81 277 GLY A CA 1
ATOM 2072 C C . GLY A 1 277 ? 7.969 -11.961 15.047 1 97.81 277 GLY A C 1
ATOM 2073 O O . GLY A 1 277 ? 8.352 -12.367 16.141 1 97.81 277 GLY A O 1
ATOM 2074 N N . ARG A 1 278 ? 6.836 -12.242 14.672 1 96.94 278 ARG A N 1
ATOM 2075 C CA . ARG A 1 278 ? 5.828 -12.984 15.422 1 96.94 278 ARG A CA 1
ATOM 2076 C C . ARG A 1 278 ? 6.324 -14.383 15.773 1 96.94 278 ARG A C 1
ATOM 2078 O O . ARG A 1 278 ? 6.09 -14.867 16.891 1 96.94 278 ARG A O 1
ATOM 2085 N N . LYS A 1 279 ? 6.977 -15.055 14.852 1 93.88 279 LYS A N 1
ATOM 2086 C CA . LYS A 1 279 ? 7.383 -16.453 15.023 1 93.88 279 LYS A CA 1
ATOM 2087 C C . LYS A 1 279 ? 8.352 -16.594 16.188 1 93.88 279 LYS A C 1
ATOM 2089 O O . LYS A 1 279 ? 8.422 -17.656 16.812 1 93.88 279 LYS A O 1
ATOM 2094 N N . THR A 1 280 ? 9.055 -15.531 16.5 1 95.69 280 THR A N 1
ATOM 2095 C CA . THR A 1 280 ? 10.008 -15.602 17.609 1 95.69 280 THR A CA 1
ATOM 2096 C C . THR A 1 280 ? 9.547 -14.734 18.781 1 95.69 280 THR A C 1
ATOM 2098 O O . THR A 1 280 ? 10.281 -14.539 19.75 1 95.69 280 THR A O 1
ATOM 2101 N N . GLY A 1 281 ? 8.438 -14.094 18.609 1 96.69 281 GLY A N 1
ATOM 2102 C CA . GLY A 1 281 ? 7.852 -13.305 19.672 1 96.69 281 GLY A CA 1
ATOM 2103 C C . GLY A 1 281 ? 8.352 -11.875 19.703 1 96.69 281 GLY A C 1
ATOM 2104 O O . GLY A 1 281 ? 7.953 -11.094 20.562 1 96.69 281 GLY A O 1
ATOM 2105 N N . LYS A 1 282 ? 9.344 -11.562 18.812 1 97.56 282 LYS A N 1
ATOM 2106 C CA . LYS A 1 282 ? 9.867 -10.203 18.781 1 97.56 282 LYS A CA 1
ATOM 2107 C C . LYS A 1 282 ? 10.391 -9.852 17.391 1 97.56 282 LYS A C 1
ATOM 2109 O O . LYS A 1 282 ? 11.039 -10.68 16.734 1 97.56 282 LYS A O 1
ATOM 2114 N N . GLY A 1 283 ? 10.109 -8.719 16.891 1 98.12 283 GLY A N 1
ATOM 2115 C CA . GLY A 1 283 ? 10.625 -8.109 15.68 1 98.12 283 GLY A CA 1
ATOM 2116 C C . GLY A 1 283 ? 10.742 -6.598 15.773 1 98.12 283 GLY A C 1
ATOM 2117 O O . GLY A 1 283 ? 11.406 -6.074 16.672 1 98.12 283 GLY A O 1
ATOM 2118 N N . TRP A 1 284 ? 10.008 -5.918 14.898 1 98.69 284 TRP A N 1
ATOM 2119 C CA . TRP A 1 284 ? 9.898 -4.469 15.031 1 98.69 284 TRP A CA 1
ATOM 2120 C C . TRP A 1 284 ? 9.023 -4.09 16.219 1 98.69 284 TRP A C 1
ATOM 2122 O O . TRP A 1 284 ? 9.188 -3.016 16.797 1 98.69 284 TRP A O 1
ATOM 2132 N N . PHE A 1 285 ? 8.125 -5 16.484 1 98.44 285 PHE A N 1
ATOM 2133 C CA . PHE A 1 285 ? 7.254 -4.867 17.641 1 98.44 285 PHE A CA 1
ATOM 2134 C C . PHE A 1 285 ? 7.422 -6.051 18.594 1 98.44 285 PHE A C 1
ATOM 2136 O O . PHE A 1 285 ? 8.141 -7 18.281 1 98.44 285 PHE A O 1
ATOM 2143 N N . ASP A 1 286 ? 6.809 -5.953 19.766 1 97.44 286 ASP A N 1
ATOM 2144 C CA . ASP A 1 286 ? 6.871 -7.012 20.766 1 97.44 286 ASP A CA 1
ATOM 2145 C C . ASP A 1 286 ? 5.617 -7.879 20.719 1 97.44 286 ASP A C 1
ATOM 2147 O O . ASP A 1 286 ? 4.5 -7.371 20.859 1 97.44 286 ASP A O 1
ATOM 2151 N N . TYR A 1 287 ? 5.844 -9.188 20.562 1 96.06 287 TYR A N 1
ATOM 2152 C CA . TYR A 1 287 ? 4.734 -10.133 20.469 1 96.06 287 TYR A CA 1
ATOM 2153 C C . TYR A 1 287 ? 4.766 -11.141 21.609 1 96.06 287 TYR A C 1
ATOM 2155 O O . TYR A 1 287 ? 4.098 -12.172 21.547 1 96.06 287 TYR A O 1
ATOM 2163 N N . SER A 1 288 ? 5.523 -11.039 22.594 1 88.5 288 SER A N 1
ATOM 2164 C CA . SER A 1 288 ? 5.664 -12 23.688 1 88.5 288 SER A CA 1
ATOM 2165 C C . SER A 1 288 ? 4.371 -12.133 24.484 1 88.5 288 SER A C 1
ATOM 2167 O O . SER A 1 288 ? 4.074 -13.195 25.016 1 88.5 288 SER A O 1
ATOM 2169 N N . LYS A 1 289 ? 3.746 -11.094 24.766 1 73.56 289 LYS A N 1
ATOM 2170 C CA . LYS A 1 289 ? 2.588 -11.188 25.641 1 73.56 289 LYS A CA 1
ATOM 2171 C C . LYS A 1 289 ? 1.357 -11.68 24.891 1 73.56 289 LYS A C 1
ATOM 2173 O O . LYS A 1 289 ? 0.337 -12 25.5 1 73.56 289 LYS A O 1
ATOM 2178 N N . LYS A 1 290 ? 1.543 -11.93 23.781 1 57.88 290 LYS A N 1
ATOM 2179 C CA . LYS A 1 290 ? 0.31 -12.289 23.094 1 57.88 290 LYS A CA 1
ATOM 2180 C C . LYS A 1 290 ? 0.263 -13.781 22.781 1 57.88 290 LYS A C 1
ATOM 2182 O O . LYS A 1 290 ? 1.236 -14.344 22.281 1 57.88 290 LYS A O 1
ATOM 2187 N N . MET B 1 1 ? -1.047 22.625 29.281 1 43.06 1 MET B N 1
ATOM 2188 C CA . MET B 1 1 ? -1.179 22.719 27.828 1 43.06 1 MET B CA 1
ATOM 2189 C C . MET B 1 1 ? -2.371 23.578 27.453 1 43.06 1 MET B C 1
ATOM 2191 O O . MET B 1 1 ? -3.479 23.391 27.953 1 43.06 1 MET B O 1
ATOM 2195 N N . GLY B 1 2 ? -2.135 24.859 27.078 1 57.47 2 GLY B N 1
ATOM 2196 C CA . GLY B 1 2 ? -3.254 25.781 27.031 1 57.47 2 GLY B CA 1
ATOM 2197 C C . GLY B 1 2 ? -4.41 25.281 26.188 1 57.47 2 GLY B C 1
ATOM 2198 O O . GLY B 1 2 ? -4.215 24.484 25.266 1 57.47 2 GLY B O 1
ATOM 2199 N N . ASP B 1 3 ? -5.605 25.344 26.625 1 81.62 3 ASP B N 1
ATOM 2200 C CA . ASP B 1 3 ? -6.867 24.891 26.047 1 81.62 3 ASP B CA 1
ATOM 2201 C C . ASP B 1 3 ? -7.16 25.641 24.75 1 81.62 3 ASP B C 1
ATOM 2203 O O . ASP B 1 3 ? -7.141 26.875 24.703 1 81.62 3 ASP B O 1
ATOM 2207 N N . ILE B 1 4 ? -6.902 25.016 23.484 1 93.5 4 ILE B N 1
ATOM 2208 C CA . ILE B 1 4 ? -7.32 25.578 22.203 1 93.5 4 ILE B CA 1
ATOM 2209 C C . ILE B 1 4 ? -8.844 25.719 22.172 1 93.5 4 ILE B C 1
ATOM 2211 O O . ILE B 1 4 ? -9.562 24.734 22.422 1 93.5 4 ILE B O 1
ATOM 2215 N N . LYS B 1 5 ? -9.281 26.922 21.969 1 93.31 5 LYS B N 1
ATOM 2216 C CA . LYS B 1 5 ? -10.719 27.156 21.906 1 93.31 5 LYS B CA 1
ATOM 2217 C C . LYS B 1 5 ? -11.109 27.812 20.578 1 93.31 5 LYS B C 1
ATOM 2219 O O . LYS B 1 5 ? -12.125 27.438 19.984 1 93.31 5 LYS B O 1
ATOM 2224 N N . LYS B 1 6 ? -10.344 28.781 20.219 1 96.69 6 LYS B N 1
ATOM 2225 C CA . LYS B 1 6 ? -10.602 29.5 18.984 1 96.69 6 LYS B CA 1
ATOM 2226 C C . LYS B 1 6 ? -9.555 29.172 17.922 1 96.69 6 LYS B C 1
ATOM 2228 O O . LYS B 1 6 ? -8.352 29.266 18.188 1 96.69 6 LYS B O 1
ATOM 2233 N N . VAL B 1 7 ? -10.039 28.828 16.734 1 98.56 7 VAL B N 1
ATOM 2234 C CA . VAL B 1 7 ? -9.156 28.406 15.664 1 98.56 7 VAL B CA 1
ATOM 2235 C C . VAL B 1 7 ? -9.375 29.281 14.438 1 98.56 7 VAL B C 1
ATOM 2237 O O . VAL B 1 7 ? -10.484 29.766 14.203 1 98.56 7 VAL B O 1
ATOM 2240 N N . ALA B 1 8 ? -8.352 29.547 13.727 1 98.81 8 ALA B N 1
ATOM 2241 C CA . ALA B 1 8 ? -8.461 30.219 12.438 1 98.81 8 ALA B CA 1
ATOM 2242 C C . ALA B 1 8 ? -7.848 29.375 11.328 1 98.81 8 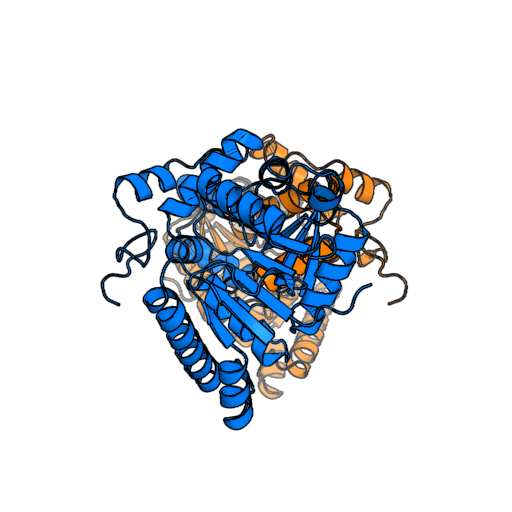ALA B C 1
ATOM 2244 O O . ALA B 1 8 ? -6.812 28.734 11.523 1 98.81 8 ALA B O 1
ATOM 2245 N N . ILE B 1 9 ? -8.516 29.375 10.188 1 98.81 9 ILE B N 1
ATOM 2246 C CA . ILE B 1 9 ? -8.016 28.719 8.992 1 98.81 9 ILE B CA 1
ATOM 2247 C C . ILE B 1 9 ? -7.684 29.75 7.922 1 98.81 9 ILE B C 1
ATOM 2249 O O . ILE B 1 9 ? -8.531 30.578 7.562 1 98.81 9 ILE B O 1
ATOM 2253 N N . LEU B 1 10 ? -6.445 29.734 7.496 1 98.44 10 LEU B N 1
ATOM 2254 C CA . LEU B 1 10 ? -6.043 30.594 6.379 1 98.44 10 LEU B CA 1
ATOM 2255 C C . LEU B 1 10 ? -6.156 29.844 5.059 1 98.44 10 LEU B C 1
ATOM 2257 O O . LEU B 1 10 ? -5.367 28.922 4.785 1 98.44 10 LEU B O 1
ATOM 2261 N N . GLY B 1 11 ? -7.035 30.25 4.203 1 98.06 11 GLY B N 1
ATOM 2262 C CA . GLY B 1 11 ? -7.355 29.562 2.971 1 98.06 11 GLY B CA 1
ATOM 2263 C C . GLY B 1 11 ? -8.656 28.781 3.047 1 98.06 11 GLY B C 1
ATOM 2264 O O . GLY B 1 11 ? -8.797 27.891 3.889 1 98.06 11 GLY B O 1
ATOM 2265 N N . ALA B 1 12 ? -9.578 29.109 2.156 1 98.06 12 ALA B N 1
ATOM 2266 C CA . ALA B 1 12 ? -10.898 28.484 2.176 1 98.06 12 ALA B CA 1
ATOM 2267 C C . ALA B 1 12 ? -11.117 27.625 0.934 1 98.06 12 ALA B C 1
ATOM 2269 O O . ALA B 1 12 ? -12.234 27.531 0.426 1 98.06 12 ALA B O 1
ATOM 2270 N N . GLY B 1 13 ? -9.984 27.094 0.404 1 96.88 13 GLY B N 1
ATOM 2271 C CA . GLY B 1 13 ? -10.102 26.078 -0.639 1 96.88 13 GLY B CA 1
ATOM 2272 C C . GLY B 1 13 ? -10.609 24.75 -0.126 1 96.88 13 GLY B C 1
ATOM 2273 O O . GLY B 1 13 ? -11.211 24.688 0.949 1 96.88 13 GLY B O 1
ATOM 2274 N N . MET B 1 14 ? -10.406 23.719 -0.917 1 95.19 14 MET B N 1
ATOM 2275 C CA . MET B 1 14 ? -10.914 22.391 -0.582 1 95.19 14 MET B CA 1
ATOM 2276 C C . MET B 1 14 ? -10.375 21.922 0.77 1 95.19 14 MET B C 1
ATOM 2278 O O . MET B 1 14 ? -11.148 21.531 1.642 1 95.19 14 MET B O 1
ATOM 2282 N N . MET B 1 15 ? -9.07 21.984 0.941 1 97.19 15 MET B N 1
ATOM 2283 C CA . MET B 1 15 ? -8.453 21.531 2.182 1 97.19 15 MET B CA 1
ATOM 2284 C C . MET B 1 15 ? -8.883 22.406 3.357 1 97.19 15 MET B C 1
ATOM 2286 O O . MET B 1 15 ? -9.328 21.891 4.387 1 97.19 15 MET B O 1
ATOM 2290 N N . GLY B 1 16 ? -8.734 23.719 3.16 1 98.38 16 GLY B N 1
ATOM 2291 C CA . GLY B 1 16 ? -9.062 24.641 4.238 1 98.38 16 GLY B CA 1
ATOM 2292 C C . GLY B 1 16 ? -10.508 24.516 4.691 1 98.38 16 GLY B C 1
ATOM 2293 O O . GLY B 1 16 ? -10.789 24.516 5.895 1 98.38 16 GLY B O 1
ATOM 2294 N N . SER B 1 17 ? -11.422 24.422 3.775 1 98.5 17 SER B N 1
ATOM 2295 C CA . SER B 1 17 ? -12.836 24.281 4.102 1 98.5 17 SER B CA 1
ATOM 2296 C C . SER B 1 17 ? -13.109 23 4.871 1 98.5 17 SER B C 1
ATOM 2298 O O . SER B 1 17 ? -13.867 23 5.848 1 98.5 17 SER B O 1
ATOM 2300 N N . ASP B 1 18 ? -12.492 21.953 4.441 1 98.25 18 ASP B N 1
ATOM 2301 C CA . ASP B 1 18 ? -12.703 20.656 5.102 1 98.25 18 ASP B CA 1
ATOM 2302 C C . ASP B 1 18 ? -12.102 20.672 6.508 1 98.25 18 ASP B C 1
ATOM 2304 O O . ASP B 1 18 ? -12.664 20.062 7.43 1 98.25 18 ASP B O 1
ATOM 2308 N N . ILE B 1 19 ? -10.93 21.266 6.66 1 98.75 19 ILE B N 1
ATOM 2309 C CA . ILE B 1 19 ? -10.32 21.375 7.984 1 98.75 19 ILE B CA 1
ATOM 2310 C C . ILE B 1 19 ? -11.211 22.203 8.891 1 98.75 19 ILE B C 1
ATOM 2312 O O . ILE B 1 19 ? -11.453 21.844 10.047 1 98.75 19 ILE B O 1
ATOM 2316 N N . ALA B 1 20 ? -11.719 23.312 8.375 1 98.75 20 ALA B N 1
ATOM 2317 C CA . ALA B 1 20 ? -12.641 24.172 9.125 1 98.75 20 ALA B CA 1
ATOM 2318 C C . ALA B 1 20 ? -13.867 23.391 9.57 1 98.75 20 ALA B C 1
ATOM 2320 O O . ALA B 1 20 ? -14.32 23.516 10.711 1 98.75 20 ALA B O 1
ATOM 2321 N N . LEU B 1 21 ? -14.383 22.625 8.664 1 98.25 21 LEU B N 1
ATOM 2322 C CA . LEU B 1 21 ? -15.547 21.797 8.977 1 98.25 21 LEU B CA 1
ATOM 2323 C C . LEU B 1 21 ? -15.25 20.859 10.133 1 98.25 21 LEU B C 1
ATOM 2325 O O . LEU B 1 21 ? -16.047 20.75 11.07 1 98.25 21 LEU B O 1
ATOM 2329 N N . SER B 1 22 ? -14.109 20.156 10.078 1 97.88 22 SER B N 1
ATOM 2330 C CA . SER B 1 22 ? -13.727 19.234 11.141 1 97.88 22 SER B CA 1
ATOM 2331 C C . SER B 1 22 ? -13.648 19.953 12.492 1 97.88 22 SER B C 1
ATOM 2333 O O . SER B 1 22 ? -14.102 19.422 13.508 1 97.88 22 SER B O 1
ATOM 2335 N N . CYS B 1 23 ? -13.078 21.109 12.508 1 98.31 23 CYS B N 1
ATOM 2336 C CA . CYS B 1 23 ? -12.961 21.891 13.734 1 98.31 23 CYS B CA 1
ATOM 2337 C C . CYS B 1 23 ? -14.328 22.297 14.258 1 98.31 23 CYS B C 1
ATOM 2339 O O . CYS B 1 23 ? -14.609 22.141 15.453 1 98.31 23 CYS B O 1
ATOM 2341 N N . ALA B 1 24 ? -15.133 22.781 13.383 1 97.88 24 ALA B N 1
ATOM 2342 C CA . ALA B 1 24 ? -16.453 23.266 13.766 1 97.88 24 ALA B CA 1
ATOM 2343 C C . ALA B 1 24 ? -17.312 22.141 14.32 1 97.88 24 ALA B C 1
ATOM 2345 O O . ALA B 1 24 ? -18.031 22.328 15.32 1 97.88 24 ALA B O 1
ATOM 2346 N N . LEU B 1 25 ? -17.266 21.016 13.672 1 96.88 25 LEU B N 1
ATOM 2347 C CA . LEU B 1 25 ? -18.031 19.859 14.117 1 96.88 25 LEU B CA 1
ATOM 2348 C C . LEU B 1 25 ? -17.594 19.422 15.516 1 96.88 25 LEU B C 1
ATOM 2350 O O . LEU B 1 25 ? -18.391 18.891 16.281 1 96.88 25 LEU B O 1
ATOM 2354 N N . ALA B 1 26 ? -16.359 19.656 15.812 1 96.69 26 ALA B N 1
ATOM 2355 C CA . ALA B 1 26 ? -15.828 19.281 17.125 1 96.69 26 ALA B CA 1
ATOM 2356 C C . ALA B 1 26 ? -16.156 20.344 18.156 1 96.69 26 ALA B C 1
ATOM 2358 O O . ALA B 1 26 ? -15.789 20.203 19.328 1 96.69 26 ALA B O 1
ATOM 2359 N N . GLY B 1 27 ? -16.703 21.484 17.766 1 96.56 27 GLY B N 1
ATOM 2360 C CA . GLY B 1 27 ? -17.203 22.469 18.703 1 96.56 27 GLY B CA 1
ATOM 2361 C C . GLY B 1 27 ? -16.344 23.719 18.781 1 96.56 27 GLY B C 1
ATOM 2362 O O . GLY B 1 27 ? -16.625 24.625 19.562 1 96.56 27 GLY B O 1
ATOM 2363 N N . TYR B 1 28 ? -15.375 23.781 17.953 1 97.94 28 TYR B N 1
ATOM 2364 C CA . TYR B 1 28 ? -14.5 24.953 17.953 1 97.94 28 TYR B CA 1
ATOM 2365 C C . TYR B 1 28 ? -15.133 26.109 17.188 1 97.94 28 TYR B C 1
ATOM 2367 O O . TYR B 1 28 ? -15.812 25.906 16.188 1 97.94 28 TYR B O 1
ATOM 2375 N N . ASP B 1 29 ? -14.867 27.359 17.719 1 97.44 29 ASP B N 1
ATOM 2376 C CA . ASP B 1 29 ? -15.125 28.531 16.891 1 97.44 29 ASP B CA 1
ATOM 2377 C C . ASP B 1 29 ? -14.031 28.75 15.859 1 97.44 29 ASP B C 1
ATOM 2379 O O . ASP B 1 29 ? -12.844 28.672 16.188 1 97.44 29 ASP B O 1
ATOM 2383 N N . VAL B 1 30 ? -14.484 29.031 14.586 1 98.5 30 VAL B N 1
ATOM 2384 C CA . VAL B 1 30 ? -13.5 29.031 13.508 1 98.5 30 VAL B CA 1
ATOM 2385 C C . VAL B 1 30 ? -13.586 30.344 12.742 1 98.5 30 VAL B C 1
ATOM 2387 O O . VAL B 1 30 ? -14.672 30.75 12.289 1 98.5 30 VAL B O 1
ATOM 2390 N N . LEU B 1 31 ? -12.508 31.078 12.648 1 98.69 31 LEU B N 1
ATOM 2391 C CA . LEU B 1 31 ? -12.367 32.125 11.641 1 98.69 31 LEU B CA 1
ATOM 2392 C C . LEU B 1 31 ? -11.844 31.547 10.328 1 98.69 31 LEU B C 1
ATOM 2394 O O . LEU B 1 31 ? -10.82 30.875 10.305 1 98.69 31 LEU B O 1
ATOM 2398 N N . LEU B 1 32 ? -12.594 31.75 9.273 1 98.75 32 LEU B N 1
ATOM 2399 C CA . LEU B 1 32 ? -12.195 31.297 7.949 1 98.75 32 LEU B CA 1
ATOM 2400 C C . LEU B 1 32 ? -11.781 32.5 7.082 1 98.75 32 LEU B C 1
ATOM 2402 O O . LEU B 1 32 ? -12.625 33.281 6.656 1 98.75 32 LEU B O 1
ATOM 2406 N N . LYS B 1 33 ? -10.523 32.531 6.766 1 98.56 33 LYS B N 1
ATOM 2407 C CA . LYS B 1 33 ? -9.984 33.75 6.18 1 98.56 33 LYS B CA 1
ATOM 2408 C C . LYS B 1 33 ? -9.609 33.531 4.715 1 98.56 33 LYS B C 1
ATOM 2410 O O . LYS B 1 33 ? -9.008 32.531 4.363 1 98.56 33 LYS B O 1
ATOM 2415 N N . GLU B 1 34 ? -9.992 34.5 3.887 1 98.06 34 GLU B N 1
ATOM 2416 C CA . GLU B 1 34 ? -9.562 34.625 2.496 1 98.06 34 GLU B CA 1
ATOM 2417 C C . GLU B 1 34 ? -9.188 36.062 2.168 1 98.06 34 GLU B C 1
ATOM 2419 O O . GLU B 1 34 ? -9.289 36.969 3.021 1 98.06 34 GLU B O 1
ATOM 2424 N N . VAL B 1 35 ? -8.633 36.219 0.995 1 96.12 35 VAL B N 1
ATOM 2425 C CA . VAL B 1 35 ? -8.172 37.531 0.562 1 96.12 35 VAL B CA 1
ATOM 2426 C C . VAL B 1 35 ? -9.367 38.438 0.344 1 96.12 35 VAL B C 1
ATOM 2428 O O . VAL B 1 35 ? -9.227 39.656 0.375 1 96.12 35 VAL B O 1
ATOM 2431 N N . SER B 1 36 ? -10.586 37.812 0.157 1 97.81 36 SER B N 1
ATOM 2432 C CA . SER B 1 36 ? -11.82 38.594 0.042 1 97.81 36 SER B CA 1
ATOM 2433 C C . SER B 1 36 ? -12.977 37.875 0.755 1 97.81 36 SER B C 1
ATOM 2435 O O . SER B 1 36 ? -12.938 36.656 0.954 1 97.81 36 SER B O 1
ATOM 2437 N N . LEU B 1 37 ? -13.961 38.688 1.14 1 97.81 37 LEU B N 1
ATOM 2438 C CA . LEU B 1 37 ? -15.117 38.125 1.832 1 97.81 37 LEU B CA 1
ATOM 2439 C C . LEU B 1 37 ? -15.891 37.188 0.922 1 97.81 37 LEU B C 1
ATOM 2441 O O . LEU B 1 37 ? -16.453 36.188 1.39 1 97.81 37 LEU B O 1
ATOM 2445 N N . ASP B 1 38 ? -15.859 37.469 -0.372 1 98.19 38 ASP B N 1
ATOM 2446 C CA . ASP B 1 38 ? -16.531 36.594 -1.331 1 98.19 38 ASP B CA 1
ATOM 2447 C C . ASP B 1 38 ? -15.906 35.219 -1.356 1 98.19 38 ASP B C 1
ATOM 2449 O O . ASP B 1 38 ? -16.609 34.219 -1.375 1 98.19 38 ASP B O 1
ATOM 2453 N N . LEU B 1 39 ? -14.625 35.219 -1.395 1 97.75 39 LEU B N 1
ATOM 2454 C CA . LEU B 1 39 ? -13.914 33.938 -1.418 1 97.75 39 LEU B CA 1
ATOM 2455 C C . LEU B 1 39 ? -14.094 33.188 -0.1 1 97.75 39 LEU B C 1
ATOM 2457 O O . LEU B 1 39 ? -14.195 31.969 -0.087 1 97.75 39 LEU B O 1
ATOM 2461 N N . ALA B 1 40 ? -14.117 33.906 1.034 1 98.31 40 ALA B N 1
ATOM 2462 C CA . ALA B 1 40 ? -14.367 33.281 2.33 1 98.31 40 ALA B CA 1
ATOM 2463 C C . ALA B 1 40 ? -15.773 32.688 2.396 1 98.31 40 ALA B C 1
ATOM 2465 O O . ALA B 1 40 ? -15.961 31.594 2.91 1 98.31 40 ALA B O 1
ATOM 2466 N N . ALA B 1 41 ? -16.688 33.438 1.867 1 98.19 41 ALA B N 1
ATOM 2467 C CA . ALA B 1 41 ? -18.078 32.969 1.827 1 98.19 41 ALA B CA 1
ATOM 2468 C C . ALA B 1 41 ? -18.219 31.75 0.939 1 98.19 41 ALA B C 1
ATOM 2470 O O . ALA B 1 41 ? -18.984 30.844 1.244 1 98.19 41 ALA B O 1
ATOM 2471 N N . ALA B 1 42 ? -17.484 31.797 -0.161 1 98.31 42 ALA B N 1
ATOM 2472 C CA . ALA B 1 42 ? -17.469 30.609 -1.021 1 98.31 42 ALA B CA 1
ATOM 2473 C C . ALA B 1 42 ? -16.953 29.391 -0.265 1 98.31 42 ALA B C 1
ATOM 2475 O O . ALA B 1 42 ? -17.391 28.266 -0.51 1 98.31 42 ALA B O 1
ATOM 2476 N N . GLY B 1 43 ? -16.016 29.594 0.616 1 98.44 43 GLY B N 1
ATOM 2477 C CA . GLY B 1 43 ? -15.523 28.531 1.479 1 98.44 43 GLY B CA 1
ATOM 2478 C C . GLY B 1 43 ? -16.609 27.953 2.371 1 98.44 43 GLY B C 1
ATOM 2479 O O . GLY B 1 43 ? -16.688 26.734 2.553 1 98.44 43 GLY B O 1
ATOM 2480 N N . VAL B 1 44 ? -17.422 28.812 2.885 1 98.5 44 VAL B N 1
ATOM 2481 C CA . VAL B 1 44 ? -18.516 28.375 3.727 1 98.5 44 VAL B CA 1
ATOM 2482 C C . VAL B 1 44 ? -19.484 27.516 2.904 1 98.5 44 VAL B C 1
ATOM 2484 O O . VAL B 1 44 ? -20.016 26.516 3.391 1 98.5 44 VAL B O 1
ATOM 2487 N N . GLU B 1 45 ? -19.688 27.891 1.727 1 98.19 45 GLU B N 1
ATOM 2488 C CA . GLU B 1 45 ? -20.547 27.109 0.841 1 98.19 45 GLU B CA 1
ATOM 2489 C C . GLU B 1 45 ? -19.938 25.75 0.542 1 98.19 45 GLU B C 1
ATOM 2491 O O . GLU B 1 45 ? -20.641 24.75 0.442 1 98.19 45 GLU B O 1
ATOM 2496 N N . ARG B 1 46 ? -18.625 25.766 0.314 1 97.88 46 ARG B N 1
ATOM 2497 C CA . ARG B 1 46 ? -17.938 24.484 0.137 1 97.88 46 ARG B CA 1
ATOM 2498 C C . ARG B 1 46 ? -18.141 23.578 1.342 1 97.88 46 ARG B C 1
ATOM 2500 O O . ARG B 1 46 ? -18.328 22.359 1.188 1 97.88 46 ARG B O 1
ATOM 2507 N N . ILE B 1 47 ? -18.141 24.109 2.459 1 98.25 47 ILE B N 1
ATOM 2508 C CA . ILE B 1 47 ? -18.328 23.375 3.703 1 98.25 47 ILE B CA 1
ATOM 2509 C C . ILE B 1 47 ? -19.734 22.766 3.734 1 98.25 47 ILE B C 1
ATOM 2511 O O . ILE B 1 47 ? -19.906 21.594 4.059 1 98.25 47 ILE B O 1
ATOM 2515 N N . ARG B 1 48 ? -20.703 23.562 3.4 1 97.06 48 ARG B N 1
ATOM 2516 C CA . ARG B 1 48 ? -22.078 23.062 3.328 1 97.06 48 ARG B CA 1
ATOM 2517 C C . ARG B 1 48 ? -22.188 21.906 2.332 1 97.06 48 ARG B C 1
ATOM 2519 O O . ARG B 1 48 ? -22.859 20.906 2.596 1 97.06 48 ARG B O 1
ATOM 2526 N N . GLY B 1 49 ? -21.531 22.156 1.229 1 96.06 49 GLY B N 1
ATOM 2527 C CA . GLY B 1 49 ? -21.516 21.094 0.229 1 96.06 49 GLY B CA 1
ATOM 2528 C C . GLY B 1 49 ? -20.875 19.812 0.73 1 96.06 49 GLY B C 1
ATOM 2529 O O . GLY B 1 49 ? -21.391 18.734 0.493 1 96.06 49 GLY B O 1
ATOM 2530 N N . SER B 1 50 ? -19.719 19.938 1.385 1 96.38 50 SER B N 1
ATOM 2531 C CA . SER B 1 50 ? -19.031 18.781 1.952 1 96.38 50 SER B CA 1
ATOM 2532 C C . SER B 1 50 ? -19.906 18.062 2.982 1 96.38 50 SER B C 1
ATOM 2534 O O . SER B 1 50 ? -19.953 16.844 3.023 1 96.38 50 SER B O 1
ATOM 2536 N N . LEU B 1 51 ? -20.516 18.812 3.814 1 95.81 51 LEU B N 1
ATOM 2537 C CA . LEU B 1 51 ? -21.422 18.266 4.828 1 95.81 51 LEU B CA 1
ATOM 2538 C C . LEU B 1 51 ? -22.516 17.438 4.188 1 95.81 51 LEU B C 1
ATOM 2540 O O . LEU B 1 51 ? -22.781 16.312 4.617 1 95.81 51 LEU B O 1
ATOM 2544 N N . ALA B 1 52 ? -23.125 17.969 3.215 1 93.5 52 ALA B N 1
ATOM 2545 C CA . ALA B 1 52 ? -24.188 17.266 2.51 1 93.5 52 ALA B CA 1
ATOM 2546 C C . ALA B 1 52 ? -23.672 15.992 1.854 1 93.5 52 ALA B C 1
ATOM 2548 O O . ALA B 1 52 ? -24.281 14.93 2.006 1 93.5 52 ALA B O 1
ATOM 2549 N N . LYS B 1 53 ? -22.625 16.141 1.19 1 94.56 53 LYS B N 1
ATOM 2550 C CA . LYS B 1 53 ? -22.031 15.039 0.445 1 94.56 53 LYS B CA 1
ATOM 2551 C C . LYS B 1 53 ? -21.688 13.875 1.37 1 94.56 53 LYS B C 1
ATOM 2553 O O . LYS B 1 53 ? -22.078 12.734 1.12 1 94.56 53 LYS B O 1
ATOM 2558 N N . TRP B 1 54 ? -20.984 14.125 2.408 1 94.81 54 TRP B N 1
ATOM 2559 C CA . TRP B 1 54 ? -20.469 13.062 3.27 1 94.81 54 TRP B CA 1
ATOM 2560 C C . TRP B 1 54 ? -21.562 12.5 4.164 1 94.81 54 TRP B C 1
ATOM 2562 O O . TRP B 1 54 ? -21.5 11.336 4.566 1 94.81 54 TRP B O 1
ATOM 2572 N N . SER B 1 55 ? -22.531 13.344 4.504 1 91.69 55 SER B N 1
ATOM 2573 C CA . SER B 1 55 ? -23.688 12.836 5.227 1 91.69 55 SER B CA 1
ATOM 2574 C C . SER B 1 55 ? -24.5 11.867 4.371 1 91.69 55 SER B C 1
ATOM 2576 O O . SER B 1 55 ? -24.922 10.82 4.855 1 91.69 55 SER B O 1
ATOM 2578 N N . GLU B 1 56 ? -24.672 12.266 3.188 1 92 56 GLU B N 1
ATOM 2579 C CA . GLU B 1 56 ? -25.422 11.422 2.252 1 92 56 GLU B CA 1
ATOM 2580 C C . GLU B 1 56 ? -24.719 10.078 2.043 1 92 56 GLU B C 1
ATOM 2582 O O . GLU B 1 56 ? -25.375 9.039 1.945 1 92 56 GLU B O 1
ATOM 2587 N N . LYS B 1 57 ? -23.422 10.125 2.035 1 93.31 57 LYS B N 1
ATOM 258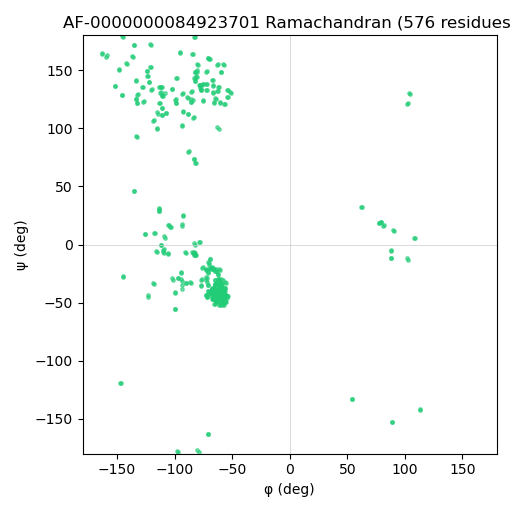8 C CA . LYS B 1 57 ? -22.641 8.922 1.795 1 93.31 57 LYS B CA 1
ATOM 2589 C C . LYS B 1 57 ? -22.469 8.109 3.076 1 93.31 57 LYS B C 1
ATOM 2591 O O . LYS B 1 57 ? -21.844 7.047 3.066 1 93.31 57 LYS B O 1
ATOM 2596 N N . GLY B 1 58 ? -22.906 8.641 4.156 1 92.69 58 GLY B N 1
ATOM 2597 C CA . GLY B 1 58 ? -22.844 7.945 5.43 1 92.69 58 GLY B CA 1
ATOM 2598 C C . GLY B 1 58 ? -21.469 7.988 6.062 1 92.69 58 GLY B C 1
ATOM 2599 O O . GLY B 1 58 ? -21.141 7.176 6.934 1 92.69 58 GLY B O 1
ATOM 2600 N N . ARG B 1 59 ? -20.672 8.898 5.648 1 91.69 59 ARG B N 1
ATOM 2601 C CA . ARG B 1 59 ? -19.297 8.992 6.141 1 91.69 59 ARG B CA 1
ATOM 2602 C C . ARG B 1 59 ? -19.203 9.961 7.309 1 91.69 59 ARG B C 1
ATOM 2604 O O . ARG B 1 59 ? -18.203 9.961 8.047 1 91.69 59 ARG B O 1
ATOM 2611 N N . LEU B 1 60 ? -20.125 10.859 7.363 1 91.06 60 LEU B N 1
ATOM 2612 C CA . LEU B 1 60 ? -20.266 11.758 8.508 1 91.06 60 LEU B CA 1
ATOM 2613 C C . LEU B 1 60 ? -21.609 11.555 9.203 1 91.06 60 LEU B C 1
ATOM 2615 O O . LEU B 1 60 ? -22.656 11.812 8.625 1 91.06 60 LEU B O 1
ATOM 2619 N N . ALA B 1 61 ? -21.609 10.945 10.375 1 85.69 61 ALA B N 1
ATOM 2620 C CA . ALA B 1 61 ? -22.828 10.688 11.133 1 85.69 61 ALA B CA 1
ATOM 2621 C C . ALA B 1 61 ? -23.234 11.914 11.953 1 85.69 61 ALA B C 1
ATOM 2623 O O . ALA B 1 61 ? -23.047 11.93 13.172 1 85.69 61 ALA B O 1
ATOM 2624 N N . VAL B 1 62 ? -23.75 12.93 11.32 1 92.19 62 VAL B N 1
ATOM 2625 C CA . VAL B 1 62 ? -24.188 14.148 11.984 1 92.19 62 VAL B CA 1
ATOM 2626 C C . VAL B 1 62 ? -25.609 14.484 11.57 1 92.19 62 VAL B C 1
ATOM 2628 O O . VAL B 1 62 ? -25.984 14.297 10.406 1 92.19 62 VAL B O 1
ATOM 2631 N N . ASP B 1 63 ? -26.438 14.852 12.523 1 91.12 63 ASP B N 1
ATOM 2632 C CA . ASP B 1 63 ? -27.828 15.195 12.203 1 91.12 63 ASP B CA 1
ATOM 2633 C C . ASP B 1 63 ? -27.938 16.641 11.734 1 91.12 63 ASP B C 1
ATOM 2635 O O . ASP B 1 63 ? -26.922 17.359 11.656 1 91.12 63 ASP B O 1
ATOM 2639 N N . ALA B 1 64 ? -29.109 17.047 11.406 1 90.44 64 ALA B N 1
ATOM 2640 C CA . ALA B 1 64 ? -29.359 18.359 10.805 1 90.44 64 ALA B CA 1
ATOM 2641 C C . ALA B 1 64 ? -29 19.484 11.773 1 90.44 64 ALA B C 1
ATOM 2643 O O . ALA B 1 64 ? -28.5 20.516 11.359 1 90.44 64 ALA B O 1
ATOM 2644 N N . GLU B 1 65 ? -29.297 19.297 12.961 1 93.88 65 GLU B N 1
ATOM 2645 C CA . GLU B 1 65 ? -29 20.312 13.977 1 93.88 65 GLU B CA 1
ATOM 2646 C C . GLU B 1 65 ? -27.484 20.484 14.156 1 93.88 65 GLU B C 1
ATOM 2648 O O . GLU B 1 65 ? -27 21.609 14.273 1 93.88 65 GLU B O 1
ATOM 2653 N N . GLN B 1 66 ? -26.812 19.391 14.195 1 93.69 66 GLN B N 1
ATOM 2654 C CA . GLN B 1 66 ? -25.359 19.422 14.297 1 93.69 66 GLN B CA 1
ATOM 2655 C C . GLN B 1 66 ? -24.734 20.109 13.094 1 93.69 66 GLN B C 1
ATOM 2657 O O . GLN B 1 66 ? -23.766 20.859 13.234 1 93.69 66 GLN B O 1
ATOM 2662 N N . GLN B 1 67 ? -25.297 19.859 11.977 1 93.81 67 GLN B N 1
ATOM 2663 C CA . GLN B 1 67 ? -24.812 20.484 10.75 1 93.81 67 GLN B CA 1
ATOM 2664 C C . GLN B 1 67 ? -24.984 22 10.812 1 93.81 67 GLN B C 1
ATOM 2666 O O . GLN B 1 67 ? -24.047 22.75 10.508 1 93.81 67 GLN B O 1
ATOM 2671 N N . LYS B 1 68 ? -26.125 22.391 11.195 1 94.81 68 LYS B N 1
ATOM 2672 C CA . LYS B 1 68 ? -26.422 23.812 11.305 1 94.81 68 LYS B CA 1
ATOM 2673 C C . LYS B 1 68 ? -25.516 24.484 12.328 1 94.81 68 LYS B C 1
ATOM 2675 O O . LYS B 1 68 ? -25 25.578 12.094 1 94.81 68 LYS B O 1
ATOM 2680 N N . SER B 1 69 ? -25.391 23.844 13.406 1 96.5 69 SER B N 1
ATOM 2681 C CA . SER B 1 69 ? -24.562 24.375 14.477 1 96.5 69 SER B CA 1
ATOM 2682 C C . SER B 1 69 ? -23.109 24.5 14.031 1 96.5 69 SER B C 1
ATOM 2684 O O . SER B 1 69 ? -22.422 25.469 14.391 1 96.5 69 SER B O 1
ATOM 2686 N N . ALA B 1 70 ? -22.641 23.531 13.328 1 96.44 70 ALA B N 1
ATOM 2687 C CA . ALA B 1 70 ? -21.266 23.547 12.844 1 96.44 70 ALA B CA 1
ATOM 2688 C C . ALA B 1 70 ? -21.031 24.734 11.898 1 96.44 70 ALA B C 1
ATOM 2690 O O . ALA B 1 70 ? -20.031 25.453 12.031 1 96.44 70 ALA B O 1
ATOM 2691 N N . VAL B 1 71 ? -21.938 24.922 11 1 97.75 71 VAL B N 1
ATOM 2692 C CA . VAL B 1 71 ? -21.797 26.016 10.031 1 97.75 71 VAL B CA 1
ATOM 2693 C C . VAL B 1 71 ? -21.859 27.359 10.75 1 97.75 71 VAL B C 1
ATOM 2695 O O . VAL B 1 71 ? -21.141 28.297 10.383 1 97.75 71 VAL B O 1
ATOM 2698 N N . ALA B 1 72 ? -22.656 27.422 11.766 1 97.75 72 ALA B N 1
ATOM 2699 C CA . ALA B 1 72 ? -22.844 28.656 12.523 1 97.75 72 ALA B CA 1
ATOM 2700 C C . ALA B 1 72 ? -21.578 29.047 13.281 1 97.75 72 ALA B C 1
ATOM 2702 O O . ALA B 1 72 ? -21.375 30.203 13.633 1 97.75 72 ALA B O 1
ATOM 2703 N N . ARG B 1 73 ? -20.719 28.109 13.516 1 97.88 73 ARG B N 1
ATOM 2704 C CA . ARG B 1 73 ? -19.5 28.344 14.266 1 97.88 73 ARG B CA 1
ATOM 2705 C C . ARG B 1 73 ? -18.406 28.922 13.367 1 97.88 73 ARG B C 1
ATOM 2707 O O . ARG B 1 73 ? -17.375 29.375 13.852 1 97.88 73 ARG B O 1
ATOM 2714 N N . ILE B 1 74 ? -18.641 28.953 12.086 1 98.38 74 ILE B N 1
ATOM 2715 C CA . ILE B 1 74 ? -17.656 29.406 11.125 1 98.38 74 ILE B CA 1
ATOM 2716 C C . ILE B 1 74 ? -17.938 30.859 10.734 1 98.38 74 ILE B C 1
ATOM 2718 O O . ILE B 1 74 ? -19.031 31.188 10.266 1 98.38 74 ILE B O 1
ATOM 2722 N N . THR B 1 75 ? -17.016 31.719 10.938 1 98.31 75 THR B N 1
ATOM 2723 C CA . THR B 1 75 ? -17.109 33.125 10.57 1 98.31 75 THR B CA 1
ATOM 2724 C C . THR B 1 75 ? -16.156 33.438 9.43 1 98.31 75 THR B C 1
ATOM 2726 O O . THR B 1 75 ? -14.938 33.469 9.617 1 98.31 75 THR B O 1
ATOM 2729 N N . PRO B 1 76 ? -16.703 33.75 8.219 1 98.56 76 PRO B N 1
ATOM 2730 C CA . PRO B 1 76 ? -15.844 34.156 7.117 1 98.56 76 PRO B CA 1
ATOM 2731 C C . PRO B 1 76 ? -15.281 35.562 7.316 1 98.56 76 PRO B C 1
ATOM 2733 O O . PRO B 1 76 ? -16.016 36.469 7.723 1 98.56 76 PRO B O 1
ATOM 2736 N N . VAL B 1 77 ? -13.977 35.719 7.102 1 98.31 77 VAL B N 1
ATOM 2737 C CA . VAL B 1 77 ? -13.344 37.031 7.262 1 98.31 77 VAL B CA 1
ATOM 2738 C C . VAL B 1 77 ? -12.375 37.281 6.109 1 98.31 77 VAL B C 1
ATOM 2740 O O . VAL B 1 77 ? -11.945 36.344 5.438 1 98.31 77 VAL B O 1
ATOM 2743 N N . ASP B 1 78 ? -11.969 38.562 5.867 1 97.88 78 ASP B N 1
ATOM 2744 C CA . ASP B 1 78 ? -11.055 38.875 4.777 1 97.88 78 ASP B CA 1
ATOM 2745 C C . ASP B 1 78 ? -9.836 39.656 5.289 1 97.88 78 ASP B C 1
ATOM 2747 O O . ASP B 1 78 ? -9.062 40.188 4.5 1 97.88 78 ASP B O 1
ATOM 2751 N N . ASN B 1 79 ? -9.766 39.719 6.543 1 96.25 79 ASN B N 1
ATOM 2752 C CA . ASN B 1 79 ? -8.617 40.375 7.176 1 96.25 79 ASN B CA 1
ATOM 2753 C C . ASN B 1 79 ? -8.242 39.688 8.492 1 96.25 79 ASN B C 1
ATOM 2755 O O . ASN B 1 79 ? -8.859 38.688 8.875 1 96.25 79 ASN B O 1
ATOM 2759 N N . PHE B 1 80 ? -7.23 40.156 9.148 1 96.5 80 PHE B N 1
ATOM 2760 C CA . PHE B 1 80 ? -6.699 39.5 10.328 1 96.5 80 PHE B CA 1
ATOM 2761 C C . PHE B 1 80 ? -7.305 40.062 11.602 1 96.5 80 PHE B C 1
ATOM 2763 O O . PHE B 1 80 ? -6.82 39.812 12.703 1 96.5 80 PHE B O 1
ATOM 2770 N N . SER B 1 81 ? -8.43 40.781 11.336 1 90.56 81 SER B N 1
ATOM 2771 C CA . SER B 1 81 ? -9.109 41.281 12.516 1 90.56 81 SER B CA 1
ATOM 2772 C C . SER B 1 81 ? -9.633 40.156 13.398 1 90.56 81 SER B C 1
ATOM 2774 O O . SER B 1 81 ? -10.266 39.219 12.898 1 90.56 81 SER B O 1
ATOM 2776 N N . GLY B 1 82 ? -9.344 40.031 14.656 1 93.88 82 GLY B N 1
ATOM 2777 C CA . GLY B 1 82 ? -9.805 39 15.578 1 93.88 82 GLY B CA 1
ATOM 2778 C C . GLY B 1 82 ? -8.766 37.938 15.852 1 93.88 82 GLY B C 1
ATOM 2779 O O . GLY B 1 82 ? -8.961 37.062 16.719 1 93.88 82 GLY B O 1
ATOM 2780 N N . PHE B 1 83 ? -7.719 37.938 15.023 1 97.56 83 PHE B N 1
ATOM 2781 C CA . PHE B 1 83 ? -6.699 36.906 15.148 1 97.56 83 PHE B CA 1
ATOM 2782 C C . PHE B 1 83 ? -5.91 37.094 16.438 1 97.56 83 PHE B C 1
ATOM 2784 O O . PHE B 1 83 ? -5.191 36.156 16.859 1 97.56 83 PHE B O 1
ATOM 2791 N N . GLY B 1 84 ? -6.047 38.188 17.062 1 96.56 84 GLY B N 1
ATOM 2792 C CA . GLY B 1 84 ? -5.375 38.406 18.328 1 96.56 84 GLY B CA 1
ATOM 2793 C C . GLY B 1 84 ? -5.832 37.469 19.438 1 96.56 84 GLY B C 1
ATOM 2794 O O . GLY B 1 84 ? -5.121 37.281 20.422 1 96.56 84 GLY B O 1
ATOM 2795 N N . ASP B 1 85 ? -7.004 36.906 19.281 1 94.69 85 ASP B N 1
ATOM 2796 C CA . ASP B 1 85 ? -7.59 36.062 20.328 1 94.69 85 ASP B CA 1
ATOM 2797 C C . ASP B 1 85 ? -7.594 34.594 19.906 1 94.69 85 ASP B C 1
ATOM 2799 O O . ASP B 1 85 ? -8.156 33.75 20.594 1 94.69 85 ASP B O 1
ATOM 2803 N N . VAL B 1 86 ? -7 34.312 18.844 1 97.38 86 VAL B N 1
ATOM 2804 C CA . VAL B 1 86 ? -6.992 32.969 18.297 1 97.38 86 VAL B CA 1
ATOM 2805 C C . VAL B 1 86 ? -5.906 32.156 18.984 1 97.38 86 VAL B C 1
ATOM 2807 O O . VAL B 1 86 ? -4.828 32.656 19.297 1 97.38 86 VAL B O 1
ATOM 2810 N N . ASP B 1 87 ? -6.203 30.812 19.219 1 98.19 87 ASP B N 1
ATOM 2811 C CA . ASP B 1 87 ? -5.277 29.922 19.906 1 98.19 87 ASP B CA 1
ATOM 2812 C C . ASP B 1 87 ? -4.465 29.109 18.906 1 98.19 87 ASP B C 1
ATOM 2814 O O . ASP B 1 87 ? -3.361 28.656 19.219 1 98.19 87 ASP B O 1
ATOM 2818 N N . LEU B 1 88 ? -5.004 28.844 17.766 1 98.69 88 LEU B N 1
ATOM 2819 C CA . LEU B 1 88 ? -4.387 28.031 16.719 1 98.69 88 LEU B CA 1
ATOM 2820 C C . LEU B 1 88 ? -4.762 28.547 15.336 1 98.69 88 LEU B C 1
ATOM 2822 O O . LEU B 1 88 ? -5.938 28.797 15.062 1 98.69 88 LEU B O 1
ATOM 2826 N N . VAL B 1 89 ? -3.773 28.75 14.539 1 98.81 89 VAL B N 1
ATOM 2827 C CA . VAL B 1 89 ? -3.984 29.047 13.125 1 98.81 89 VAL B CA 1
ATOM 2828 C C . VAL B 1 89 ? -3.471 27.891 12.273 1 98.81 89 VAL B C 1
ATOM 2830 O O . VAL B 1 89 ? -2.352 27.406 12.477 1 98.81 89 VAL B O 1
ATOM 2833 N N . ILE B 1 90 ? -4.281 27.406 11.328 1 98.88 90 ILE B N 1
ATOM 2834 C CA . ILE B 1 90 ? -3.854 26.422 10.344 1 98.88 90 ILE B CA 1
ATOM 2835 C C . ILE B 1 90 ? -3.873 27.031 8.945 1 98.88 90 ILE B C 1
ATOM 2837 O O . ILE B 1 90 ? -4.934 27.406 8.445 1 98.88 90 ILE B O 1
ATOM 2841 N N . GLU B 1 91 ? -2.746 27.172 8.422 1 98.75 91 GLU B N 1
ATOM 2842 C CA . GLU B 1 91 ? -2.607 27.719 7.078 1 98.75 91 GLU B CA 1
ATOM 2843 C C . GLU B 1 91 ? -2.795 26.641 6.016 1 98.75 91 GLU B C 1
ATOM 2845 O O . GLU B 1 91 ? -2.145 25.594 6.062 1 98.75 91 GLU B O 1
ATOM 2850 N N . ALA B 1 92 ? -3.689 26.812 5.102 1 98.06 92 ALA B N 1
ATOM 2851 C CA . ALA B 1 92 ? -4.004 25.906 4.008 1 98.06 92 ALA B CA 1
ATOM 2852 C C . ALA B 1 92 ? -4.152 26.656 2.688 1 98.06 92 ALA B C 1
ATOM 2854 O O . ALA B 1 92 ? -5.133 26.469 1.963 1 98.06 92 ALA B O 1
ATOM 2855 N N . ILE B 1 93 ? -3.223 27.547 2.393 1 96.12 93 ILE B N 1
ATOM 2856 C CA . ILE B 1 93 ? -3.258 28.281 1.141 1 96.12 93 ILE B CA 1
ATOM 2857 C C . ILE B 1 93 ? -2.332 27.625 0.12 1 96.12 93 ILE B C 1
ATOM 2859 O O . ILE B 1 93 ? -1.796 26.547 0.366 1 96.12 93 ILE B O 1
ATOM 2863 N N . PHE B 1 94 ? -2.189 28.188 -1.091 1 90.31 94 PHE B N 1
ATOM 2864 C CA . PHE B 1 94 ? -1.439 27.594 -2.193 1 90.31 94 PHE B CA 1
ATOM 2865 C C . PHE B 1 94 ? 0.002 27.328 -1.783 1 90.31 94 PHE B C 1
ATOM 2867 O O . PHE B 1 94 ? 0.539 28 -0.898 1 90.31 94 PHE B O 1
ATOM 2874 N N . GLU B 1 95 ? 0.631 26.359 -2.432 1 91.69 95 GLU B N 1
ATOM 2875 C CA . GLU B 1 95 ? 1.938 25.812 -2.072 1 91.69 95 GLU B CA 1
ATOM 2876 C C . GLU B 1 95 ? 3.066 26.703 -2.605 1 91.69 95 GLU B C 1
ATOM 2878 O O . GLU B 1 95 ? 3.814 26.281 -3.492 1 91.69 95 GLU B O 1
ATOM 2883 N N . ASP B 1 96 ? 3.197 27.844 -2.033 1 93.62 96 ASP B N 1
ATOM 2884 C CA . ASP B 1 96 ? 4.219 28.828 -2.408 1 93.62 96 ASP B CA 1
ATOM 2885 C C . ASP B 1 96 ? 4.938 29.375 -1.177 1 93.62 96 ASP B C 1
ATOM 2887 O O . ASP B 1 96 ? 4.316 30 -0.316 1 93.62 96 ASP B O 1
ATOM 2891 N N . LEU B 1 97 ? 6.211 29.203 -1.17 1 94.94 97 LEU B N 1
ATOM 2892 C CA . LEU B 1 97 ? 7.012 29.531 0.004 1 94.94 97 LEU B CA 1
ATOM 2893 C C . LEU B 1 97 ? 6.91 31.016 0.326 1 94.94 97 LEU B C 1
ATOM 2895 O O . LEU B 1 97 ? 6.754 31.391 1.489 1 94.94 97 LEU B O 1
ATOM 2899 N N . ASP B 1 98 ? 6.984 31.859 -0.665 1 95.88 98 ASP B N 1
ATOM 2900 C CA . ASP B 1 98 ? 6.98 33.281 -0.452 1 95.88 98 ASP B CA 1
ATOM 2901 C C . ASP B 1 98 ? 5.629 33.781 0.085 1 95.88 98 ASP B C 1
ATOM 2903 O O . ASP B 1 98 ? 5.574 34.562 1.026 1 95.88 98 ASP B O 1
ATOM 2907 N N . VAL B 1 99 ? 4.617 33.312 -0.55 1 96.19 99 VAL B N 1
ATOM 2908 C CA . VAL B 1 99 ? 3.275 33.688 -0.142 1 96.19 99 VAL B CA 1
ATOM 2909 C C . VAL B 1 99 ? 3.004 33.219 1.282 1 96.19 99 VAL B C 1
ATOM 2911 O O . VAL B 1 99 ? 2.479 33.969 2.107 1 96.19 99 VAL B O 1
ATOM 2914 N N . LYS B 1 100 ? 3.373 32.031 1.597 1 97.38 100 LYS B N 1
ATOM 2915 C CA . LYS B 1 100 ? 3.193 31.5 2.943 1 97.38 100 LYS B CA 1
ATOM 2916 C C . LYS B 1 100 ? 3.988 32.312 3.967 1 97.38 100 LYS B C 1
ATOM 2918 O O . LYS B 1 100 ? 3.463 32.688 5.016 1 97.38 100 LYS B O 1
ATOM 2923 N N . SER B 1 101 ? 5.184 32.625 3.656 1 97.12 101 SER B N 1
ATOM 2924 C CA . SER B 1 101 ? 6.055 33.344 4.57 1 97.12 101 SER B CA 1
ATOM 2925 C C . SER B 1 101 ? 5.5 34.75 4.871 1 97.12 101 SER B C 1
ATOM 2927 O O . SER B 1 101 ? 5.578 35.219 6.004 1 97.12 101 SER B O 1
ATOM 2929 N N . GLN B 1 102 ? 5.02 35.312 3.84 1 96.31 102 GLN B N 1
ATOM 2930 C CA . GLN B 1 102 ? 4.418 36.625 4.027 1 96.31 102 GLN B CA 1
ATOM 2931 C C . GLN B 1 102 ? 3.246 36.562 5 1 96.31 102 GLN B C 1
ATOM 2933 O O . GLN B 1 102 ? 3.115 37.438 5.883 1 96.31 102 GLN B O 1
ATOM 2938 N N . ASN B 1 103 ? 2.404 35.625 4.828 1 97.12 103 ASN B N 1
ATOM 2939 C CA . ASN B 1 103 ? 1.269 35.438 5.723 1 97.12 103 ASN B CA 1
ATOM 2940 C C . ASN B 1 103 ? 1.721 35.125 7.141 1 97.12 103 ASN B C 1
ATOM 2942 O O . ASN B 1 103 ? 1.14 35.594 8.117 1 97.12 103 ASN B O 1
ATOM 2946 N N . PHE B 1 104 ? 2.76 34.344 7.289 1 98 104 PHE B N 1
ATOM 2947 C CA . PHE B 1 104 ? 3.27 33.969 8.602 1 98 104 PHE B CA 1
ATOM 2948 C C . PHE B 1 104 ? 3.812 35.188 9.344 1 98 104 PHE B C 1
ATOM 2950 O O . PHE B 1 104 ? 3.605 35.312 10.547 1 98 104 PHE B O 1
ATOM 2957 N N . ARG B 1 105 ? 4.473 36.062 8.68 1 97 105 ARG B N 1
ATOM 2958 C CA . ARG B 1 105 ? 4.973 37.281 9.297 1 97 105 ARG B CA 1
ATOM 2959 C C . ARG B 1 105 ? 3.824 38.156 9.797 1 97 105 ARG B C 1
ATOM 2961 O O . ARG B 1 105 ? 3.91 38.75 10.875 1 97 105 ARG B O 1
ATOM 2968 N N . GLN B 1 106 ? 2.828 38.188 8.984 1 97 106 GLN B N 1
ATOM 2969 C CA . GLN B 1 106 ? 1.645 38.938 9.406 1 97 106 GLN B CA 1
ATOM 2970 C C . GLN B 1 106 ? 1.018 38.312 10.648 1 97 106 GLN B C 1
ATOM 2972 O O . GLN B 1 106 ? 0.614 39 11.57 1 97 106 GLN B O 1
ATOM 2977 N N . LEU B 1 107 ? 0.938 37.031 10.68 1 98.12 107 LEU B N 1
ATOM 2978 C CA . LEU B 1 107 ? 0.378 36.312 11.82 1 98.12 107 LEU B CA 1
ATOM 2979 C C . LEU B 1 107 ? 1.216 36.562 13.078 1 98.12 107 LEU B C 1
ATOM 2981 O O . LEU B 1 107 ? 0.676 36.656 14.18 1 98.12 107 LEU B O 1
ATOM 2985 N N . GLU B 1 108 ? 2.514 36.531 12.883 1 97.56 108 GLU B N 1
ATOM 2986 C CA . GLU B 1 108 ? 3.398 36.781 14.016 1 97.56 108 GLU B CA 1
ATOM 2987 C C . GLU B 1 108 ? 3.094 38.125 14.656 1 97.56 108 GLU B C 1
ATOM 2989 O O . GLU B 1 108 ? 3.213 38.281 15.875 1 97.56 108 GLU B O 1
ATOM 2994 N N . GLU B 1 109 ? 2.682 39.062 13.867 1 96.75 109 GLU B N 1
ATOM 2995 C CA . GLU B 1 109 ? 2.402 40.438 14.344 1 96.75 109 GLU B CA 1
ATOM 2996 C C . GLU B 1 109 ? 1.062 40.5 15.07 1 96.75 109 GLU B C 1
ATOM 2998 O O . GLU B 1 109 ? 0.925 41.219 16.062 1 96.75 109 GLU B O 1
ATOM 3003 N N . VAL B 1 110 ? 0.137 39.781 14.641 1 97.62 110 VAL B N 1
ATOM 3004 C CA . VAL B 1 110 ? -1.227 40.031 15.078 1 97.62 110 VAL B CA 1
ATOM 3005 C C . VAL B 1 110 ? -1.641 39.031 16.141 1 97.62 110 VAL B C 1
ATOM 3007 O O . VAL B 1 110 ? -2.512 39.281 16.969 1 97.62 110 VAL B O 1
ATOM 3010 N N . CYS B 1 111 ? -1.096 37.812 16.094 1 97.56 111 CYS B N 1
ATOM 3011 C CA . CYS B 1 111 ? -1.504 36.781 17.031 1 97.56 111 CYS B CA 1
ATOM 3012 C C . CYS B 1 111 ? -0.81 36.938 18.375 1 97.56 111 CYS B C 1
ATOM 3014 O O . CYS B 1 111 ? 0.305 37.469 18.453 1 97.56 111 CYS B O 1
ATOM 3016 N N . LYS B 1 112 ? -1.457 36.531 19.422 1 96.62 112 LYS B N 1
ATOM 3017 C CA . LYS B 1 112 ? -0.827 36.5 20.75 1 96.62 112 LYS B CA 1
ATOM 3018 C C . LYS B 1 112 ? 0.345 35.531 20.781 1 96.62 112 LYS B C 1
ATOM 3020 O O . LYS B 1 112 ? 0.379 34.562 20.016 1 96.62 112 LYS B O 1
ATOM 3025 N N . PRO B 1 113 ? 1.285 35.719 21.625 1 94.94 113 PRO B N 1
ATOM 3026 C CA . PRO B 1 113 ? 2.496 34.875 21.688 1 94.94 113 PRO B CA 1
ATOM 3027 C C . PRO B 1 113 ? 2.195 33.406 21.906 1 94.94 113 PRO B C 1
ATOM 3029 O O . PRO B 1 113 ? 2.943 32.531 21.453 1 94.94 113 PRO B O 1
ATOM 3032 N N . SER B 1 114 ? 1.139 33.125 22.578 1 95.69 114 SER B N 1
ATOM 3033 C CA . SER B 1 114 ? 0.83 31.734 22.922 1 95.69 114 SER B CA 1
ATOM 3034 C C . SER B 1 114 ? 0.16 31 21.766 1 95.69 114 SER B C 1
ATOM 3036 O O . SER B 1 114 ? -0.001 29.781 21.797 1 95.69 114 SER B O 1
ATOM 3038 N N . CYS B 1 115 ? -0.213 31.719 20.703 1 97.81 115 CYS B N 1
ATOM 3039 C CA . CYS B 1 115 ? -0.9 31.125 19.562 1 97.81 115 CYS B CA 1
ATOM 3040 C C . CYS B 1 115 ? 0.016 30.156 18.812 1 97.81 115 CYS B C 1
ATOM 3042 O O . CYS B 1 115 ? 1.18 30.484 18.562 1 97.81 115 CYS B O 1
ATOM 3044 N N . ILE B 1 116 ? -0.484 28.984 18.562 1 98.44 116 ILE B N 1
ATOM 3045 C CA . ILE B 1 116 ? 0.223 28.031 17.703 1 98.44 116 ILE B CA 1
ATOM 3046 C C . ILE B 1 116 ? -0.116 28.312 16.234 1 98.44 116 ILE B C 1
ATOM 3048 O O . ILE B 1 116 ? -1.277 28.547 15.898 1 98.44 116 ILE B O 1
ATOM 3052 N N . ILE B 1 117 ? 0.91 28.375 15.422 1 98.75 117 ILE B N 1
ATOM 3053 C CA . ILE B 1 117 ? 0.737 28.516 13.984 1 98.75 117 ILE B CA 1
ATOM 3054 C C . ILE B 1 117 ? 1.156 27.234 13.281 1 98.75 117 ILE B C 1
ATOM 3056 O O . ILE B 1 117 ? 2.24 26.703 13.539 1 98.75 117 ILE B O 1
ATOM 3060 N N . ALA B 1 118 ? 0.26 26.719 12.445 1 98.81 118 ALA B N 1
ATOM 3061 C CA . ALA B 1 118 ? 0.518 25.469 11.75 1 98.81 118 ALA B CA 1
ATOM 3062 C C . ALA B 1 118 ? 0.395 25.625 10.242 1 98.81 118 ALA B C 1
ATOM 3064 O O . ALA B 1 118 ? -0.35 26.484 9.766 1 98.81 118 ALA B O 1
ATOM 3065 N N . SER B 1 119 ? 1.152 24.859 9.516 1 98.81 119 SER B N 1
ATOM 3066 C CA . SER B 1 119 ? 1.042 24.781 8.062 1 98.81 119 SER B CA 1
ATOM 3067 C C . SER B 1 119 ? 0.549 23.422 7.605 1 98.81 119 SER B C 1
ATOM 3069 O O . SER B 1 119 ? 1.041 22.391 8.07 1 98.81 119 SER B O 1
ATOM 3071 N N . ASN B 1 120 ? -0.393 23.422 6.66 1 98.38 120 ASN B N 1
ATOM 3072 C CA . ASN B 1 120 ? -0.908 22.203 6.059 1 98.38 120 ASN B CA 1
ATOM 3073 C C . ASN B 1 120 ? -0.142 21.828 4.793 1 98.38 120 ASN B C 1
ATOM 3075 O O . ASN B 1 120 ? -0.661 21.109 3.936 1 98.38 120 ASN B O 1
ATOM 3079 N N . THR B 1 121 ? 1.105 22.281 4.672 1 96.88 121 THR B N 1
ATOM 3080 C CA . THR B 1 121 ? 1.931 21.984 3.51 1 96.88 121 THR B CA 1
ATOM 3081 C C . THR B 1 121 ? 2.117 20.469 3.355 1 96.88 121 THR B C 1
ATOM 3083 O O . THR B 1 121 ? 2.164 19.75 4.348 1 96.88 121 THR B O 1
ATOM 3086 N N . SER B 1 122 ? 2.24 20.047 2.02 1 92.94 122 SER B N 1
ATOM 3087 C CA . SER B 1 122 ? 2.486 18.641 1.729 1 92.94 122 SER B CA 1
ATOM 3088 C C . SER B 1 122 ? 3.93 18.406 1.294 1 92.94 122 SER B C 1
ATOM 3090 O O . SER B 1 122 ? 4.375 17.266 1.187 1 92.94 122 SER B O 1
ATOM 3092 N N . SER B 1 123 ? 4.676 19.469 1.084 1 88.31 123 SER B N 1
ATOM 3093 C CA . SER B 1 123 ? 5.973 19.234 0.453 1 88.31 123 SER B CA 1
ATOM 3094 C C . SER B 1 123 ? 7.031 20.188 0.997 1 88.31 123 SER B C 1
ATOM 3096 O O . SER B 1 123 ? 8.227 19.891 0.946 1 88.31 123 SER B O 1
ATOM 3098 N N . LEU B 1 124 ? 6.602 21.375 1.469 1 92.88 124 LEU B N 1
ATOM 3099 C CA . LEU B 1 124 ? 7.57 22.375 1.934 1 92.88 124 LEU B CA 1
ATOM 3100 C C . LEU B 1 124 ? 8.094 22 3.318 1 92.88 124 LEU B C 1
ATOM 3102 O O . LEU B 1 124 ? 7.316 21.656 4.211 1 92.88 124 LEU B O 1
ATOM 3106 N N . PRO B 1 125 ? 9.375 22.047 3.521 1 95.94 125 PRO B N 1
ATOM 3107 C CA . PRO B 1 125 ? 9.914 21.766 4.852 1 95.94 125 PRO B CA 1
ATOM 3108 C C . PRO B 1 125 ? 9.422 22.734 5.914 1 95.94 125 PRO B C 1
ATOM 3110 O O . PRO B 1 125 ? 9.453 23.953 5.703 1 95.94 125 PRO B O 1
ATOM 3113 N N . ILE B 1 126 ? 9.062 22.219 7.016 1 98.12 126 ILE B N 1
ATOM 3114 C CA . ILE B 1 126 ? 8.555 23.031 8.117 1 98.12 126 ILE B CA 1
ATOM 3115 C C . ILE B 1 126 ? 9.664 23.906 8.672 1 98.12 126 ILE B C 1
ATOM 3117 O O . ILE B 1 126 ? 9.438 25.078 9.016 1 98.12 126 ILE B O 1
ATOM 3121 N N . THR B 1 127 ? 10.875 23.406 8.758 1 97.88 127 THR B N 1
ATOM 3122 C CA . THR B 1 127 ? 12.047 24.156 9.211 1 97.88 127 THR B CA 1
ATOM 3123 C C . THR B 1 127 ? 12.258 25.391 8.344 1 97.88 127 THR B C 1
ATOM 3125 O O . THR B 1 127 ? 12.484 26.484 8.859 1 97.88 127 THR B O 1
ATOM 3128 N N . LYS B 1 128 ? 12.133 25.188 7.039 1 96.5 128 LYS B N 1
ATOM 3129 C CA . LYS B 1 128 ? 12.32 26.297 6.109 1 96.5 128 LYS B CA 1
ATOM 3130 C C . LYS B 1 128 ? 11.203 27.328 6.262 1 96.5 128 LYS B C 1
ATOM 3132 O O . LYS B 1 128 ? 11.469 28.531 6.293 1 96.5 128 LYS B O 1
ATOM 3137 N N . LEU B 1 129 ? 10.016 26.891 6.352 1 97.44 129 LEU B N 1
ATOM 3138 C CA . LEU B 1 129 ? 8.875 27.781 6.516 1 97.44 129 LEU B CA 1
ATOM 3139 C C . LEU B 1 129 ? 8.977 28.562 7.82 1 97.44 129 LEU B C 1
ATOM 3141 O O . LEU B 1 129 ? 8.703 29.766 7.852 1 97.44 129 LEU B O 1
ATOM 3145 N N . GLY B 1 130 ? 9.398 27.906 8.875 1 97.75 130 GLY B N 1
ATOM 3146 C CA . GLY B 1 130 ? 9.469 28.516 10.195 1 97.75 130 GLY B CA 1
ATOM 3147 C C . GLY B 1 130 ? 10.562 29.562 10.312 1 97.75 130 GLY B C 1
ATOM 3148 O O . GLY B 1 130 ? 10.562 30.375 11.242 1 97.75 130 GLY B O 1
ATOM 3149 N N . ALA B 1 131 ? 11.5 29.609 9.406 1 96.62 131 ALA B N 1
ATOM 3150 C CA . ALA B 1 131 ? 12.648 30.516 9.453 1 96.62 131 ALA B CA 1
ATOM 3151 C C . ALA B 1 131 ? 12.211 31.969 9.281 1 96.62 131 ALA B C 1
ATOM 3153 O O . ALA B 1 131 ? 12.953 32.906 9.641 1 96.62 131 ALA B O 1
ATOM 3154 N N . CYS B 1 132 ? 11.062 32.156 8.758 1 96.81 132 CYS B N 1
ATOM 3155 C CA . CYS B 1 132 ? 10.594 33.5 8.461 1 96.81 132 CYS B CA 1
ATOM 3156 C C . CYS B 1 132 ? 10.227 34.25 9.734 1 96.81 132 CYS B C 1
ATOM 3158 O O . CYS B 1 132 ? 10.117 35.469 9.734 1 96.81 132 CYS B O 1
ATOM 3160 N N . PHE B 1 133 ? 9.945 33.531 10.852 1 97.69 133 PHE B N 1
ATOM 3161 C CA . PHE B 1 133 ? 9.57 34.156 12.109 1 97.69 133 PHE B CA 1
ATOM 3162 C C . PHE B 1 133 ? 10.781 34.812 12.758 1 97.69 133 PHE B C 1
ATOM 3164 O O . PHE B 1 133 ? 11.906 34.344 12.641 1 97.69 133 PHE B O 1
ATOM 3171 N N . SER B 1 134 ? 10.555 35.875 13.469 1 95.56 134 SER B N 1
ATOM 3172 C CA . SER B 1 134 ? 11.656 36.656 14.023 1 95.56 134 SER B CA 1
ATOM 3173 C C . SER B 1 134 ? 11.992 36.219 15.445 1 95.56 134 SER B C 1
ATOM 3175 O O . SER B 1 134 ? 13.156 36.188 15.828 1 95.56 134 SER B O 1
ATOM 3177 N N . SER B 1 135 ? 11.023 35.844 16.203 1 95.25 135 SER B N 1
ATOM 3178 C CA . SER B 1 135 ? 11.25 35.531 17.625 1 95.25 135 SER B CA 1
ATOM 3179 C C . SER B 1 135 ? 11.383 34.031 17.828 1 95.25 135 SER B C 1
ATOM 3181 O O . SER B 1 135 ? 10.688 33.25 17.188 1 95.25 135 SER B O 1
ATOM 3183 N N . ALA B 1 136 ? 12.234 33.688 18.703 1 95.88 136 ALA B N 1
ATOM 3184 C CA . ALA B 1 136 ? 12.43 32.281 19.094 1 95.88 136 ALA B CA 1
ATOM 3185 C C . ALA B 1 136 ? 11.148 31.688 19.672 1 95.88 136 ALA B C 1
ATOM 3187 O O . ALA B 1 136 ? 10.859 30.516 19.469 1 95.88 136 ALA B O 1
ATOM 3188 N N . GLU B 1 137 ? 10.469 32.469 20.328 1 96.31 137 GLU B N 1
ATOM 3189 C CA . GLU B 1 137 ? 9.211 32.031 20.906 1 96.31 137 GLU B CA 1
ATOM 3190 C C . GLU B 1 137 ? 8.203 31.625 19.828 1 96.31 137 GLU B C 1
ATOM 3192 O O . GLU B 1 137 ? 7.574 30.562 19.922 1 96.31 137 GLU B O 1
ATOM 3197 N N . ARG B 1 138 ? 8.125 32.469 18.859 1 97.5 138 ARG B N 1
ATOM 3198 C CA . ARG B 1 138 ? 7.215 32.188 17.766 1 97.5 138 ARG B CA 1
ATOM 3199 C C . ARG B 1 138 ? 7.684 30.953 16.984 1 97.5 138 ARG B C 1
ATOM 3201 O O . ARG B 1 138 ? 6.871 30.109 16.594 1 97.5 138 ARG B O 1
ATOM 3208 N N . LYS B 1 139 ? 8.969 30.828 16.75 1 98.25 139 LYS B N 1
ATOM 3209 C CA . LYS B 1 139 ? 9.516 29.672 16.062 1 98.25 139 LYS B CA 1
ATOM 3210 C C . LYS B 1 139 ? 9.188 28.375 16.797 1 98.25 139 LYS B C 1
ATOM 3212 O O . LYS B 1 139 ? 8.867 27.359 16.172 1 98.25 139 LYS B O 1
ATOM 3217 N N . SER B 1 140 ? 9.258 28.391 18.078 1 98.44 140 SER B N 1
ATOM 3218 C CA . SER B 1 140 ? 9.016 27.203 18.891 1 98.44 140 SER B CA 1
ATOM 3219 C C . SER B 1 140 ? 7.543 26.797 18.844 1 98.44 140 SER B C 1
ATOM 3221 O O . SER B 1 140 ? 7.195 25.656 19.188 1 98.44 140 SER B O 1
ATOM 3223 N N . ARG B 1 141 ? 6.617 27.75 18.453 1 98.12 141 ARG B N 1
ATOM 3224 C CA . ARG B 1 141 ? 5.18 27.5 18.406 1 98.12 141 ARG B CA 1
ATOM 3225 C C . ARG B 1 141 ? 4.699 27.328 16.969 1 98.12 141 ARG B C 1
ATOM 3227 O O . ARG B 1 141 ? 3.508 27.469 16.688 1 98.12 141 ARG B O 1
ATOM 3234 N N . PHE B 1 142 ? 5.629 27.078 16.031 1 98.75 142 PHE B N 1
ATOM 3235 C CA . PHE B 1 142 ? 5.32 26.766 14.641 1 98.75 142 PHE B CA 1
ATOM 3236 C C . PHE B 1 142 ? 5.453 25.266 14.375 1 98.75 142 PHE B C 1
ATOM 3238 O O . PHE B 1 142 ? 6.438 24.641 14.789 1 98.75 142 PHE B O 1
ATOM 3245 N N . VAL B 1 143 ? 4.43 24.672 13.672 1 98.75 143 VAL B N 1
ATOM 3246 C CA . VAL B 1 143 ? 4.402 23.219 13.477 1 98.75 143 VAL B CA 1
ATOM 3247 C C . VAL B 1 143 ? 3.742 22.891 12.141 1 98.75 143 VAL B C 1
ATOM 3249 O O . VAL B 1 143 ? 3.023 23.719 11.578 1 98.75 143 VAL B O 1
ATOM 3252 N N . GLY B 1 144 ? 4.148 21.797 11.562 1 98.75 144 GLY B N 1
ATOM 3253 C CA . GLY B 1 144 ? 3.383 21.266 10.445 1 98.75 144 GLY B CA 1
ATOM 3254 C C . GLY B 1 144 ? 2.182 20.438 10.875 1 98.75 144 GLY B C 1
ATOM 3255 O O . GLY B 1 144 ? 2.256 19.688 11.844 1 98.75 144 GLY B O 1
ATOM 3256 N N . MET B 1 145 ? 1.089 20.562 10.195 1 98.75 145 MET B N 1
ATOM 3257 C CA . MET B 1 145 ? -0.097 19.719 10.289 1 98.75 145 MET B CA 1
ATOM 3258 C C . MET B 1 145 ? -0.592 19.328 8.898 1 98.75 145 MET B C 1
ATOM 3260 O O . MET B 1 145 ? -1.421 20.031 8.312 1 98.75 145 MET B O 1
ATOM 3264 N N . HIS B 1 146 ? -0.13 18.188 8.453 1 98.69 146 HIS B N 1
ATOM 3265 C CA . HIS B 1 146 ? -0.445 17.734 7.098 1 98.69 146 HIS B CA 1
ATOM 3266 C C . HIS B 1 146 ? -1.667 16.828 7.094 1 98.69 146 HIS B C 1
ATOM 3268 O O . HIS B 1 146 ? -1.58 15.656 7.488 1 98.69 146 HIS B O 1
ATOM 3274 N N . PHE B 1 147 ? -2.809 17.406 6.68 1 98.56 147 PHE B N 1
ATOM 3275 C CA . PHE B 1 147 ? -4.055 16.656 6.523 1 98.56 147 PHE B CA 1
ATOM 3276 C C . PHE B 1 147 ? -4.098 15.961 5.164 1 98.56 147 PHE B C 1
ATOM 3278 O O . PHE B 1 147 ? -3.297 16.266 4.281 1 98.56 147 PHE B O 1
ATOM 3285 N N . PHE B 1 148 ? -4.969 15.039 5.047 1 97.5 148 PHE B N 1
ATOM 3286 C CA . PHE B 1 148 ? -5.098 14.297 3.801 1 97.5 148 PHE B CA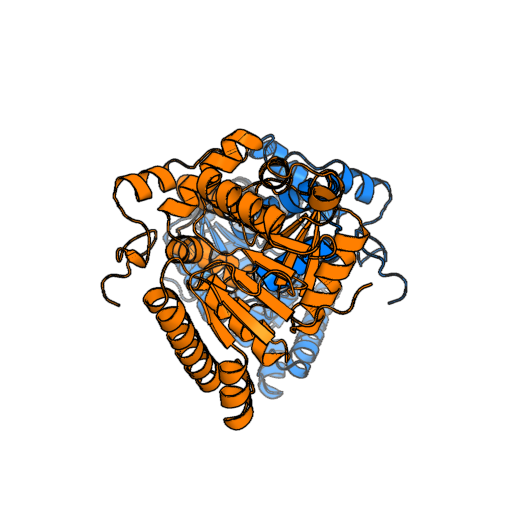 1
ATOM 3287 C C . PHE B 1 148 ? -6.496 14.461 3.217 1 97.5 148 PHE B C 1
ATOM 3289 O O . PHE B 1 148 ? -7.488 14.438 3.949 1 97.5 148 PHE B O 1
ATOM 3296 N N . SER B 1 149 ? -6.652 14.734 1.962 1 95.06 149 SER B N 1
ATOM 3297 C CA . SER B 1 149 ? -7.922 14.945 1.273 1 95.06 149 SER B CA 1
ATOM 3298 C C . SER B 1 149 ? -8.688 13.633 1.111 1 95.06 149 SER B C 1
ATOM 3300 O O . SER B 1 149 ? -8.094 12.609 0.774 1 95.06 149 SER B O 1
ATOM 3302 N N . PRO B 1 150 ? -9.922 13.68 1.319 1 95.81 150 PRO B N 1
ATOM 3303 C CA . PRO B 1 150 ? -10.727 14.781 1.843 1 95.81 150 PRO B CA 1
ATOM 3304 C C . PRO B 1 150 ? -10.562 14.969 3.35 1 95.81 150 PRO B C 1
ATOM 3306 O O . PRO B 1 150 ? -10.859 14.055 4.125 1 95.81 150 PRO B O 1
ATOM 3309 N N . ALA B 1 151 ? -10.203 16.094 3.732 1 97.38 151 ALA B N 1
ATOM 3310 C CA . ALA B 1 151 ? -9.75 16.312 5.105 1 97.38 151 ALA B CA 1
ATOM 3311 C C . ALA B 1 151 ? -10.891 16.125 6.098 1 97.38 151 ALA B C 1
ATOM 3313 O O . ALA B 1 151 ? -10.656 15.898 7.285 1 97.38 151 ALA B O 1
ATOM 3314 N N . ALA B 1 152 ? -12.148 16.219 5.605 1 96.69 152 ALA B N 1
ATOM 3315 C CA . ALA B 1 152 ? -13.289 16.062 6.5 1 96.69 152 ALA B CA 1
ATOM 3316 C C . ALA B 1 152 ? -13.453 14.602 6.922 1 96.69 152 ALA B C 1
ATOM 3318 O O . ALA B 1 152 ? -14.039 14.312 7.969 1 96.69 152 ALA B O 1
ATOM 3319 N N . ILE B 1 153 ? -12.891 13.711 6.117 1 96.44 153 ILE B N 1
ATOM 3320 C CA . ILE B 1 153 ? -13.203 12.312 6.371 1 96.44 153 ILE B CA 1
ATOM 3321 C C . ILE B 1 153 ? -11.93 11.555 6.719 1 96.44 153 ILE B C 1
ATOM 3323 O O . ILE B 1 153 ? -11.961 10.586 7.488 1 96.44 153 ILE B O 1
ATOM 3327 N N . MET B 1 154 ? -10.82 11.922 6.137 1 97.25 154 MET B N 1
ATOM 3328 C CA . MET B 1 154 ? -9.57 11.219 6.398 1 97.25 154 MET B CA 1
ATOM 3329 C C . MET B 1 154 ? -9.117 11.43 7.84 1 97.25 154 MET B C 1
ATOM 3331 O O . MET B 1 154 ? -9.227 12.539 8.375 1 97.25 154 MET B O 1
ATOM 3335 N N . LYS B 1 155 ? -8.602 10.461 8.438 1 98.06 155 LYS B N 1
ATOM 3336 C CA . LYS B 1 155 ? -8.328 10.508 9.875 1 98.06 155 LYS B CA 1
ATOM 3337 C C . LYS B 1 155 ? -6.891 10.938 10.148 1 98.06 155 LYS B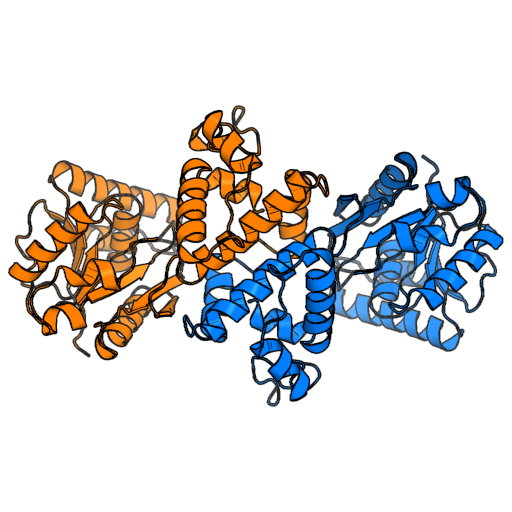 C 1
ATOM 3339 O O . LYS B 1 155 ? -6.613 11.586 11.156 1 98.06 155 LYS B O 1
ATOM 3344 N N . LEU B 1 156 ? -5.992 10.641 9.281 1 98.75 156 LEU B N 1
ATOM 3345 C CA . LEU B 1 156 ? -4.57 10.812 9.555 1 98.75 156 LEU B CA 1
ATOM 3346 C C . LEU B 1 156 ? -4.18 12.289 9.484 1 98.75 156 LEU B C 1
ATOM 3348 O O . LEU B 1 156 ? -4.605 13.008 8.578 1 98.75 156 LEU B O 1
ATOM 3352 N N . VAL B 1 157 ? -3.389 12.688 10.375 1 98.88 157 VAL B N 1
ATOM 3353 C CA . VAL B 1 157 ? -2.674 13.953 10.289 1 98.88 157 VAL B CA 1
ATOM 3354 C C . VAL B 1 157 ? -1.202 13.75 10.641 1 98.88 157 VAL B C 1
ATOM 3356 O O . VAL B 1 157 ? -0.884 13.164 11.68 1 98.88 157 VAL B O 1
ATOM 3359 N N . GLU B 1 158 ? -0.308 14.125 9.82 1 98.88 158 GLU B N 1
ATOM 3360 C CA . GLU B 1 158 ? 1.111 14.164 10.156 1 98.88 158 GLU B CA 1
ATOM 3361 C C . GLU B 1 158 ? 1.469 15.469 10.875 1 98.88 158 GLU B C 1
ATOM 3363 O O . GLU B 1 158 ? 1.417 16.547 10.281 1 98.88 158 GLU B O 1
ATOM 3368 N N . VAL B 1 159 ? 1.757 15.391 12.141 1 98.88 159 VAL B N 1
ATOM 3369 C CA . VAL B 1 159 ? 2.238 16.531 12.906 1 98.88 159 VAL B CA 1
ATOM 3370 C C . VAL B 1 159 ? 3.762 16.609 12.82 1 98.88 159 VAL B C 1
ATOM 3372 O O . VAL B 1 159 ? 4.465 15.766 13.383 1 98.88 159 VAL B O 1
ATOM 3375 N N . VAL B 1 160 ? 4.262 17.656 12.156 1 98.81 160 VAL B N 1
ATOM 3376 C CA . VAL B 1 160 ? 5.656 17.688 11.719 1 98.81 160 VAL B CA 1
ATOM 3377 C C . VAL B 1 160 ? 6.418 18.734 12.516 1 98.81 160 VAL B C 1
ATOM 3379 O O . VAL B 1 160 ? 6.094 19.922 12.453 1 98.81 160 VAL B O 1
ATOM 3382 N N . ASN B 1 161 ? 7.363 18.312 13.242 1 98.25 161 ASN B N 1
ATOM 3383 C CA . ASN B 1 161 ? 8.172 19.281 13.984 1 98.25 161 ASN B CA 1
ATOM 3384 C C . ASN B 1 161 ? 9.359 19.781 13.164 1 98.25 161 ASN B C 1
ATOM 3386 O O . ASN B 1 161 ? 10.109 18.969 12.609 1 98.25 161 ASN B O 1
ATOM 3390 N N . GLY B 1 162 ? 9.484 21.062 13.039 1 97.88 162 GLY B N 1
ATOM 3391 C CA . GLY B 1 162 ? 10.688 21.656 12.492 1 97.88 162 GLY B CA 1
ATOM 3392 C C . GLY B 1 162 ? 11.812 21.766 13.5 1 97.88 162 GLY B C 1
ATOM 3393 O O . GLY B 1 162 ? 11.688 21.297 14.633 1 97.88 162 GLY B O 1
ATOM 3394 N N . GLU B 1 163 ? 12.891 22.344 13.102 1 97.56 163 GLU B N 1
ATOM 3395 C CA . GLU B 1 163 ? 14.109 22.438 13.906 1 97.56 163 GLU B CA 1
ATOM 3396 C C . GLU B 1 163 ? 13.852 23.172 15.219 1 97.56 163 GLU B C 1
ATOM 3398 O O . GLU B 1 163 ? 14.414 22.812 16.25 1 97.56 163 GLU B O 1
ATOM 3403 N N . ASP B 1 164 ? 12.945 24.141 15.211 1 98 164 ASP B N 1
ATOM 3404 C CA . ASP B 1 164 ? 12.773 25 16.375 1 98 164 ASP B CA 1
ATOM 3405 C C . ASP B 1 164 ? 11.445 24.719 17.078 1 98 164 ASP B C 1
ATOM 3407 O O . ASP B 1 164 ? 11.141 25.328 18.109 1 98 164 ASP B O 1
ATOM 3411 N N . THR B 1 165 ? 10.633 23.828 16.484 1 98.56 165 THR B N 1
ATOM 3412 C CA . THR B 1 165 ? 9.352 23.516 17.109 1 98.56 165 THR B CA 1
ATOM 3413 C C . THR B 1 165 ? 9.555 22.875 18.484 1 98.56 165 THR B C 1
ATOM 3415 O O . THR B 1 165 ? 10.375 21.969 18.641 1 98.56 165 THR B O 1
ATOM 3418 N N . SER B 1 166 ? 8.867 23.344 19.469 1 98.19 166 SER B N 1
ATOM 3419 C CA . SER B 1 166 ? 9.023 22.781 20.797 1 98.19 166 SER B CA 1
ATOM 3420 C C . SER B 1 166 ? 8.242 21.469 20.938 1 98.19 166 SER B C 1
ATOM 3422 O O . SER B 1 166 ? 7.254 21.25 20.234 1 98.19 166 SER B O 1
ATOM 3424 N N . ALA B 1 167 ? 8.711 20.656 21.844 1 97.75 167 ALA B N 1
ATOM 3425 C CA . ALA B 1 167 ? 7.996 19.422 22.156 1 97.75 167 ALA B CA 1
ATOM 3426 C C . ALA B 1 167 ? 6.578 19.703 22.641 1 97.75 167 ALA B C 1
ATOM 3428 O O . ALA B 1 167 ? 5.645 18.969 22.328 1 97.75 167 ALA B O 1
ATOM 3429 N N . GLU B 1 168 ? 6.445 20.719 23.391 1 97.62 168 GLU B N 1
ATOM 3430 C CA . GLU B 1 168 ? 5.141 21.109 23.906 1 97.62 168 GLU B CA 1
ATOM 3431 C C . GLU B 1 168 ? 4.184 21.469 22.766 1 97.62 168 GLU B C 1
ATOM 3433 O O . GLU B 1 168 ? 3.004 21.109 22.812 1 97.62 168 GLU B O 1
ATOM 3438 N N . THR B 1 169 ? 4.691 22.172 21.781 1 98.19 169 THR B N 1
ATOM 3439 C CA . THR B 1 169 ? 3.885 22.531 20.625 1 98.19 169 THR B CA 1
ATOM 3440 C C . THR B 1 169 ? 3.404 21.281 19.891 1 98.19 169 THR B C 1
ATOM 3442 O O . THR B 1 169 ? 2.232 21.188 19.531 1 98.19 169 THR B O 1
ATOM 3445 N N . VAL B 1 170 ? 4.27 20.344 19.719 1 98.5 170 VAL B N 1
ATOM 3446 C CA . VAL B 1 170 ? 3.93 19.094 19.047 1 98.5 170 VAL B CA 1
ATOM 3447 C C . VAL B 1 170 ? 2.848 18.359 19.844 1 98.5 170 VAL B C 1
ATOM 3449 O O . VAL B 1 170 ? 1.858 17.891 19.266 1 98.5 170 VAL B O 1
ATOM 3452 N N . GLU B 1 171 ? 3.01 18.281 21.109 1 98.25 171 GLU B N 1
ATOM 3453 C CA . GLU B 1 171 ? 2.041 17.609 21.969 1 98.25 171 GLU B CA 1
ATOM 3454 C C . GLU B 1 171 ? 0.675 18.281 21.906 1 98.25 171 GLU B C 1
ATOM 3456 O O . GLU B 1 171 ? -0.354 17.609 21.812 1 98.25 171 GLU B O 1
ATOM 3461 N N . THR B 1 172 ? 0.702 19.562 21.953 1 98.25 172 THR B N 1
ATOM 3462 C CA . THR B 1 172 ? -0.541 20.312 21.891 1 98.25 172 THR B CA 1
ATOM 3463 C C . THR B 1 172 ? -1.227 20.125 20.547 1 98.25 172 THR B C 1
ATOM 3465 O O . THR B 1 172 ? -2.445 19.953 20.484 1 98.25 172 THR B O 1
ATOM 3468 N N . ALA B 1 173 ? -0.439 20.172 19.5 1 98.44 173 ALA B N 1
ATOM 3469 C CA . ALA B 1 173 ? -0.978 19.938 18.172 1 98.44 173 ALA B CA 1
ATOM 3470 C C . ALA B 1 173 ? -1.593 18.547 18.047 1 98.44 173 ALA B C 1
ATOM 3472 O O . ALA B 1 173 ? -2.672 18.391 17.469 1 98.44 173 ALA B O 1
ATOM 3473 N N . CYS B 1 174 ? -0.917 17.578 18.578 1 98.5 174 CYS B N 1
ATOM 3474 C CA . CYS B 1 174 ? -1.432 16.219 18.562 1 98.5 174 CYS B CA 1
ATOM 3475 C C . CYS B 1 174 ? -2.74 16.109 19.328 1 98.5 174 CYS B C 1
ATOM 3477 O O . CYS B 1 174 ? -3.697 15.492 18.859 1 98.5 174 CYS B O 1
ATOM 3479 N N . ALA B 1 175 ? -2.781 16.672 20.484 1 98.44 175 ALA B N 1
ATOM 3480 C CA . ALA B 1 175 ? -3.998 16.672 21.281 1 98.44 175 ALA B CA 1
ATOM 3481 C C . ALA B 1 175 ? -5.148 17.344 20.547 1 98.44 175 ALA B C 1
ATOM 3483 O O . ALA B 1 175 ? -6.285 16.875 20.594 1 98.44 175 ALA B O 1
ATOM 3484 N N . PHE B 1 176 ? -4.84 18.422 19.938 1 98.38 176 PHE B N 1
ATOM 3485 C CA . PHE B 1 176 ? -5.836 19.125 19.125 1 98.38 176 PHE B CA 1
ATOM 3486 C C . PHE B 1 176 ? -6.371 18.219 18.031 1 98.38 176 PHE B C 1
ATOM 3488 O O . PHE B 1 176 ? -7.586 18.094 17.844 1 98.38 176 PHE B O 1
ATOM 3495 N N . CYS B 1 177 ? -5.465 17.562 17.266 1 98.62 177 CYS B N 1
ATOM 3496 C CA . CYS B 1 177 ? -5.883 16.656 16.203 1 98.62 177 CYS B CA 1
ATOM 3497 C C . CYS B 1 177 ? -6.832 15.586 16.734 1 98.62 177 CYS B C 1
ATOM 3499 O O . CYS B 1 177 ? -7.871 15.312 16.141 1 98.62 177 CYS B O 1
ATOM 3501 N N . THR B 1 178 ? -6.508 15.055 17.828 1 98.44 178 THR B N 1
ATOM 3502 C CA . THR B 1 178 ? -7.344 14.039 18.453 1 98.44 178 THR B CA 1
ATOM 3503 C C . THR B 1 178 ? -8.719 14.609 18.812 1 98.44 178 THR B C 1
ATOM 3505 O O . THR B 1 178 ? -9.734 13.945 18.609 1 98.44 178 THR B O 1
ATOM 3508 N N . SER B 1 179 ? -8.781 15.812 19.297 1 98 179 SER B N 1
ATOM 3509 C CA . SER B 1 179 ? -10.023 16.438 19.734 1 98 179 SER B CA 1
ATOM 3510 C C . SER B 1 179 ? -10.977 16.656 18.562 1 98 179 SER B C 1
ATOM 3512 O O . SER B 1 179 ? -12.188 16.766 18.75 1 98 179 SER B O 1
ATOM 3514 N N . ILE B 1 180 ? -10.438 16.719 17.375 1 97.75 180 ILE B N 1
ATOM 3515 C CA . ILE B 1 180 ? -11.312 16.938 16.219 1 97.75 180 ILE B CA 1
ATOM 3516 C C . ILE B 1 180 ? -11.516 15.633 15.469 1 97.75 180 ILE B C 1
ATOM 3518 O O . ILE B 1 180 ? -11.875 15.641 14.289 1 97.75 180 ILE B O 1
ATOM 3522 N N . GLY B 1 181 ? -11.188 14.562 16.062 1 97.12 181 GLY B N 1
ATOM 3523 C CA . GLY B 1 181 ? -11.516 13.25 15.523 1 97.12 181 GLY B CA 1
ATOM 3524 C C . GLY B 1 181 ? -10.438 12.695 14.609 1 97.12 181 GLY B C 1
ATOM 3525 O O . GLY B 1 181 ? -10.695 11.766 13.836 1 97.12 181 GLY B O 1
ATOM 3526 N N . LYS B 1 182 ? -9.297 13.312 14.609 1 98.56 182 LYS B N 1
ATOM 3527 C CA . LYS B 1 182 ? -8.188 12.844 13.781 1 98.56 182 LYS B CA 1
ATOM 3528 C C . LYS B 1 182 ? -7.246 11.945 14.578 1 98.56 182 LYS B C 1
ATOM 3530 O O . LYS B 1 182 ? -7.363 11.844 15.797 1 98.56 182 LYS B O 1
ATOM 3535 N N . GLU B 1 183 ? -6.414 11.25 13.875 1 98.75 183 GLU B N 1
ATOM 3536 C CA . GLU B 1 183 ? -5.355 10.414 14.43 1 98.75 183 GLU B CA 1
ATOM 3537 C C . GLU B 1 183 ? -3.977 10.93 14.039 1 98.75 183 GLU B C 1
ATOM 3539 O O . GLU B 1 183 ? -3.484 10.625 12.945 1 98.75 183 GLU B O 1
ATOM 3544 N N . PRO B 1 184 ? -3.389 11.641 14.969 1 98.81 184 PRO B N 1
ATOM 3545 C CA . PRO B 1 184 ? -2.096 12.242 14.633 1 98.81 184 PRO B CA 1
ATOM 3546 C C . PRO B 1 184 ? -0.934 11.266 14.781 1 98.81 184 PRO B C 1
ATOM 3548 O O . PRO B 1 184 ? -1.011 10.328 15.578 1 98.81 184 PRO B O 1
ATOM 3551 N N . ILE B 1 185 ? 0.073 11.445 13.953 1 98.81 185 ILE B N 1
ATOM 3552 C CA . ILE B 1 185 ? 1.386 10.844 14.156 1 98.81 185 ILE B CA 1
ATOM 3553 C C . ILE B 1 185 ? 2.445 11.938 14.25 1 98.81 185 ILE B C 1
ATOM 3555 O O . ILE B 1 185 ? 2.26 13.039 13.719 1 98.81 185 ILE B O 1
ATOM 3559 N N . LYS B 1 186 ? 3.508 11.656 14.953 1 98.75 186 LYS B N 1
ATOM 3560 C CA . LYS B 1 186 ? 4.621 12.594 15.086 1 98.75 186 LYS B CA 1
ATOM 3561 C C . LYS B 1 186 ? 5.684 12.336 14.016 1 98.75 186 LYS B C 1
ATOM 3563 O O . LYS B 1 186 ? 6.117 11.195 13.828 1 98.75 186 LYS B O 1
ATOM 3568 N N . VAL B 1 187 ? 6.074 13.375 13.344 1 98.75 187 VAL B N 1
ATOM 3569 C CA . VAL B 1 187 ? 7.016 13.273 12.234 1 98.75 187 VAL B CA 1
ATOM 3570 C C . VAL B 1 187 ? 8.109 14.328 12.383 1 98.75 187 VAL B C 1
ATOM 3572 O O . VAL B 1 187 ? 7.82 15.5 12.617 1 98.75 187 VAL B O 1
ATOM 3575 N N . ASN B 1 188 ? 9.344 13.93 12.305 1 98.5 188 ASN B N 1
ATOM 3576 C CA . ASN B 1 188 ? 10.43 14.891 12.164 1 98.5 188 ASN B CA 1
ATOM 3577 C C . ASN B 1 188 ? 10.531 15.422 10.734 1 98.5 188 ASN B C 1
ATOM 3579 O O . ASN B 1 188 ? 10.453 14.641 9.781 1 98.5 188 ASN B O 1
ATOM 3583 N N . ASP B 1 189 ? 10.711 16.625 10.664 1 97.88 189 ASP B N 1
ATOM 3584 C CA . ASP B 1 189 ? 10.641 17.359 9.398 1 97.88 189 ASP B CA 1
ATOM 3585 C C . ASP B 1 189 ? 11.57 16.734 8.359 1 97.88 189 ASP B C 1
ATOM 3587 O O . ASP B 1 189 ? 12.75 16.516 8.625 1 97.88 189 ASP B O 1
ATOM 3591 N N . CYS B 1 190 ? 11.016 16.406 7.172 1 96.31 190 CYS B N 1
ATOM 3592 C CA . CYS B 1 190 ? 11.742 15.953 5.992 1 96.31 190 CYS B CA 1
ATOM 3593 C C . CYS B 1 190 ? 10.883 16.078 4.742 1 96.31 190 CYS B C 1
ATOM 3595 O O . CYS B 1 190 ? 9.664 16.25 4.832 1 96.31 190 CYS B O 1
ATOM 3597 N N . ALA B 1 191 ? 11.508 16.016 3.574 1 94.38 191 ALA B N 1
ATOM 3598 C CA . ALA B 1 191 ? 10.766 16.109 2.318 1 94.38 191 ALA B CA 1
ATOM 3599 C C . ALA B 1 191 ? 9.844 14.906 2.141 1 94.38 191 ALA B C 1
ATOM 3601 O O . ALA B 1 191 ? 10.289 13.758 2.186 1 94.38 191 ALA B O 1
ATOM 3602 N N . GLY B 1 192 ? 8.586 15.211 1.991 1 95.44 192 GLY B N 1
ATOM 3603 C CA . GLY B 1 192 ? 7.613 14.164 1.733 1 95.44 192 GLY B CA 1
ATOM 3604 C C . GLY B 1 192 ? 7.047 13.547 3 1 95.44 192 GLY B C 1
ATOM 3605 O O . GLY B 1 192 ? 6.09 12.781 2.947 1 95.44 192 GLY B O 1
ATOM 3606 N N . PHE B 1 193 ? 7.66 13.844 4.133 1 98.06 193 PHE B N 1
ATOM 3607 C CA . PHE B 1 193 ? 7.238 13.289 5.414 1 98.06 193 PHE B CA 1
ATOM 3608 C C . PHE B 1 193 ? 7.191 11.773 5.359 1 98.06 193 PHE B C 1
ATOM 3610 O O . PHE B 1 193 ? 8.172 11.125 4.98 1 98.06 193 PHE B O 1
ATOM 3617 N N . VAL B 1 194 ? 6.082 11.188 5.863 1 98.5 194 VAL B N 1
ATOM 3618 C CA . VAL B 1 194 ? 6.055 9.727 5.867 1 98.5 194 VAL B CA 1
ATOM 3619 C C . VAL B 1 194 ? 5.246 9.219 4.676 1 98.5 194 VAL B C 1
ATOM 3621 O O . VAL B 1 194 ? 5.773 8.492 3.826 1 98.5 194 VAL B O 1
ATOM 3624 N N . VAL B 1 195 ? 3.996 9.648 4.531 1 98.5 195 VAL B N 1
ATOM 3625 C CA . VAL B 1 195 ? 3.043 9.078 3.586 1 98.5 195 VAL B CA 1
ATOM 3626 C C . VAL B 1 195 ? 3.523 9.32 2.156 1 98.5 195 VAL B C 1
ATOM 3628 O O . VAL B 1 195 ? 3.604 8.391 1.354 1 98.5 195 VAL B O 1
ATOM 3631 N N . ASN B 1 196 ? 3.934 10.547 1.848 1 97.75 196 ASN B N 1
ATOM 3632 C CA . ASN B 1 196 ? 4.305 10.867 0.475 1 97.75 196 ASN B CA 1
ATOM 3633 C C . ASN B 1 196 ? 5.617 10.195 0.079 1 97.75 196 ASN B C 1
ATOM 3635 O O . ASN B 1 196 ? 5.809 9.836 -1.083 1 97.75 196 ASN B O 1
ATOM 3639 N N . ARG B 1 197 ? 6.469 10.102 1.017 1 97.31 197 ARG B N 1
ATOM 3640 C CA . ARG B 1 197 ? 7.723 9.414 0.717 1 97.31 197 ARG B CA 1
ATOM 3641 C C . ARG B 1 197 ? 7.477 7.945 0.397 1 97.31 197 ARG B C 1
ATOM 3643 O O . ARG B 1 197 ? 8.062 7.402 -0.54 1 97.31 197 ARG B O 1
ATOM 3650 N N . ILE B 1 198 ? 6.652 7.25 1.185 1 98.5 198 ILE B N 1
ATOM 3651 C CA . ILE B 1 198 ? 6.297 5.863 0.908 1 98.5 198 ILE B CA 1
ATOM 3652 C C . ILE B 1 198 ? 5.578 5.773 -0.437 1 98.5 198 ILE B C 1
ATOM 3654 O O . ILE B 1 198 ? 5.871 4.891 -1.247 1 98.5 198 ILE B O 1
ATOM 3658 N N . LEU B 1 199 ? 4.617 6.688 -0.67 1 98.31 199 LEU B N 1
ATOM 3659 C CA . LEU B 1 199 ? 3.893 6.715 -1.936 1 98.31 199 LEU B CA 1
ATOM 3660 C C . LEU B 1 199 ? 4.852 6.91 -3.107 1 98.31 199 LEU B C 1
ATOM 3662 O O . LEU B 1 199 ? 4.695 6.281 -4.152 1 98.31 199 LEU B O 1
ATOM 3666 N N . GLY B 1 200 ? 5.832 7.793 -2.924 1 97.88 200 GLY B N 1
ATOM 3667 C CA . GLY B 1 200 ? 6.84 7.988 -3.951 1 97.88 200 GLY B CA 1
ATOM 3668 C C . GLY B 1 200 ? 7.582 6.715 -4.312 1 97.88 200 GLY B C 1
ATOM 3669 O O . GLY B 1 200 ? 7.816 6.441 -5.492 1 97.88 200 GLY B O 1
ATOM 3670 N N . ALA B 1 201 ? 7.949 5.934 -3.312 1 97.94 201 ALA B N 1
ATOM 3671 C CA . ALA B 1 201 ? 8.641 4.668 -3.543 1 97.94 201 ALA B CA 1
ATOM 3672 C C . ALA B 1 201 ? 7.762 3.697 -4.324 1 97.94 201 ALA B C 1
ATOM 3674 O O . ALA B 1 201 ? 8.234 3.029 -5.25 1 97.94 201 ALA B O 1
ATOM 3675 N N . ILE B 1 202 ? 6.512 3.615 -3.957 1 98.62 202 ILE B N 1
ATOM 3676 C CA . ILE B 1 202 ? 5.559 2.744 -4.637 1 98.62 202 ILE B CA 1
ATOM 3677 C C . ILE B 1 202 ? 5.434 3.16 -6.102 1 98.62 202 ILE B C 1
ATOM 3679 O O . ILE B 1 202 ? 5.551 2.326 -7.004 1 98.62 202 ILE B O 1
ATOM 3683 N N . ASN B 1 203 ? 5.176 4.473 -6.328 1 98.62 203 ASN B N 1
ATOM 3684 C CA . ASN B 1 203 ? 4.996 4.984 -7.684 1 98.62 203 ASN B CA 1
ATOM 3685 C C . ASN B 1 203 ? 6.219 4.707 -8.555 1 98.62 203 ASN B C 1
ATOM 3687 O O . ASN B 1 203 ? 6.082 4.246 -9.688 1 98.62 203 ASN B O 1
ATOM 3691 N N . ASP B 1 204 ? 7.352 4.977 -7.992 1 98.25 204 ASP B N 1
ATOM 3692 C CA . ASP B 1 204 ? 8.594 4.781 -8.742 1 98.25 204 ASP B CA 1
ATOM 3693 C C . ASP B 1 204 ? 8.758 3.322 -9.164 1 98.25 204 ASP B C 1
ATOM 3695 O O . ASP B 1 204 ? 9.055 3.037 -10.32 1 98.25 204 ASP B O 1
ATOM 3699 N N . GLU B 1 205 ? 8.547 2.424 -8.25 1 98.31 205 GLU B N 1
ATOM 3700 C CA . GLU B 1 205 ? 8.719 1.007 -8.555 1 98.31 205 GLU B CA 1
ATOM 3701 C C . GLU B 1 205 ? 7.656 0.517 -9.539 1 98.31 205 GLU B C 1
ATOM 3703 O O . GLU B 1 205 ? 7.949 -0.282 -10.43 1 98.31 205 GLU B O 1
ATOM 3708 N N . ALA B 1 206 ? 6.441 0.967 -9.359 1 98.81 206 ALA B N 1
ATOM 3709 C CA . ALA B 1 206 ? 5.367 0.601 -10.281 1 98.81 206 ALA B CA 1
ATOM 3710 C C . ALA B 1 206 ? 5.703 1.021 -11.711 1 98.81 206 ALA B C 1
ATOM 3712 O O . ALA B 1 206 ? 5.535 0.238 -12.648 1 98.81 206 ALA B O 1
ATOM 3713 N N . ILE B 1 207 ? 6.176 2.234 -11.875 1 98.81 207 ILE B N 1
ATOM 3714 C CA . ILE B 1 207 ? 6.496 2.734 -13.203 1 98.81 207 ILE B CA 1
ATOM 3715 C C . ILE B 1 207 ? 7.684 1.958 -13.773 1 98.81 207 ILE B C 1
ATOM 3717 O O . ILE B 1 207 ? 7.727 1.674 -14.977 1 98.81 207 ILE B O 1
ATOM 3721 N N . ARG B 1 208 ? 8.68 1.604 -12.953 1 98.19 208 ARG B N 1
ATOM 3722 C CA . ARG B 1 208 ? 9.789 0.78 -13.414 1 98.19 208 ARG B CA 1
ATOM 3723 C C . ARG B 1 208 ? 9.289 -0.556 -13.961 1 98.19 208 ARG B C 1
ATOM 3725 O O . ARG B 1 208 ? 9.758 -1.021 -15 1 98.19 208 ARG B O 1
ATOM 3732 N N . LEU B 1 209 ? 8.406 -1.177 -13.195 1 98.62 209 LEU B N 1
ATOM 3733 C CA . LEU B 1 209 ? 7.836 -2.443 -13.633 1 98.62 209 LEU B CA 1
ATOM 3734 C C . LEU B 1 209 ? 7.191 -2.301 -15.008 1 98.62 209 LEU B C 1
ATOM 3736 O O . LEU B 1 209 ? 7.359 -3.168 -15.875 1 98.62 209 LEU B O 1
ATOM 3740 N N . LEU B 1 210 ? 6.457 -1.22 -15.172 1 98.75 210 LEU B N 1
ATOM 3741 C CA . LEU B 1 210 ? 5.82 -0.939 -16.453 1 98.75 210 LEU B CA 1
ATOM 3742 C C . LEU B 1 210 ? 6.863 -0.739 -17.547 1 98.75 210 LEU B C 1
ATOM 3744 O O . LEU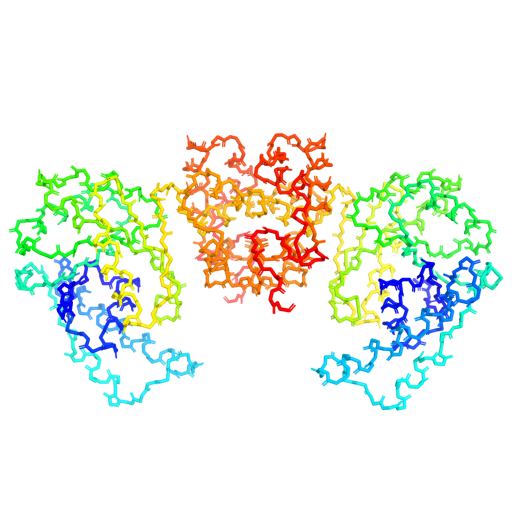 B 1 210 ? 6.773 -1.344 -18.625 1 98.75 210 LEU B O 1
ATOM 3748 N N . GLU B 1 211 ? 7.855 0.061 -17.297 1 98.56 211 GLU B N 1
ATOM 3749 C CA . GLU B 1 211 ? 8.906 0.38 -18.266 1 98.56 211 GLU B CA 1
ATOM 3750 C C . GLU B 1 211 ? 9.688 -0.868 -18.656 1 98.56 211 GLU B C 1
ATOM 3752 O O . GLU B 1 211 ? 10.148 -0.982 -19.797 1 98.56 211 GLU B O 1
ATOM 3757 N N . GLU B 1 212 ? 9.828 -1.755 -17.703 1 97.75 212 GLU B N 1
ATOM 3758 C CA . GLU B 1 212 ? 10.57 -2.992 -17.938 1 97.75 212 GLU B CA 1
ATOM 3759 C C . GLU B 1 212 ? 9.695 -4.047 -18.594 1 97.75 212 GLU B C 1
ATOM 3761 O O . GLU B 1 212 ? 10.133 -5.184 -18.812 1 97.75 212 GLU B O 1
ATOM 3766 N N . ASN B 1 213 ? 8.422 -3.707 -18.875 1 98 213 ASN B N 1
ATOM 3767 C CA . ASN B 1 213 ? 7.461 -4.59 -19.516 1 98 213 ASN B CA 1
ATOM 3768 C C . ASN B 1 213 ? 7.18 -5.832 -18.688 1 98 213 ASN B C 1
ATOM 3770 O O . ASN B 1 213 ? 7.023 -6.93 -19.219 1 98 213 ASN B O 1
ATOM 3774 N N . VAL B 1 214 ? 7.238 -5.668 -17.438 1 98.25 214 VAL B N 1
ATOM 3775 C CA . VAL B 1 214 ? 6.965 -6.781 -16.531 1 98.25 214 VAL B CA 1
ATOM 3776 C C . VAL B 1 214 ? 5.469 -7.105 -16.547 1 98.25 214 VAL B C 1
ATOM 3778 O O . VAL B 1 214 ? 5.082 -8.273 -16.562 1 98.25 214 VAL B O 1
ATOM 3781 N N . ALA B 1 215 ? 4.66 -6.141 -16.5 1 98.69 215 ALA B N 1
ATOM 3782 C CA . ALA B 1 215 ? 3.205 -6.254 -16.531 1 98.69 215 ALA B CA 1
ATOM 3783 C C . ALA B 1 215 ? 2.559 -4.949 -16.984 1 98.69 215 ALA B C 1
ATOM 3785 O O . ALA B 1 215 ? 3.203 -3.896 -16.984 1 98.69 215 ALA B O 1
ATOM 3786 N N . SER B 1 216 ? 1.283 -5.047 -17.391 1 98.69 216 SER B N 1
ATOM 3787 C CA . SER B 1 216 ? 0.549 -3.846 -17.781 1 98.69 216 SER B CA 1
ATOM 3788 C C . SER B 1 216 ? 0.225 -2.984 -16.562 1 98.69 216 SER B C 1
ATOM 3790 O O . SER B 1 216 ? 0.256 -3.465 -15.43 1 98.69 216 SER B O 1
ATOM 3792 N N . ALA B 1 217 ? -0.069 -1.653 -16.859 1 98.75 217 ALA B N 1
ATOM 3793 C CA . ALA B 1 217 ? -0.483 -0.764 -15.773 1 98.75 217 ALA B CA 1
ATOM 3794 C C . ALA B 1 217 ? -1.688 -1.329 -15.031 1 98.75 217 ALA B C 1
ATOM 3796 O O . ALA B 1 217 ? -1.733 -1.3 -13.797 1 98.75 217 ALA B O 1
ATOM 3797 N N . ALA B 1 218 ? -2.641 -1.826 -15.773 1 98.75 218 ALA B N 1
ATOM 3798 C CA . ALA B 1 218 ? -3.85 -2.404 -15.195 1 98.75 218 ALA B CA 1
ATOM 3799 C C . ALA B 1 218 ? -3.518 -3.619 -14.336 1 98.75 218 ALA B C 1
ATOM 3801 O O . ALA B 1 218 ? -4.074 -3.791 -13.25 1 98.75 218 ALA B O 1
ATOM 3802 N N . ASP B 1 219 ? -2.605 -4.461 -14.781 1 98.81 219 ASP B N 1
ATOM 3803 C CA . ASP B 1 219 ? -2.215 -5.656 -14.039 1 98.81 219 ASP B CA 1
ATOM 3804 C C . ASP B 1 219 ? -1.449 -5.289 -12.773 1 98.81 219 ASP B C 1
ATOM 3806 O O . ASP B 1 219 ? -1.642 -5.906 -11.719 1 98.81 219 ASP B O 1
ATOM 3810 N N . ILE B 1 220 ? -0.571 -4.301 -12.875 1 98.88 220 ILE B N 1
ATOM 3811 C CA . ILE B 1 220 ? 0.172 -3.848 -11.711 1 98.88 220 ILE B CA 1
ATOM 3812 C C . ILE B 1 220 ? -0.796 -3.291 -10.664 1 98.88 220 ILE B C 1
ATOM 3814 O O . ILE B 1 220 ? -0.671 -3.582 -9.477 1 98.88 220 ILE B O 1
ATOM 3818 N N . ASP B 1 221 ? -1.761 -2.477 -11.141 1 98.88 221 ASP B N 1
ATOM 3819 C CA . ASP B 1 221 ? -2.785 -1.968 -10.234 1 98.88 221 ASP B CA 1
ATOM 3820 C C . ASP B 1 221 ? -3.533 -3.111 -9.555 1 98.88 221 ASP B C 1
ATOM 3822 O O . ASP B 1 221 ? -3.699 -3.111 -8.328 1 98.88 221 ASP B O 1
ATOM 3826 N N . LYS B 1 222 ? -3.941 -4.047 -10.32 1 98.69 222 LYS B N 1
ATOM 3827 C CA . LYS B 1 222 ? -4.668 -5.203 -9.797 1 98.69 222 LYS B CA 1
ATOM 3828 C C . LYS B 1 222 ? -3.82 -5.977 -8.789 1 98.69 222 LYS B C 1
ATOM 3830 O O . LYS B 1 222 ? -4.328 -6.422 -7.762 1 98.69 222 LYS B O 1
ATOM 3835 N N . ALA B 1 223 ? -2.588 -6.164 -9.078 1 98.69 223 ALA B N 1
ATOM 3836 C CA . ALA B 1 223 ? -1.667 -6.867 -8.188 1 98.69 223 ALA B CA 1
ATOM 3837 C C . ALA B 1 223 ? -1.603 -6.191 -6.82 1 98.69 223 ALA B C 1
ATOM 3839 O O . ALA B 1 223 ? -1.645 -6.863 -5.789 1 98.69 223 ALA B O 1
ATOM 3840 N N . CYS B 1 224 ? -1.543 -4.902 -6.82 1 98.56 224 CYS B N 1
ATOM 3841 C CA . CYS B 1 224 ? -1.438 -4.168 -5.562 1 98.56 224 CYS B CA 1
ATOM 3842 C C . CYS B 1 224 ? -2.75 -4.223 -4.789 1 98.56 224 CYS B C 1
ATOM 3844 O O . CYS B 1 224 ? -2.746 -4.336 -3.562 1 98.56 224 CYS B O 1
ATOM 3846 N N . GLN B 1 225 ? -3.818 -4.113 -5.473 1 98.5 225 GLN B N 1
ATOM 3847 C CA . GLN B 1 225 ? -5.121 -4.148 -4.816 1 98.5 225 GLN B CA 1
ATOM 3848 C C . GLN B 1 225 ? -5.395 -5.523 -4.207 1 98.5 225 GLN B C 1
ATOM 3850 O O . GLN B 1 225 ? -5.75 -5.629 -3.033 1 98.5 225 GLN B O 1
ATOM 3855 N N . LEU B 1 226 ? -5.152 -6.555 -4.953 1 98.25 226 LEU B N 1
ATOM 3856 C CA . LEU B 1 226 ? -5.547 -7.891 -4.523 1 98.25 226 LEU B CA 1
ATOM 3857 C C . LEU B 1 226 ? -4.434 -8.555 -3.721 1 98.25 226 LEU B C 1
ATOM 3859 O O . LEU B 1 226 ? -4.699 -9.352 -2.818 1 98.25 226 LEU B O 1
ATOM 3863 N N . GLY B 1 227 ? -3.191 -8.25 -4.074 1 97.69 227 GLY B N 1
ATOM 3864 C CA . GLY B 1 227 ? -2.057 -8.883 -3.424 1 97.69 227 GLY B CA 1
ATOM 3865 C C . GLY B 1 227 ? -1.619 -8.172 -2.158 1 97.69 227 GLY B C 1
ATOM 3866 O O . GLY B 1 227 ? -1.175 -8.812 -1.201 1 97.69 227 GLY B O 1
ATOM 3867 N N . LEU B 1 228 ? -1.791 -6.855 -2.174 1 97.06 228 LEU B N 1
ATOM 3868 C CA . LEU B 1 228 ? -1.309 -6.074 -1.043 1 97.06 228 LEU B CA 1
ATOM 3869 C C . LEU B 1 228 ? -2.467 -5.406 -0.311 1 97.06 228 LEU B C 1
ATOM 3871 O O . LEU B 1 228 ? -2.268 -4.766 0.726 1 97.06 228 LEU B O 1
ATOM 3875 N N . GLY B 1 229 ? -3.615 -5.523 -0.838 1 97.06 229 GLY B N 1
ATOM 3876 C CA . GLY B 1 229 ? -4.801 -4.996 -0.18 1 97.06 229 GLY B CA 1
ATOM 3877 C C . GLY B 1 229 ? -4.941 -3.492 -0.326 1 97.06 229 GLY B C 1
ATOM 3878 O O . GLY B 1 229 ? -5.641 -2.85 0.458 1 97.06 229 GLY B O 1
ATOM 3879 N N . HIS B 1 230 ? -4.238 -2.883 -1.309 1 97.31 230 HIS B N 1
ATOM 3880 C CA . HIS B 1 230 ? -4.383 -1.447 -1.526 1 97.31 230 HIS B CA 1
ATOM 3881 C C . HIS B 1 230 ? -5.781 -1.104 -2.023 1 97.31 230 HIS B C 1
ATOM 3883 O O . HIS B 1 230 ? -6.332 -1.805 -2.877 1 97.31 230 HIS B O 1
ATOM 3889 N N . PRO B 1 231 ? -6.367 -0.052 -1.487 1 97.19 231 PRO B N 1
ATOM 3890 C CA . PRO B 1 231 ? -7.711 0.314 -1.95 1 97.19 231 PRO B CA 1
ATOM 3891 C C . PRO B 1 231 ? -7.73 0.746 -3.414 1 97.19 231 PRO B C 1
ATOM 3893 O O . PRO B 1 231 ? -8.719 0.511 -4.117 1 97.19 231 PRO B O 1
ATOM 3896 N N . VAL B 1 232 ? -6.637 1.395 -3.83 1 97.5 232 VAL B N 1
ATOM 3897 C CA . VAL B 1 232 ? -6.477 1.856 -5.207 1 97.5 232 VAL B CA 1
ATOM 3898 C C . VAL B 1 232 ? -5.09 1.479 -5.719 1 97.5 232 VAL B C 1
ATOM 3900 O O . VAL B 1 232 ? -4.109 1.528 -4.973 1 97.5 232 VAL B O 1
ATOM 3903 N N . GLY B 1 233 ? -5.035 1.086 -6.988 1 98.44 233 GLY B N 1
ATOM 3904 C CA . GLY B 1 233 ? -3.742 0.786 -7.582 1 98.44 233 GLY B CA 1
ATOM 3905 C C . GLY B 1 233 ? -2.883 2.018 -7.793 1 98.44 233 GLY B C 1
ATOM 3906 O O . GLY B 1 233 ? -3.4 3.133 -7.898 1 98.44 233 GLY B O 1
ATOM 3907 N N . PRO B 1 234 ? -1.598 1.844 -7.926 1 98.75 234 PRO B N 1
ATOM 3908 C CA . PRO B 1 234 ? -0.681 2.982 -8.031 1 98.75 234 PRO B CA 1
ATOM 3909 C C . PRO B 1 234 ? -0.945 3.842 -9.266 1 98.75 234 PRO B C 1
ATOM 3911 O O . PRO B 1 234 ? -0.876 5.07 -9.188 1 98.75 234 PRO B O 1
ATOM 3914 N N . PHE B 1 235 ? -1.233 3.242 -10.398 1 98.88 235 PHE B N 1
ATOM 3915 C CA . PHE B 1 235 ? -1.425 4.02 -11.617 1 98.88 235 PHE B CA 1
ATOM 3916 C C . PHE B 1 235 ? -2.738 4.789 -11.57 1 98.88 235 PHE B C 1
ATOM 3918 O O . PHE B 1 235 ? -2.793 5.961 -11.945 1 98.88 235 PHE B O 1
ATOM 3925 N N . ALA B 1 236 ? -3.748 4.113 -11.148 1 98.69 236 ALA B N 1
ATOM 3926 C CA . ALA B 1 236 ? -5.023 4.801 -10.977 1 98.69 236 ALA B CA 1
ATOM 3927 C C . ALA B 1 236 ? -4.902 5.945 -9.977 1 98.69 236 ALA B C 1
ATOM 3929 O O . ALA B 1 236 ? -5.48 7.016 -10.172 1 98.69 236 ALA B O 1
ATOM 3930 N N . LEU B 1 237 ? -4.18 5.723 -8.922 1 98.31 237 LEU B N 1
ATOM 3931 C CA . LEU B 1 237 ? -3.984 6.754 -7.91 1 98.31 237 LEU B CA 1
ATOM 3932 C C . LEU B 1 237 ? -3.195 7.93 -8.477 1 98.31 237 LEU B C 1
ATOM 3934 O O . LEU B 1 237 ? -3.527 9.086 -8.219 1 98.31 237 LEU B O 1
ATOM 3938 N N . MET B 1 238 ? -2.18 7.621 -9.195 1 98.56 238 MET B N 1
ATOM 3939 C CA . MET B 1 238 ? -1.417 8.688 -9.844 1 98.56 238 MET B CA 1
ATOM 3940 C C . MET B 1 238 ? -2.314 9.531 -10.742 1 98.56 238 MET B C 1
ATOM 3942 O O . MET B 1 238 ? -2.211 10.758 -10.75 1 98.56 238 MET B O 1
ATOM 3946 N N . ASP B 1 239 ? -3.189 8.859 -11.5 1 98.44 239 ASP B N 1
ATOM 3947 C CA . ASP B 1 239 ? -4.121 9.562 -12.375 1 98.44 239 ASP B CA 1
ATOM 3948 C C . ASP B 1 239 ? -5.082 10.438 -11.57 1 98.44 239 ASP B C 1
ATOM 3950 O O . ASP B 1 239 ? -5.527 11.484 -12.047 1 98.44 239 ASP B O 1
ATOM 3954 N N . GLN B 1 240 ? -5.418 10 -10.414 1 97 240 GLN B N 1
ATOM 3955 C CA . GLN B 1 240 ? -6.324 10.75 -9.555 1 97 240 GLN B CA 1
ATOM 3956 C C . GLN B 1 240 ? -5.641 11.984 -8.977 1 97 240 GLN B C 1
ATOM 3958 O O . GLN B 1 240 ? -6.254 13.055 -8.875 1 97 240 GLN B O 1
ATOM 3963 N N . ILE B 1 241 ? -4.426 11.938 -8.508 1 95.44 241 ILE B N 1
ATOM 3964 C CA . ILE B 1 241 ? -3.66 13.023 -7.891 1 95.44 241 ILE B CA 1
ATOM 3965 C C . ILE B 1 241 ? -3.229 14.023 -8.961 1 95.44 241 ILE B C 1
ATOM 3967 O O . ILE B 1 241 ? -3.145 15.227 -8.695 1 95.44 241 ILE B O 1
ATOM 3971 N N . SER B 1 242 ? -3.008 13.578 -10.188 1 96.69 242 SER B N 1
ATOM 3972 C CA . SER B 1 242 ? -2.492 14.289 -11.352 1 96.69 242 SER B CA 1
ATOM 3973 C C . SER B 1 242 ? -1.03 13.93 -11.609 1 96.69 242 SER B C 1
ATOM 3975 O O . SER B 1 242 ? -0.18 14.109 -10.734 1 96.69 242 SER B O 1
ATOM 3977 N N . ASN B 1 243 ? -0.706 13.57 -12.844 1 98.19 243 ASN B N 1
ATOM 3978 C CA . ASN B 1 243 ? 0.647 13.18 -13.219 1 98.19 243 ASN B CA 1
ATOM 3979 C C . ASN B 1 243 ? 1.598 14.375 -13.227 1 98.19 243 ASN B C 1
ATOM 3981 O O . ASN B 1 243 ? 2.803 14.211 -13.023 1 98.19 243 ASN B O 1
ATOM 3985 N N . GLU B 1 244 ? 1.043 15.547 -13.406 1 97.31 244 GLU B N 1
ATOM 3986 C CA . GLU B 1 244 ? 1.862 16.75 -13.289 1 97.31 244 GLU B CA 1
ATOM 3987 C C . GLU B 1 244 ? 2.396 16.906 -11.867 1 97.31 244 GLU B C 1
ATOM 3989 O O . GLU B 1 244 ? 3.58 17.203 -11.68 1 97.31 244 GLU B O 1
ATOM 3994 N N . LEU B 1 245 ? 1.535 16.797 -10.93 1 95.31 245 LEU B N 1
ATOM 3995 C CA . LEU B 1 245 ? 1.935 16.922 -9.531 1 95.31 245 LEU B CA 1
ATOM 3996 C C . LEU B 1 245 ? 2.883 15.789 -9.141 1 95.31 245 LEU B C 1
ATOM 3998 O O . LEU B 1 245 ? 3.875 16.016 -8.445 1 95.31 245 LEU B O 1
ATOM 4002 N N . ASN B 1 246 ? 2.561 14.555 -9.602 1 97.81 246 ASN B N 1
ATOM 4003 C CA . ASN B 1 246 ? 3.438 13.43 -9.312 1 97.81 246 ASN B CA 1
ATOM 4004 C C . ASN B 1 246 ? 4.855 13.68 -9.82 1 97.81 246 ASN B C 1
ATOM 4006 O O . ASN B 1 246 ? 5.828 13.359 -9.133 1 97.81 246 ASN B O 1
ATOM 4010 N N . LEU B 1 247 ? 4.961 14.203 -11.016 1 98.19 247 LEU B N 1
ATOM 4011 C CA . LEU B 1 247 ? 6.277 14.492 -11.57 1 98.19 247 LEU B CA 1
ATOM 4012 C C . LEU B 1 247 ? 6.992 15.57 -10.758 1 98.19 247 LEU B C 1
ATOM 4014 O O . LEU B 1 247 ? 8.195 15.461 -10.5 1 98.19 247 LEU B O 1
ATOM 4018 N N . LYS B 1 248 ? 6.285 16.594 -10.383 1 96.06 248 LYS B N 1
ATOM 4019 C CA . LYS B 1 248 ? 6.863 17.641 -9.547 1 96.06 248 LYS B CA 1
ATOM 4020 C C . LYS B 1 248 ? 7.438 17.062 -8.258 1 96.06 248 LYS B C 1
ATOM 4022 O O . LYS B 1 248 ? 8.562 17.391 -7.879 1 96.06 248 LYS B O 1
ATOM 4027 N N . ILE B 1 249 ? 6.707 16.266 -7.594 1 95.81 249 ILE B N 1
ATOM 4028 C CA . ILE B 1 249 ? 7.129 15.641 -6.344 1 95.81 249 ILE B CA 1
ATOM 4029 C C . ILE B 1 249 ? 8.344 14.758 -6.594 1 95.81 249 ILE B C 1
ATOM 4031 O O . ILE B 1 249 ? 9.305 14.773 -5.82 1 95.81 249 ILE B O 1
ATOM 4035 N N . ALA B 1 250 ? 8.297 13.953 -7.699 1 97.56 250 ALA B N 1
ATOM 4036 C CA . ALA B 1 250 ? 9.422 13.094 -8.047 1 97.56 250 ALA B CA 1
ATOM 4037 C C . ALA B 1 250 ? 10.703 13.906 -8.211 1 97.56 250 ALA B C 1
ATOM 4039 O O . ALA B 1 250 ? 11.773 13.484 -7.766 1 97.56 250 ALA B O 1
ATOM 4040 N N . ARG B 1 251 ? 10.602 15.023 -8.797 1 97.25 251 ARG B N 1
ATOM 4041 C CA . ARG B 1 251 ? 11.766 15.883 -9 1 97.25 251 ARG B CA 1
ATOM 4042 C C . ARG B 1 251 ? 12.281 16.438 -7.68 1 97.25 251 ARG B C 1
ATOM 4044 O O . ARG B 1 251 ? 13.492 16.516 -7.465 1 97.25 251 ARG B O 1
ATOM 4051 N N . ILE B 1 252 ? 11.391 16.828 -6.836 1 95.19 252 ILE B N 1
ATOM 4052 C CA . ILE B 1 252 ? 11.781 17.281 -5.504 1 95.19 252 ILE B CA 1
ATOM 4053 C C . ILE B 1 252 ? 12.539 16.156 -4.785 1 95.19 252 ILE B C 1
ATOM 4055 O O . ILE B 1 252 ? 13.617 16.375 -4.238 1 95.19 252 ILE B O 1
ATOM 4059 N N . PHE B 1 253 ? 12.008 14.945 -4.812 1 96.88 253 PHE B N 1
ATOM 4060 C CA . PHE B 1 253 ? 12.625 13.805 -4.145 1 96.88 253 PHE B CA 1
ATOM 4061 C C . PHE B 1 253 ? 13.992 13.492 -4.75 1 96.88 253 PHE B C 1
ATOM 4063 O O . PHE B 1 253 ? 14.945 13.203 -4.027 1 96.88 253 PHE B O 1
ATOM 4070 N N . HIS B 1 254 ? 14.055 13.523 -6.086 1 97.38 254 HIS B N 1
ATOM 4071 C CA . HIS B 1 254 ? 15.328 13.273 -6.742 1 97.38 254 HIS B CA 1
ATOM 4072 C C . HIS B 1 254 ? 16.391 14.25 -6.266 1 97.38 254 HIS B C 1
ATOM 4074 O O . HIS B 1 254 ? 17.531 13.859 -6.012 1 97.38 254 HIS B O 1
ATOM 4080 N N . GLY B 1 255 ? 16.031 15.477 -6.176 1 96.25 255 GLY B N 1
ATOM 4081 C CA . GLY B 1 255 ? 16.969 16.5 -5.715 1 96.25 255 GLY B CA 1
ATOM 4082 C C . GLY B 1 255 ? 17.438 16.266 -4.293 1 96.25 255 GLY B C 1
ATOM 4083 O O . GLY B 1 255 ? 18.594 16.594 -3.963 1 96.25 255 GLY B O 1
ATOM 4084 N N . ILE B 1 256 ? 16.641 15.672 -3.453 1 95.12 256 ILE B N 1
ATOM 4085 C CA . ILE B 1 256 ? 16.922 15.555 -2.027 1 95.12 256 ILE B CA 1
ATOM 4086 C C . ILE B 1 256 ? 17.484 14.156 -1.731 1 95.12 256 ILE B C 1
ATOM 4088 O O . ILE B 1 256 ? 18.438 14.016 -0.965 1 95.12 256 ILE B O 1
ATOM 4092 N N . TYR B 1 257 ? 16.922 13.133 -2.332 1 94.62 257 TYR B N 1
ATOM 4093 C CA . TYR B 1 257 ? 17.219 11.758 -1.944 1 94.62 257 TYR B CA 1
ATOM 4094 C C . TYR B 1 257 ? 18.031 11.062 -3.018 1 94.62 257 TYR B C 1
ATOM 4096 O O . TYR B 1 257 ? 18.438 9.906 -2.846 1 94.62 257 TYR B O 1
ATOM 4104 N N . GLY B 1 258 ? 18.234 11.664 -4.145 1 94.5 258 GLY B N 1
ATOM 4105 C CA . GLY B 1 258 ? 19.141 11.141 -5.16 1 94.5 258 GLY B CA 1
ATOM 4106 C C . GLY B 1 258 ? 18.469 10.188 -6.129 1 94.5 258 GLY B C 1
ATOM 4107 O O . GLY B 1 258 ? 17.25 10.273 -6.348 1 94.5 258 GLY B O 1
ATOM 4108 N N . ASP B 1 259 ? 19.188 9.266 -6.703 1 92.62 259 ASP B N 1
ATOM 4109 C CA . ASP B 1 259 ? 18.797 8.516 -7.898 1 92.62 259 ASP B CA 1
ATOM 4110 C C . ASP B 1 259 ? 17.75 7.457 -7.57 1 92.62 259 ASP B C 1
ATOM 4112 O O . ASP B 1 259 ? 17.078 6.938 -8.469 1 92.62 259 ASP B O 1
ATOM 4116 N N . ARG B 1 260 ? 17.672 7.137 -6.379 1 90 260 ARG B N 1
ATOM 4117 C CA . ARG B 1 260 ? 16.656 6.145 -6.059 1 90 260 ARG B CA 1
ATOM 4118 C C . ARG B 1 260 ? 15.258 6.656 -6.426 1 90 260 ARG B C 1
ATOM 4120 O O . ARG B 1 260 ? 14.336 5.863 -6.629 1 90 260 ARG B O 1
ATOM 4127 N N . PHE B 1 261 ? 15.125 8.055 -6.523 1 95.31 261 PHE B N 1
ATOM 4128 C CA . PHE B 1 261 ? 13.867 8.664 -6.938 1 95.31 261 PHE B CA 1
ATOM 4129 C C . PHE B 1 261 ? 14.016 9.359 -8.289 1 95.31 261 PHE B C 1
ATOM 4131 O O . PHE B 1 261 ? 13.398 10.398 -8.531 1 95.31 261 PHE B O 1
ATOM 4138 N N . LEU B 1 262 ? 14.859 8.836 -9.086 1 95.62 262 LEU B N 1
ATOM 4139 C CA . LEU B 1 262 ? 15 9.398 -10.422 1 95.62 262 LEU B CA 1
ATOM 4140 C C . LEU B 1 262 ? 13.664 9.398 -11.164 1 95.62 262 LEU B C 1
ATOM 4142 O O . LEU B 1 262 ? 13.016 8.359 -11.281 1 95.62 262 LEU B O 1
ATOM 4146 N N . PRO B 1 263 ? 13.211 10.656 -11.586 1 97.62 263 PRO B N 1
ATOM 4147 C CA . PRO B 1 263 ? 11.945 10.688 -12.32 1 97.62 263 PRO B CA 1
ATOM 4148 C C . PRO B 1 263 ? 11.914 9.703 -13.492 1 97.62 263 PRO B C 1
ATOM 4150 O O . PRO B 1 263 ? 12.828 9.695 -14.32 1 97.62 263 PRO B O 1
ATOM 4153 N N . ARG B 1 264 ? 10.906 8.922 -13.586 1 98.12 264 ARG B N 1
ATOM 4154 C CA . ARG B 1 264 ? 10.82 7.859 -14.586 1 98.12 264 ARG B CA 1
ATOM 4155 C C . ARG B 1 264 ? 10.453 8.422 -15.953 1 98.12 264 ARG B C 1
ATOM 4157 O O . ARG B 1 264 ? 9.562 9.266 -16.062 1 98.12 264 ARG B O 1
ATOM 4164 N N . PRO B 1 265 ? 11.086 7.969 -17.062 1 98.25 265 PRO B N 1
ATOM 4165 C CA . PRO B 1 265 ? 10.828 8.492 -18.406 1 98.25 265 PRO B CA 1
ATOM 4166 C C . PRO B 1 265 ? 9.352 8.383 -18.797 1 98.25 265 PRO B C 1
ATOM 4168 O O . PRO B 1 265 ? 8.82 9.305 -19.438 1 98.25 265 PRO B O 1
ATOM 4171 N N . ALA B 1 266 ? 8.75 7.344 -18.406 1 98.62 266 ALA B N 1
ATOM 4172 C CA . ALA B 1 266 ? 7.352 7.156 -18.797 1 98.62 266 ALA B CA 1
ATOM 4173 C C . ALA B 1 266 ? 6.469 8.234 -18.172 1 98.62 266 ALA B C 1
ATOM 4175 O O . ALA B 1 266 ? 5.523 8.711 -18.797 1 98.62 266 ALA B O 1
ATOM 4176 N N . LEU B 1 267 ? 6.723 8.609 -16.938 1 98.75 267 LEU B N 1
ATOM 4177 C CA . LEU B 1 267 ? 5.969 9.672 -16.281 1 98.75 267 LEU B CA 1
ATOM 4178 C C . LEU B 1 267 ? 6.211 11.016 -16.953 1 98.75 267 LEU B C 1
ATOM 4180 O O . LEU B 1 267 ? 5.27 11.773 -17.188 1 98.75 267 LEU B O 1
ATOM 4184 N N . VAL B 1 268 ? 7.434 11.297 -17.281 1 98.56 268 VAL B N 1
ATOM 4185 C CA . VAL B 1 268 ? 7.797 12.531 -17.969 1 98.56 268 VAL B CA 1
ATOM 4186 C C . VAL B 1 268 ? 7.043 12.617 -19.297 1 98.56 268 VAL B C 1
ATOM 4188 O O . VAL B 1 268 ? 6.484 13.672 -19.625 1 98.56 268 VAL B O 1
ATOM 4191 N N . ARG B 1 269 ? 6.988 11.5 -19.984 1 98.38 269 ARG B N 1
ATOM 4192 C CA . ARG B 1 269 ? 6.309 11.477 -21.281 1 98.38 269 ARG B CA 1
ATOM 4193 C C . ARG 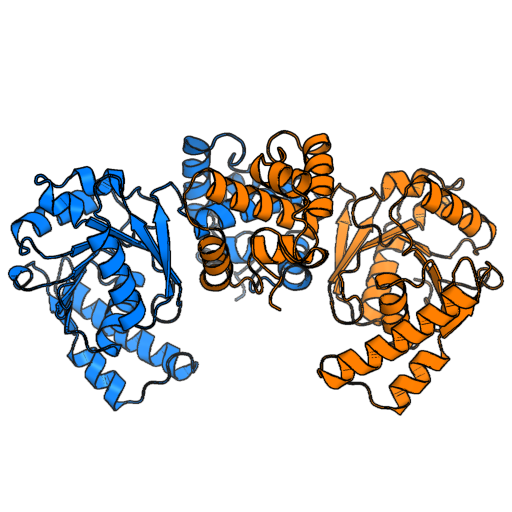B 1 269 ? 4.816 11.742 -21.109 1 98.38 269 ARG B C 1
ATOM 4195 O O . ARG B 1 269 ? 4.207 12.43 -21.938 1 98.38 269 ARG B O 1
ATOM 4202 N N . LYS B 1 270 ? 4.211 11.125 -20.078 1 98.25 270 LYS B N 1
ATOM 4203 C CA . LYS B 1 270 ? 2.801 11.398 -19.797 1 98.25 270 LYS B CA 1
ATOM 4204 C C . LYS B 1 270 ? 2.557 12.898 -19.625 1 98.25 270 LYS B C 1
ATOM 4206 O O . LYS B 1 270 ? 1.607 13.445 -20.188 1 98.25 270 LYS B O 1
ATOM 4211 N N . VAL B 1 271 ? 3.414 13.539 -18.859 1 98.25 271 VAL B N 1
ATOM 4212 C CA . VAL B 1 271 ? 3.26 14.953 -18.547 1 98.25 271 VAL B CA 1
ATOM 4213 C C . VAL B 1 271 ? 3.5 15.797 -19.797 1 98.25 271 VAL B C 1
ATOM 4215 O O . VAL B 1 271 ? 2.75 16.734 -20.062 1 98.25 271 VAL B O 1
ATOM 4218 N N . ASP B 1 272 ? 4.504 15.453 -20.594 1 98.19 272 ASP B N 1
ATOM 4219 C CA . ASP B 1 272 ? 4.805 16.172 -21.828 1 98.19 272 ASP B CA 1
ATOM 4220 C C . ASP B 1 272 ? 3.631 16.109 -22.797 1 98.19 272 ASP B C 1
ATOM 4222 O O . ASP B 1 272 ? 3.371 17.062 -23.531 1 98.19 272 ASP B O 1
ATOM 4226 N N . ALA B 1 273 ? 2.928 15.023 -22.797 1 98.06 273 ALA B N 1
ATOM 4227 C CA . ALA B 1 273 ? 1.817 14.797 -23.719 1 98.06 273 ALA B CA 1
ATOM 4228 C C . ALA B 1 273 ? 0.531 15.43 -23.188 1 98.06 273 ALA B C 1
ATOM 4230 O O . ALA B 1 273 ? -0.5 15.398 -23.859 1 98.06 273 ALA B O 1
ATOM 4231 N N . GLY B 1 274 ? 0.568 15.93 -21.984 1 97.56 274 GLY B N 1
ATOM 4232 C CA . GLY B 1 274 ? -0.62 16.516 -21.391 1 97.56 274 GLY B CA 1
ATOM 4233 C C . GLY B 1 274 ? -1.562 15.484 -20.797 1 97.56 274 GLY B C 1
ATOM 4234 O O . GLY B 1 274 ? -2.75 15.758 -20.609 1 97.56 274 GLY B O 1
ATOM 4235 N N . HIS B 1 275 ? -1.091 14.266 -20.562 1 98 275 HIS B N 1
ATOM 4236 C CA . HIS B 1 275 ? -1.871 13.188 -19.953 1 98 275 HIS B CA 1
ATOM 4237 C C . HIS B 1 275 ? -1.774 13.227 -18.438 1 98 275 HIS B C 1
ATOM 4239 O O . HIS B 1 275 ? -1.123 12.375 -17.828 1 98 275 HIS B O 1
ATOM 4245 N N . PHE B 1 276 ? -2.533 14.086 -17.875 1 97.69 276 PHE B N 1
ATOM 4246 C CA . PHE B 1 276 ? -2.381 14.375 -16.453 1 97.69 276 PHE B CA 1
ATOM 4247 C C . PHE B 1 276 ? -3.271 13.461 -15.609 1 97.69 276 PHE B C 1
ATOM 4249 O O . PHE B 1 276 ? -3.143 13.414 -14.391 1 97.69 276 PHE B O 1
ATOM 4256 N N . GLY B 1 277 ? -4.125 12.672 -16.188 1 97.81 277 GLY B N 1
ATOM 4257 C CA . GLY B 1 277 ? -5.016 11.773 -15.469 1 97.81 277 GLY B CA 1
ATOM 4258 C C . GLY B 1 277 ? -6.48 12.156 -15.609 1 97.81 277 GLY B C 1
ATOM 4259 O O . GLY B 1 277 ? -6.926 12.555 -16.688 1 97.81 277 GLY B O 1
ATOM 4260 N N . ARG B 1 278 ? -7.242 12.039 -14.648 1 97 278 ARG B N 1
ATOM 4261 C CA . ARG B 1 278 ? -8.688 12.258 -14.656 1 97 278 ARG B CA 1
ATOM 4262 C C . ARG B 1 278 ? -9.016 13.695 -15.062 1 97 278 ARG B C 1
ATOM 4264 O O . ARG B 1 278 ? -9.969 13.93 -15.805 1 97 278 ARG B O 1
ATOM 4271 N N . LYS B 1 279 ? -8.273 14.664 -14.578 1 94 279 LYS B N 1
ATOM 4272 C CA . LYS B 1 279 ? -8.57 16.078 -14.781 1 94 279 LYS B CA 1
ATOM 4273 C C . LYS B 1 279 ? -8.516 16.438 -16.266 1 94 279 LYS B C 1
ATOM 4275 O O . LYS B 1 279 ? -9.188 17.375 -16.703 1 94 279 LYS B O 1
ATOM 4280 N N . THR B 1 280 ? -7.754 15.688 -17.016 1 95.69 280 THR B N 1
ATOM 4281 C CA . THR B 1 280 ? -7.645 15.969 -18.453 1 95.69 280 THR B CA 1
ATOM 4282 C C . THR B 1 280 ? -8.305 14.859 -19.266 1 95.69 280 THR B C 1
ATOM 4284 O O . THR B 1 280 ? -8.188 14.844 -20.5 1 95.69 280 THR B O 1
ATOM 4287 N N . GLY B 1 281 ? -8.82 13.891 -18.594 1 96.75 281 GLY B N 1
ATOM 4288 C CA . GLY B 1 281 ? -9.539 12.82 -19.266 1 96.75 281 GLY B CA 1
ATOM 4289 C C . GLY B 1 281 ? -8.648 11.68 -19.719 1 96.75 281 GLY B C 1
ATOM 4290 O O . GLY B 1 281 ? -9.125 10.711 -20.312 1 96.75 281 GLY B O 1
ATOM 4291 N N . LYS B 1 282 ? -7.305 11.867 -19.547 1 97.62 282 LYS B N 1
ATOM 4292 C CA . LYS B 1 282 ? -6.379 10.805 -19.953 1 97.62 282 LYS B CA 1
ATOM 4293 C C . LYS B 1 282 ? -5.105 10.844 -19.109 1 97.62 282 LYS B C 1
ATOM 4295 O O . LYS B 1 282 ? -4.578 11.922 -18.812 1 97.62 282 LYS B O 1
ATOM 4300 N N . GLY B 1 283 ? -4.633 9.75 -18.672 1 98.12 283 GLY B N 1
ATOM 4301 C CA . GLY B 1 283 ? -3.365 9.523 -17.984 1 98.12 283 GLY B CA 1
ATOM 4302 C C . GLY B 1 283 ? -2.766 8.164 -18.297 1 98.12 283 GLY B C 1
ATOM 4303 O O . GLY B 1 283 ? -2.541 7.824 -19.469 1 98.12 283 GLY B O 1
ATOM 4304 N N . TRP B 1 284 ? -2.6 7.363 -17.25 1 98.69 284 TRP B N 1
ATOM 4305 C CA . TRP B 1 284 ? -2.209 5.973 -17.453 1 98.69 284 TRP B CA 1
ATOM 4306 C C . TRP B 1 284 ? -3.369 5.164 -18.031 1 98.69 284 TRP B C 1
ATOM 4308 O O . TRP B 1 284 ? -3.158 4.168 -18.719 1 98.69 284 TRP B O 1
ATOM 4318 N N . PHE B 1 285 ? -4.535 5.645 -17.672 1 98.44 285 PHE B N 1
ATOM 4319 C CA . PHE B 1 285 ? -5.766 5.062 -18.203 1 98.44 285 PHE B CA 1
ATOM 4320 C C . PHE B 1 285 ? -6.586 6.109 -18.938 1 98.44 285 PHE B C 1
ATOM 4322 O O . PHE B 1 285 ? -6.227 7.289 -18.969 1 98.44 285 PHE B O 1
ATOM 4329 N N . ASP B 1 286 ? -7.637 5.652 -19.594 1 97.44 286 ASP B N 1
ATOM 4330 C CA . ASP B 1 286 ? -8.523 6.539 -20.344 1 97.44 286 ASP B CA 1
ATOM 4331 C C . ASP B 1 286 ? -9.781 6.867 -19.547 1 97.44 286 ASP B C 1
ATOM 4333 O O . ASP B 1 286 ? -10.508 5.969 -19.125 1 97.44 286 ASP B O 1
ATOM 4337 N N . TYR B 1 287 ? -10.016 8.18 -19.375 1 96.12 287 TYR B N 1
ATOM 4338 C CA . TYR B 1 287 ? -11.156 8.641 -18.594 1 96.12 287 TYR B CA 1
ATOM 4339 C C . TYR B 1 287 ? -12.125 9.445 -19.453 1 96.12 287 TYR B C 1
ATOM 4341 O O . TYR B 1 287 ? -12.992 10.156 -18.938 1 96.12 287 TYR B O 1
ATOM 4349 N N . SER B 1 288 ? -12.055 9.531 -20.688 1 88.5 288 SER B N 1
ATOM 4350 C CA . SER B 1 288 ? -12.891 10.336 -21.578 1 88.5 288 SER B CA 1
ATOM 4351 C C . SER B 1 288 ? -14.344 9.883 -21.531 1 88.5 288 SER B C 1
ATOM 4353 O O . SER B 1 288 ? -15.258 10.688 -21.703 1 88.5 288 SER B O 1
ATOM 4355 N N . LYS B 1 289 ? -14.594 8.664 -21.578 1 73.38 289 LYS B N 1
ATOM 4356 C CA . LYS B 1 289 ? -15.984 8.211 -21.688 1 73.38 289 LYS B CA 1
ATOM 4357 C C . LYS B 1 289 ? -16.703 8.297 -20.344 1 73.38 289 LYS B C 1
ATOM 4359 O O . LYS B 1 289 ? -17.922 8.133 -20.281 1 73.38 289 LYS B O 1
ATOM 4364 N N . LYS B 1 290 ? -16.062 8.727 -19.484 1 57.03 290 LYS B N 1
ATOM 4365 C CA . LYS B 1 290 ? -16.781 8.68 -18.203 1 57.03 290 LYS B CA 1
ATOM 4366 C C . LYS B 1 290 ? -17.219 10.07 -17.766 1 57.03 290 LYS B C 1
ATOM 4368 O O . LYS B 1 290 ? -16.453 11.031 -17.828 1 57.03 290 LYS B O 1
#

Nearest PDB structures (foldseek):
  4kug-assembly2_C  TM=9.457E-01  e=1.610E-33  Clostridium butyricum E4 str. BoNT E BL5262
  9jhz-assembly1_C  TM=9.323E-01  e=5.036E-30  Faecalibacterium duncaniae
  3had-assembly1_B  TM=9.051E-01  e=2.352E-29  Homo sapiens
  4j0e-assembly1_A  TM=9.109E-01  e=2.737E-28  Caenorhabditis elegans
  9jhy-assembly1_B-2  TM=8.610E-01  e=3.931E-29  Faecalibacterium duncaniae

pLDDT: mean 96.49, std 5.26, range [42.72, 98.88]

Radius of gyration: 27.73 Å; Cα contacts (8 Å, |Δi|>4): 1168; chains: 2; bounding box: 51×84×54 Å

Foldseek 3Di:
DDDFAEEEEADLPQQRLLVLLLQLLLPHQYEYEDQDLVRLVVSLVSNLVVVVVCVVVVLDPDDPVSSVSSSVSYDYDNDCPPQQPGQEYEYDDDDDLVVLLVVLQVSLVRYDLNHAYEYQDQFDWQQSSLVSDDDLSNSQRYWYWHADPVNNRAAETEIEDYPSHHPVNSVVVQVSSVSSRHHYDYFYTDGRTDPRVVLLLQLQVLVVCVVVVVDAQVVQQVCCCVVVVDPTGSQLVQLVVWLVVSQVSLVSCCVPVNDSSPRDPLSVVQVVVVQGHCVSQHGSHGRVVD/DDDFAEEEEADLPQQRLLVLLLQLLLPHQYEYEDQDLVRLVVSLVSNLVVVVVCVVVVLDPDDPVSSVSSSVSYDYDNDCPPQQPGQEYEYDDDQDLVVLLVVLQVSLVRYDLNHAYEYQDQFDWQQSSLVSDDDLSNSQRYWYWHADPVNNRAAETEIEDYPSHHPVNSVVVQVSSVSSRHHYDYFYTDGRTDPRVVLLLQLQVLVVCVVVVVDAQVVQQVCCCVVVVDPTGSQLVQLVVWLVVSQVSLVSCCVPVNDSSPRDPVSVVCVVVVQGHCVSQHGSHGRVVD

Organism: Geobacter metallireducens (strain ATCC 53774 / DSM 7210 / GS-15) (NCBI:txid269799)

Secondary structure (DSSP, 8-state):
-----EEEEE--SHHHHHHHHHHHHTT-EEEEE-SSHHHHHHHHHHHHHHHHHHHHTTSS---HHHHHHHHHTEEEESS-TTGGG-SEEEE---S-HHHHHHHHHHHHHHS-TT-EEEE--SSS-HHHHHTT--SHHHHHTEEEEEE-SSTTT--EEEEEE-TT--HHHHHHHHHHHHHTT-EEEEEE--TTTTHHHHHHHHHHHHHHHHHTTSS-HHHHHHHHHHHH--SS-HHHHHHHH-HHHHHHHHHHHHHHHGGGGPPPHHHHHHHHTT--BGGGTBSSSB-TT-/-----EEEEE--SHHHHHHHHHHHHTT-EEEEE-SSHHHHHHHHHHHHHHHHHHHHTTSS---HHHHHHHHHTEEEESS-TTGGG-SEEEE---S-HHHHHHHHHHHHHHS-TT-EEEE--SSS-HHHHHTT--SHHHHHTEEEEEE-SSTTT--EEEEEE-TT--HHHHHHHHHHHHHTT-EEEEEE--TTTTHHHHHHHHHHHHHHHHHTTSS-HHHHHHHHHHHH--SS-HHHHHHHH-HHHHHHHHHHHHHHHGGGGPPPHHHHHHHHTT--BGGGTBSSSB-TT-

Sequence (580 aa):
MGDIKKVAILGAGMMGSDIALSCALAGYDVLLKEVSLDLAAAGVERIRGSLAKWSEKGRLAVDAEQQKSAVARITPVDNFSGFGDVDLVIEAIFEDLDVKSQNFRQLEEVCKPSCIIASNTSSLPITKLGACFSSAERKSRFVGMHFFSPAAIMKLVEVVNGEDTSAETVETACAFCTSIGKEPIKVNDCAGFVVNRILGAINDEAIRLLEENVASAADIDKACQLGLGHPVGPFALMDQISNELNLKIARIFHGIYGDRFLPRPALVRKVDAGHFGRKTGKGWFDYSKKMGDIKKVAILGAGMMGSDIALSCALAGYDVLLKEVSLDLAAAGVERIRGSLAKWSEKGRLAVDAEQQKSAVARITPVDNFSGFGDVDLVIEAIFEDLDVKSQNFRQLEEVCKPSCIIASNTSSLPITKLGACFSSAERKSRFVGMHFFSPAAIMKLVEVVNGEDTSAETVETACAFCTSIGKEPIKVNDCAGFVVNRILGAINDEAIRLLEENVASAADIDKACQLGLGHPVGPFALMDQISNELNLKIARIFHGIYGDRFLPRPALVRKVDAGHFGRKTGKGWFDYSKK